Protein 4GEK (pdb70)

Nearest PDB structures (foldseek):
  4gek-assembly1_A  TM=1.004E+00  e=2.529E-47  Escherichia coli str. K-12 substr. MG1655
  4iwn-assembly1_B  TM=1.001E+00  e=1.585E-43  Escherichia coli
  1im8-assembly2_B  TM=9.968E-01  e=9.610E-35  Haemophilus influenzae Rd KW20
  9fcu-assembly4_D  TM=8.915E-01  e=2.139E-15  Kitasatospora cystarginea
  3mcz-assembly1_B  TM=7.617E-01  e=3.594E-09  Burkholderia thailandensis E264

CATH classification: 3.40.50.150

B-factor: mean 20.39, std 9.18, range [9.49, 84.5]

Foldseek 3Di:
DACALLCLVCVVVLCVLQPPCLVVVLLVLLVVLLVFVDAQAEEEEAQCQLNSSVVSSQVNDPHPNYEYEYEHQHPNSLVNNVVNVVVDDGRHYYHRDNDHLLPDAQARHREYEDAAPLLPDDPVSNLSSLLRNLVRHAAFHKYKHKHQAADPPVVLNVVLVVVSVVSSVVSVSVVDPCSVVVVVVVVPGDHYHPVVVVVSNVVSPFPDKDWPFDDRRIGMMMTHHHNPHD/DPPDDCALLCLVCVVVLCVLQPPCLVVVLQVLLVVLLVQVDAQAEEEEAQCQLNSSVVSSQVNDPHQHYEYEYEHQHPSSLVNNVVNVVVDDGNYYYHRYNDHLLPDAQARHREYEDAAPLLVDDPVSNLSSLLRNLVRHAAFHKYKHKHQEDDPPVVLNVVLVVVSVVSSVVSVSVVDPCSVVVVVVVVPGDHYHPVVVVVSNVVSPFPDKDWPFDDRRIGMMMTTHHHD

Organism: Escherichia coli (NCBI:txid562)

Solvent-accessible surface area: 19630 Å² total; per-residue (Å²): 108,83,50,38,72,147,2,5,128,32,20,63,53,0,7,115,42,0,4,0,17,34,77,46,0,22,63,5,0,2,38,0,1,90,95,30,2,90,70,36,12,32,1,8,4,0,17,7,20,10,0,38,5,1,12,3,1,23,155,33,12,134,68,107,119,4,66,0,20,0,0,15,99,10,87,23,1,23,105,83,0,81,152,58,0,96,73,113,211,36,128,5,71,12,54,27,71,103,20,31,12,121,118,34,60,13,106,70,0,2,0,0,0,0,18,18,11,0,8,74,21,104,48,106,46,1,33,68,4,0,53,53,0,18,126,14,4,43,72,19,2,0,0,0,0,0,0,18,5,43,34,154,45,85,74,0,9,92,8,0,132,46,0,5,97,12,37,38,146,86,61,29,15,100,136,17,173,12,9,133,112,9,28,122,18,17,122,111,25,105,37,17,8,18,112,52,0,75,61,31,0,139,153,9,28,5,77,40,28,37,6,0,0,3,10,2,2,4,0,0,0,1,1,5,8,16,127,129,17,147,93,69,98,40,77,57,50,122,99,2,2,127,33,24,70,54,0,10,103,43,0,4,0,16,43,64,50,0,20,67,5,0,2,39,0,1,74,97,36,3,89,72,36,13,32,0,4,4,0,17,6,20,10,0,38,6,0,10,4,1,24,154,35,6,130,62,128,86,5,70,0,14,0,0,16,97,9,86,18,1,4,74,83,0,100,159,56,7,122,72,114,207,37,109,2,69,27,52,18,60,92,22,33,13,118,120,41,55,14,105,70,0,2,0,0,1,0,19,22,12,0,9,74,20,101,48,107,48,1,34,67,4,0,52,52,0,26,132,12,4,41,72,21,2,0,0,0,0,0,0,36,5,43,38,155,51,84,69,2,22,94,7,0,130,38,0,5,70,20,36,37,168,86,61,30,15,100,137,18,155,4,13,123,108,13,28,96,3,20,120,75,28,101,39,18,10,17,112,54,0,75,62,32,0,140,156,9,27,4,80,43,28,30,8,0,0,2,9,2,10,4,0,0,0,0,1,5,30,41,110,178

Radius of gyration: 22.89 Å; Cα contacts (8 Å, |Δi|>4): 954; chains: 2; bounding box: 62×42×54 Å

Secondary structure (DSSP, 8-state):
----HHHHHHHHHHHHHHSTTHHHHHHHHHHHHHHHPPTT-EEEEET-TTTHHHHHHHHT--SSS-EEEEEES-HHHHHHHHHHHHTS--SS-EEEEES-TTT----SEEEEEEES-GGGS-HHHHHHHHHHHHHHEEEEEEEEEEEEBP-SSHHHHHHHHHHHHHHHHHTTGGGSTTHHHHHHHHHH---B-HHHHHHHHHHHT-SEEEEEEEETTEEEEEEE--TT--/-TT----HHHHHHHHHHHHHHSTTHHHHHHHHHHHHHHHPPTT-EEEEET-TTTHHHHHHHHT---SS-EEEEEES-HHHHHHHHHHHHTS--SS-EEEEES-TTT----SEEEEEEES-GGGS-HHHHHHHHHHHHHHEEEEEEEEEEEEB--SSHHHHHHHHHHHHHHHHHTTGGGSTTHHHHHHHHHH---B-HHHHHHHHHHHT-SEEEEEEEETTEEEEEEEPPP-

InterPro domains:
  IPR005271 Carboxy-S-adenosyl-L-methionine synthase [MF_01589] (3-242)
  IPR005271 Carboxy-S-adenosyl-L-methionine synthase [PIRSF006325] (1-243)
  IPR005271 Carboxy-S-adenosyl-L-methionine synthase [TIGR00740] (4-242)
  IPR029063 S-adenosyl-L-methionine-dependent methyltransferase superfamily [G3DSA:3.40.50.150] (18-247)
  IPR029063 S-adenosyl-L-methionine-dependent methyltransferase superfamily [SSF53335] (20-242)
  IPR041698 Methyltransferase domain 25 [PF13649] (60-158)

Sequence (461 aa):
WTFDERVAEVFPDDMIIQRSVPGYSNIISSMIGMLAERFVQPGTQVYDLGCSLGAATLSVRRNIHHDNCKIIAIIDNSPAMMIERCRRRHIDAYKAPTPVDVIEGDIRDIIAIENASMVVLNFTLQFLEPSERQALLDKIYQGLNPGGALVLSEKFSFEDAKVGELLFNMHHDFKRANGYSELEISQKRSMLENVMLTDSVETHKARLHKAGFEHSSELWFQCFNFGSLVALKAEDAALGDWTFDERVAEEVFPDDMIIQRSVPGYSNIISSMIGMLAERFVQPGTQVYDLGCSLGAATLSVRRNIHHDNCKIIAIDNSPAMMIERCRRRHIDAYKAPTPVDVIEGDIRDIAIENASMVVLNFTLQFLEPSERQALLDKIYQGLNPGGALVLSEKFSSFEDAKVGELLFNMHHDFKRANGYSELEISQKRRSMMLENVMLTDSVETHKARLHKAGFEHSSEELWFQCFNFGSLVALKAED

Structure (mmCIF, N/CA/C/O backbone):
data_4GEK
#
_entry.id   4GEK
#
_cell.length_a   65.314
_cell.length_b   78.677
_cell.length_c   92.372
_cell.angle_alpha   90.00
_cell.angle_beta   90.00
_cell.angle_gamma   90.00
#
_symmetry.space_group_name_H-M   'P 21 21 2'
#
loop_
_entity.id
_entity.type
_entity.pdbx_description
1 polymer 'tRNA (cmo5U34)-methyltransferase'
2 non-polymer 'SULFATE ION'
3 non-polymer '(2S)-4-[{[(2S,3S,4R,5R)-5-(6-amino-9H-purin-9-yl)-3,4-dihydroxytetrahydrofuran-2-yl]methyl}(carboxylatomethyl)sulfonio] -2-ammoniobutanoate'
4 water water
#
loop_
_atom_site.group_PDB
_atom_site.id
_atom_site.type_symbol
_atom_site.label_atom_id
_atom_site.label_alt_id
_atom_site.label_comp_id
_atom_site.label_asym_id
_atom_site.label_entity_id
_atom_site.label_seq_id
_atom_site.pdbx_PDB_ins_code
_atom_site.Cartn_x
_atom_site.Cartn_y
_atom_site.Cartn_z
_atom_site.occupancy
_atom_site.B_iso_or_equiv
_atom_site.auth_seq_id
_atom_site.auth_comp_id
_atom_site.auth_asym_id
_atom_site.auth_atom_id
_atom_site.pdbx_PDB_model_num
ATOM 1 N N . TRP A 1 32 ? -28.020 -14.642 -11.505 1.00 31.35 18 TRP A N 1
ATOM 2 C CA . TRP A 1 32 ? -27.279 -13.840 -12.576 1.00 28.05 18 TRP A CA 1
ATOM 3 C C . TRP A 1 32 ? -28.134 -13.610 -13.797 1.00 30.82 18 TRP A C 1
ATOM 4 O O . TRP A 1 32 ? -28.642 -14.553 -14.394 1.00 31.91 18 TRP A O 1
ATOM 15 N N . THR A 1 33 ? -28.191 -12.369 -14.242 1.00 29.01 19 THR A N 1
ATOM 16 C CA . THR A 1 33 ? -28.806 -12.062 -15.509 1.00 30.27 19 THR A CA 1
ATOM 17 C C . THR A 1 33 ? -27.883 -11.116 -16.289 1.00 26.38 19 THR A C 1
ATOM 18 O O . THR A 1 33 ? -27.284 -10.219 -15.707 1.00 23.99 19 THR A O 1
ATOM 22 N N . PHE A 1 34 ? -27.789 -11.289 -17.607 1.00 23.47 20 PHE A N 1
ATOM 23 C CA . PHE A 1 34 ? -27.068 -10.284 -18.415 1.00 22.68 20 PHE A CA 1
ATOM 24 C C . PHE A 1 34 ? -27.997 -9.127 -18.689 1.00 22.92 20 PHE A C 1
ATOM 25 O O . PHE A 1 34 ? -28.614 -9.025 -19.750 1.00 24.58 20 PHE A O 1
ATOM 33 N N . ASP A 1 35 ? -28.136 -8.266 -17.705 1.00 20.71 21 ASP A N 1
ATOM 34 C CA . ASP A 1 35 ? -29.049 -7.180 -17.757 1.00 20.54 21 ASP A CA 1
ATOM 35 C C . ASP A 1 35 ? -28.358 -5.887 -18.160 1.00 22.35 21 ASP A C 1
ATOM 36 O O . ASP A 1 35 ? -27.182 -5.902 -18.622 1.00 19.65 21 ASP A O 1
ATOM 41 N N . GLU A 1 36 ? -29.066 -4.766 -18.077 1.00 24.19 22 GLU A N 1
ATOM 42 C CA . GLU A 1 36 ? -28.502 -3.510 -18.510 1.00 22.23 22 GLU A CA 1
ATOM 43 C C . GLU A 1 36 ? -27.237 -3.156 -17.713 1.00 20.97 22 GLU A C 1
ATOM 44 O O . GLU A 1 36 ? -26.310 -2.542 -18.251 1.00 24.10 22 GLU A O 1
ATOM 46 N N . ARG A 1 37 ? -27.239 -3.453 -16.422 1.00 21.99 23 ARG A N 1
ATOM 47 C CA . ARG A 1 37 ? -26.095 -3.128 -15.605 1.00 22.42 23 ARG A CA 1
ATOM 48 C C . ARG A 1 37 ? -24.884 -3.885 -16.060 1.00 18.48 23 ARG A C 1
ATOM 49 O O . ARG A 1 37 ? -23.786 -3.338 -16.119 1.00 20.18 23 ARG A O 1
ATOM 57 N N . VAL A 1 38 ? -25.083 -5.144 -16.429 1.00 18.67 24 VAL A N 1
ATOM 58 C CA . VAL A 1 38 ? -23.956 -5.966 -16.857 1.00 16.44 24 VAL A CA 1
ATOM 59 C C . VAL A 1 38 ? -23.476 -5.504 -18.213 1.00 15.71 24 VAL A C 1
ATOM 60 O O . VAL A 1 38 ? -22.254 -5.310 -18.419 1.00 15.95 24 VAL A O 1
ATOM 64 N N . ALA A 1 39 ? -24.404 -5.111 -19.063 1.00 18.43 25 ALA A N 1
ATOM 65 C CA . ALA A 1 39 ? -24.014 -4.650 -20.387 1.00 15.97 25 ALA A CA 1
ATOM 66 C C . ALA A 1 39 ? -23.237 -3.328 -20.302 1.00 17.33 25 ALA A C 1
ATOM 67 O O . ALA A 1 39 ? -22.328 -3.093 -21.072 1.00 18.62 25 ALA A O 1
ATOM 69 N N . GLU A 1 40 ? -23.515 -2.523 -19.274 1.00 17.03 26 GLU A N 1
ATOM 70 C CA . GLU A 1 40 ? -22.846 -1.251 -19.134 1.00 18.09 26 GLU A CA 1
ATOM 71 C C . GLU A 1 40 ? -21.333 -1.399 -18.715 1.00 16.34 26 GLU A C 1
ATOM 72 O O . GLU A 1 40 ? -20.463 -0.764 -19.281 1.00 19.33 26 GLU A O 1
ATOM 78 N N . VAL A 1 41 ? -21.057 -2.408 -17.850 1.00 13.84 27 VAL A N 1
ATOM 79 C CA . VAL A 1 41 ? -19.752 -2.556 -17.281 1.00 15.14 27 VAL A CA 1
ATOM 80 C C . VAL A 1 41 ? -18.990 -3.731 -17.976 1.00 13.14 27 VAL A C 1
ATOM 81 O O . VAL A 1 41 ? -17.828 -3.934 -17.705 1.00 14.01 27 VAL A O 1
ATOM 85 N N . PHE A 1 42 ? -19.636 -4.398 -18.908 1.00 13.59 28 PHE A N 1
ATOM 86 C CA . PHE A 1 42 ? -19.105 -5.644 -19.400 1.00 12.87 28 PHE A CA 1
ATOM 87 C C . PHE A 1 42 ? -17.602 -5.551 -19.831 1.00 12.72 28 PHE A C 1
ATOM 88 O O . PHE A 1 42 ? -16.811 -6.430 -19.498 1.00 12.90 28 PHE A O 1
ATOM 96 N N . PRO A 1 43 ? -17.222 -4.559 -20.680 1.00 13.42 29 PRO A N 1
ATOM 97 C CA . PRO A 1 43 ? -15.817 -4.550 -21.165 1.00 13.79 29 PRO A CA 1
ATOM 98 C C . PRO A 1 43 ? -14.826 -4.467 -20.012 1.00 14.14 29 PRO A C 1
ATOM 99 O O . PRO A 1 43 ? -13.850 -5.247 -19.963 1.00 15.00 29 PRO A O 1
ATOM 103 N N A ASP A 1 44 ? -15.114 -3.628 -19.006 0.60 13.17 30 ASP A N 1
ATOM 104 N N B ASP A 1 44 ? -15.132 -3.627 -19.026 0.40 14.72 30 ASP A N 1
ATOM 105 C CA A ASP A 1 44 ? -14.210 -3.523 -17.870 0.60 13.18 30 ASP A CA 1
ATOM 106 C CA B ASP A 1 44 ? -14.285 -3.529 -17.871 0.40 15.64 30 ASP A CA 1
ATOM 107 C C A ASP A 1 44 ? -14.304 -4.779 -16.956 0.60 13.94 30 ASP A C 1
ATOM 108 C C B ASP A 1 44 ? -14.307 -4.791 -17.026 0.40 15.43 30 ASP A C 1
ATOM 109 O O A ASP A 1 44 ? -13.282 -5.279 -16.478 0.60 15.24 30 ASP A O 1
ATOM 110 O O B ASP A 1 44 ? -13.244 -5.299 -16.645 0.40 16.11 30 ASP A O 1
ATOM 119 N N . MET A 1 45 ? -15.510 -5.333 -16.793 1.00 14.50 31 MET A N 1
ATOM 120 C CA . MET A 1 45 ? -15.663 -6.550 -16.001 1.00 13.64 31 MET A CA 1
ATOM 121 C C . MET A 1 45 ? -14.824 -7.711 -16.584 1.00 12.84 31 MET A C 1
ATOM 122 O O . MET A 1 45 ? -14.131 -8.409 -15.850 1.00 16.03 31 MET A O 1
ATOM 127 N N . ILE A 1 46 ? -14.958 -7.910 -17.880 1.00 12.41 32 ILE A N 1
ATOM 128 C CA A ILE A 1 46 ? -14.262 -8.986 -18.543 0.50 13.29 32 ILE A CA 1
ATOM 129 C CA B ILE A 1 46 ? -14.216 -8.976 -18.545 0.50 13.00 32 ILE A CA 1
ATOM 130 C C . ILE A 1 46 ? -12.740 -8.757 -18.519 1.00 14.00 32 ILE A C 1
ATOM 131 O O . ILE A 1 46 ? -11.954 -9.703 -18.264 1.00 17.01 32 ILE A O 1
ATOM 140 N N . GLN A 1 47 ? -12.318 -7.490 -18.677 1.00 12.68 33 GLN A N 1
ATOM 141 C CA . GLN A 1 47 ? -10.879 -7.157 -18.628 1.00 15.70 33 GLN A CA 1
ATOM 142 C C . GLN A 1 47 ? -10.293 -7.493 -17.286 1.00 16.25 33 GLN A C 1
ATOM 143 O O . GLN A 1 47 ? -9.174 -8.034 -17.198 1.00 17.08 33 GLN A O 1
ATOM 149 N N . ARG A 1 48 ? -11.015 -7.184 -16.213 1.00 15.88 34 ARG A N 1
ATOM 150 C CA . ARG A 1 48 ? -10.456 -7.394 -14.889 1.00 14.09 34 ARG A CA 1
ATOM 151 C C . ARG A 1 48 ? -10.583 -8.827 -14.428 1.00 16.23 34 ARG A C 1
ATOM 152 O O . ARG A 1 48 ? -10.060 -9.161 -13.371 1.00 19.32 34 ARG A O 1
ATOM 160 N N . SER A 1 49 ? -11.392 -9.636 -15.123 1.00 15.16 35 SER A N 1
ATOM 161 C CA . SER A 1 49 ? -11.620 -11.008 -14.610 1.00 16.59 35 SER A CA 1
ATOM 162 C C . SER A 1 49 ? -11.211 -12.163 -15.483 1.00 16.91 35 SER A C 1
ATOM 163 O O . SER A 1 49 ? -11.197 -13.302 -14.985 1.00 20.68 35 SER A O 1
ATOM 166 N N . VAL A 1 50 ? -10.921 -11.923 -16.766 1.00 15.37 36 VAL A N 1
ATOM 167 C CA . VAL A 1 50 ? -10.503 -12.993 -17.665 1.00 14.92 36 VAL A CA 1
ATOM 168 C C . VAL A 1 50 ? -9.077 -12.758 -18.130 1.00 15.29 36 VAL A C 1
ATOM 169 O O . VAL A 1 50 ? -8.818 -12.009 -19.016 1.00 13.31 36 VAL A O 1
ATOM 173 N N . PRO A 1 51 ? -8.112 -13.445 -17.503 1.00 14.00 37 PRO A N 1
ATOM 174 C CA . PRO A 1 51 ? -6.701 -13.280 -17.900 1.00 14.48 37 PRO A CA 1
ATOM 175 C C . PRO A 1 51 ? -6.558 -13.652 -19.381 1.00 13.66 37 PRO A C 1
ATOM 176 O O . PRO A 1 51 ? -7.037 -14.733 -19.803 1.00 16.63 37 PRO A O 1
ATOM 180 N N . GLY A 1 52 ? -5.923 -12.776 -20.123 1.00 13.29 38 GLY A N 1
ATOM 181 C CA . GLY A 1 52 ? -5.583 -13.041 -21.511 1.00 14.35 38 GLY A CA 1
ATOM 182 C C . GLY A 1 52 ? -6.739 -12.729 -22.482 1.00 12.71 38 GLY A C 1
ATOM 183 O O . GLY A 1 52 ? -6.585 -12.962 -23.698 1.00 14.67 38 GLY A O 1
ATOM 184 N N . TYR A 1 53 ? -7.840 -12.137 -22.005 1.00 13.07 39 TYR A N 1
ATOM 185 C CA . TYR A 1 53 ? -8.970 -11.847 -22.899 1.00 12.34 39 TYR A CA 1
ATOM 186 C C . TYR A 1 53 ? -8.582 -11.038 -24.110 1.00 13.01 39 TYR A C 1
ATOM 187 O O . TYR A 1 53 ? -8.931 -11.410 -25.295 1.00 13.43 39 TYR A O 1
ATOM 196 N N . SER A 1 54 ? -7.854 -9.932 -23.920 1.00 13.39 40 SER A N 1
ATOM 197 C CA . SER A 1 54 ? -7.510 -9.116 -25.066 1.00 12.99 40 SER A CA 1
ATOM 198 C C . SER A 1 54 ? -6.566 -9.859 -26.031 1.00 13.15 40 SER A C 1
ATOM 199 O O . SER A 1 54 ? -6.645 -9.641 -27.281 1.00 14.51 40 SER A O 1
ATOM 202 N N . ASN A 1 55 ? -5.651 -10.702 -25.502 1.00 14.78 41 ASN A N 1
ATOM 203 C CA . ASN A 1 55 ? -4.781 -11.517 -26.400 1.00 13.71 41 ASN A CA 1
ATOM 204 C C . ASN A 1 55 ? -5.628 -12.435 -27.274 1.00 12.86 41 ASN A C 1
ATOM 205 O O . ASN A 1 55 ? -5.395 -12.546 -28.459 1.00 12.57 41 ASN A O 1
ATOM 210 N N . ILE A 1 56 ? -6.618 -13.088 -26.678 1.00 12.37 42 ILE A N 1
ATOM 211 C CA . ILE A 1 56 ? -7.477 -13.945 -27.463 1.00 12.03 42 ILE A CA 1
ATOM 212 C C . ILE A 1 56 ? -8.308 -13.183 -28.511 1.00 11.85 42 ILE A C 1
ATOM 213 O O . ILE A 1 56 ? -8.410 -13.639 -29.672 1.00 11.68 42 ILE A O 1
ATOM 218 N N . ILE A 1 57 ? -8.766 -11.976 -28.165 1.00 10.83 43 ILE A N 1
ATOM 219 C CA . ILE A 1 57 ? -9.483 -11.146 -29.159 1.00 12.01 43 ILE A CA 1
ATOM 220 C C . ILE A 1 57 ? -8.540 -10.826 -30.344 1.00 11.71 43 ILE A C 1
ATOM 221 O O . ILE A 1 57 ? -8.911 -10.992 -31.531 1.00 12.68 43 ILE A O 1
ATOM 226 N N . SER A 1 58 ? -7.293 -10.523 -30.039 1.00 12.51 44 SER A N 1
ATOM 227 C CA A SER A 1 58 ? -6.296 -10.249 -31.072 0.50 14.06 44 SER A CA 1
ATOM 228 C CA B SER A 1 58 ? -6.324 -10.229 -31.098 0.50 12.44 44 SER A CA 1
ATOM 229 C C . SER A 1 58 ? -6.054 -11.481 -31.947 1.00 12.53 44 SER A C 1
ATOM 230 O O . SER A 1 58 ? -5.971 -11.383 -33.219 1.00 14.28 44 SER A O 1
ATOM 235 N N . MET A 1 59 ? -5.959 -12.630 -31.301 1.00 12.29 45 MET A N 1
ATOM 236 C CA . MET A 1 59 ? -5.692 -13.903 -31.996 1.00 12.92 45 MET A CA 1
ATOM 237 C C . MET A 1 59 ? -6.851 -14.253 -32.941 1.00 12.25 45 MET A C 1
ATOM 238 O O . MET A 1 59 ? -6.630 -14.702 -34.075 1.00 13.55 45 MET A O 1
ATOM 243 N N . ILE A 1 60 ? -8.087 -14.052 -32.472 1.00 10.82 46 ILE A N 1
ATOM 244 C CA . ILE A 1 60 ? -9.264 -14.225 -33.317 1.00 11.64 46 ILE A CA 1
ATOM 245 C C . ILE A 1 60 ? -9.156 -13.386 -34.591 1.00 11.62 46 ILE A C 1
ATOM 246 O O . ILE A 1 60 ? -9.464 -13.866 -35.673 1.00 12.65 46 ILE A O 1
ATOM 251 N N . GLY A 1 61 ? -8.770 -12.115 -34.471 1.00 11.44 47 GLY A N 1
ATOM 252 C CA . GLY A 1 61 ? -8.617 -11.272 -35.671 1.00 11.26 47 GLY A CA 1
ATOM 253 C C . GLY A 1 61 ? -7.543 -11.832 -36.619 1.00 11.74 47 GLY A C 1
ATOM 254 O O . GLY A 1 61 ? -7.703 -11.813 -37.847 1.00 13.33 47 GLY A O 1
ATOM 255 N N . MET A 1 62 ? -6.417 -12.278 -36.061 1.00 13.14 48 MET A N 1
ATOM 256 C CA . MET A 1 62 ? -5.327 -12.839 -36.896 1.00 11.59 48 MET A CA 1
ATOM 257 C C . MET A 1 62 ? -5.791 -14.069 -37.629 1.00 13.67 48 MET A C 1
ATOM 258 O O . MET A 1 62 ? -5.472 -14.263 -38.817 1.00 14.70 48 MET A O 1
ATOM 263 N N . LEU A 1 63 ? -6.577 -14.895 -36.944 1.00 13.13 49 LEU A N 1
ATOM 264 C CA . LEU A 1 63 ? -7.107 -16.081 -37.580 1.00 12.70 49 LEU A CA 1
ATOM 265 C C . LEU A 1 63 ? -8.107 -15.695 -38.695 1.00 13.33 49 LEU A C 1
ATOM 266 O O . LEU A 1 63 ? -8.081 -16.282 -39.797 1.00 14.26 49 LEU A O 1
ATOM 271 N N . ALA A 1 64 ? -8.919 -14.692 -38.430 1.00 12.26 50 ALA A N 1
ATOM 272 C CA . ALA A 1 64 ? -9.904 -14.272 -39.424 1.00 12.59 50 ALA A CA 1
ATOM 273 C C . ALA A 1 64 ? -9.232 -13.811 -40.733 1.00 13.87 50 ALA A C 1
ATOM 274 O O . ALA A 1 64 ? -9.740 -14.097 -41.839 1.00 15.71 50 ALA A O 1
ATOM 276 N N . GLU A 1 65 ? -8.048 -13.165 -40.646 1.00 12.52 51 GLU A N 1
ATOM 277 C CA . GLU A 1 65 ? -7.352 -12.719 -41.840 1.00 14.78 51 GLU A CA 1
ATOM 278 C C . GLU A 1 65 ? -7.017 -13.856 -42.736 1.00 16.29 51 GLU A C 1
ATOM 279 O O . GLU A 1 65 ? -7.052 -13.697 -43.985 1.00 19.09 51 GLU A O 1
ATOM 285 N N . ARG A 1 66 ? -6.708 -14.996 -42.151 1.00 15.44 52 ARG A N 1
ATOM 286 C CA . ARG A 1 66 ? -6.329 -16.202 -42.961 1.00 16.31 52 ARG A CA 1
ATOM 287 C C . ARG A 1 66 ? -7.471 -17.137 -43.246 1.00 17.89 52 ARG A C 1
ATOM 288 O O . ARG A 1 66 ? -7.389 -17.914 -44.192 1.00 21.10 52 ARG A O 1
ATOM 296 N N . PHE A 1 67 ? -8.534 -17.101 -42.456 1.00 15.30 53 PHE A N 1
ATOM 297 C CA . PHE A 1 67 ? -9.590 -18.154 -42.612 1.00 14.09 53 PHE A CA 1
ATOM 298 C C . PHE A 1 67 ? -10.928 -17.675 -43.149 1.00 16.55 53 PHE A C 1
ATOM 299 O O . PHE A 1 67 ? -11.679 -18.504 -43.692 1.00 18.04 53 PHE A O 1
ATOM 307 N N . VAL A 1 68 ? -11.252 -16.386 -43.014 1.00 15.46 54 VAL A N 1
ATOM 308 C CA . VAL A 1 68 ? -12.538 -15.921 -43.534 1.00 14.76 54 VAL A CA 1
ATOM 309 C C . VAL A 1 68 ? -12.438 -15.859 -45.046 1.00 16.37 54 VAL A C 1
ATOM 310 O O . VAL A 1 68 ? -11.548 -15.173 -45.603 1.00 20.44 54 VAL A O 1
ATOM 314 N N . GLN A 1 69 ? -13.318 -16.601 -45.704 1.00 17.28 55 GLN A N 1
ATOM 315 C CA . GLN A 1 69 ? -13.289 -16.673 -47.181 1.00 21.78 55 GLN A CA 1
ATOM 316 C C . GLN A 1 69 ? -14.293 -15.732 -47.854 1.00 19.41 55 GLN A C 1
ATOM 317 O O . GLN A 1 69 ? -15.321 -15.438 -47.314 1.00 17.56 55 GLN A O 1
ATOM 323 N N . PRO A 1 70 ? -13.980 -15.265 -49.071 1.00 20.55 56 PRO A N 1
ATOM 324 C CA . PRO A 1 70 ? -14.950 -14.411 -49.792 1.00 19.21 56 PRO A CA 1
ATOM 325 C C . PRO A 1 70 ? -16.326 -15.059 -49.932 1.00 18.51 56 PRO A C 1
ATOM 326 O O . PRO A 1 70 ? -16.431 -16.248 -50.072 1.00 16.49 56 PRO A O 1
ATOM 330 N N . GLY A 1 71 ? -17.367 -14.260 -49.774 1.00 17.93 57 GLY A N 1
ATOM 331 C CA . GLY A 1 71 ? -18.714 -14.768 -49.999 1.00 17.29 57 GLY A CA 1
ATOM 332 C C . GLY A 1 71 ? -19.227 -15.728 -48.960 1.00 17.13 57 GLY A C 1
ATOM 333 O O . GLY A 1 71 ? -20.181 -16.495 -49.223 1.00 20.20 57 GLY A O 1
ATOM 334 N N . THR A 1 72 ? -18.659 -15.676 -47.736 1.00 15.87 58 THR A N 1
ATOM 335 C CA . THR A 1 72 ? -19.083 -16.586 -46.670 1.00 15.24 58 THR A CA 1
ATOM 336 C C . THR A 1 72 ? -19.473 -15.841 -45.385 1.00 13.86 58 THR A C 1
ATOM 337 O O . THR A 1 72 ? -19.331 -14.571 -45.295 1.00 15.64 58 THR A O 1
ATOM 341 N N . GLN A 1 73 ? -19.889 -16.632 -44.415 1.00 16.12 59 GLN A N 1
ATOM 342 C CA . GLN A 1 73 ? -20.412 -16.088 -43.153 1.00 14.86 59 GLN A CA 1
ATOM 343 C C . GLN A 1 73 ? -19.529 -16.469 -42.007 1.00 14.50 59 GLN A C 1
ATOM 344 O O . GLN A 1 73 ? -18.787 -17.442 -42.045 1.00 14.39 59 GLN A O 1
ATOM 350 N N . VAL A 1 74 ? -19.540 -15.611 -40.992 1.00 13.89 60 VAL A N 1
ATOM 351 C CA . VAL A 1 74 ? -18.848 -15.883 -39.746 1.00 12.85 60 VAL A CA 1
ATOM 352 C C . VAL A 1 74 ? -19.905 -15.759 -38.641 1.00 11.92 60 VAL A C 1
ATOM 353 O O . VAL A 1 74 ? -20.713 -14.794 -38.666 1.00 12.76 60 VAL A O 1
ATOM 357 N N . TYR A 1 75 ? -19.865 -16.660 -37.664 1.00 11.92 61 TYR A N 1
ATOM 358 C CA . TYR A 1 75 ? -20.793 -16.598 -36.499 1.00 12.58 61 TYR A CA 1
ATOM 359 C C . TYR A 1 75 ? -20.102 -16.298 -35.240 1.00 11.33 61 TYR A C 1
ATOM 360 O O . TYR A 1 75 ? -19.082 -16.911 -34.952 1.00 13.56 61 TYR A O 1
ATOM 369 N N . ASP A 1 76 ? -20.608 -15.268 -34.527 1.00 11.27 62 ASP A N 1
ATOM 370 C CA . ASP A 1 76 ? -20.103 -14.930 -33.199 1.00 11.13 62 ASP A CA 1
ATOM 371 C C . ASP A 1 76 ? -21.203 -15.343 -32.229 1.00 10.62 62 ASP A C 1
ATOM 372 O O . ASP A 1 76 ? -22.235 -14.635 -32.097 1.00 12.43 62 ASP A O 1
ATOM 377 N N . LEU A 1 77 ? -21.021 -16.506 -31.637 1.00 10.86 63 LEU A N 1
ATOM 378 C CA . LEU A 1 77 ? -22.062 -17.162 -30.808 1.00 11.01 63 LEU A CA 1
ATOM 379 C C . LEU A 1 77 ? -21.922 -16.742 -29.327 1.00 10.98 63 LEU A C 1
ATOM 380 O O . LEU A 1 77 ? -20.883 -16.928 -28.702 1.00 12.31 63 LEU A O 1
ATOM 385 N N . GLY A 1 78 ? -22.967 -16.083 -28.809 1.00 11.35 64 GLY A N 1
ATOM 386 C CA . GLY A 1 78 ? -22.892 -15.456 -27.486 1.00 12.67 64 GLY A CA 1
ATOM 387 C C . GLY A 1 78 ? -22.023 -14.222 -27.619 1.00 11.44 64 GLY A C 1
ATOM 388 O O . GLY A 1 78 ? -20.981 -14.106 -26.965 1.00 11.89 64 GLY A O 1
ATOM 389 N N . CYS A 1 79 ? -22.443 -13.315 -28.468 1.00 10.71 65 CYS A N 1
ATOM 390 C CA . CYS A 1 79 ? -21.578 -12.192 -28.923 1.00 10.82 65 CYS A CA 1
ATOM 391 C C . CYS A 1 79 ? -21.367 -11.118 -27.866 1.00 10.27 65 CYS A C 1
ATOM 392 O O . CYS A 1 79 ? -20.462 -10.307 -28.008 1.00 11.65 65 CYS A O 1
ATOM 395 N N . SER A 1 80 ? -22.252 -11.047 -26.841 1.00 10.75 66 SER A N 1
ATOM 396 C CA . SER A 1 80 ? -22.192 -9.921 -25.877 1.00 10.82 66 SER A CA 1
ATOM 397 C C . SER A 1 80 ? -22.246 -8.607 -26.608 1.00 11.65 66 SER A C 1
ATOM 398 O O . SER A 1 80 ? -23.278 -8.352 -27.303 1.00 13.87 66 SER A O 1
ATOM 401 N N . LEU A 1 81 ? -21.214 -7.756 -26.485 1.00 10.45 67 LEU A N 1
ATOM 402 C CA . LEU A 1 81 ? -21.250 -6.439 -27.100 1.00 11.94 67 LEU A CA 1
ATOM 403 C C . LEU A 1 81 ? -20.561 -6.451 -28.441 1.00 12.75 67 LEU A C 1
ATOM 404 O O . LEU A 1 81 ? -20.410 -5.419 -29.069 1.00 17.31 67 LEU A O 1
ATOM 409 N N . GLY A 1 82 ? -20.159 -7.634 -28.886 1.00 12.21 68 GLY A N 1
ATOM 410 C CA . GLY A 1 82 ? -19.611 -7.799 -30.240 1.00 12.75 68 GLY A CA 1
ATOM 411 C C . GLY A 1 82 ? -18.094 -7.636 -30.308 1.00 10.96 68 GLY A C 1
ATOM 412 O O . GLY A 1 82 ? -17.549 -7.436 -31.426 1.00 12.27 68 GLY A O 1
ATOM 413 N N . ALA A 1 83 ? -17.380 -7.868 -29.198 1.00 10.35 69 ALA A N 1
ATOM 414 C CA . ALA A 1 83 ? -15.936 -7.684 -29.288 1.00 11.44 69 ALA A CA 1
ATOM 415 C C . ALA A 1 83 ? -15.304 -8.672 -30.303 1.00 11.35 69 ALA A C 1
ATOM 416 O O . ALA A 1 83 ? -14.403 -8.301 -31.071 1.00 11.63 69 ALA A O 1
ATOM 418 N N . ALA A 1 84 ? -15.722 -9.937 -30.276 1.00 10.92 70 ALA A N 1
ATOM 419 C CA . ALA A 1 84 ? -15.126 -10.892 -31.211 1.00 10.91 70 ALA A CA 1
ATOM 420 C C . ALA A 1 84 ? -15.545 -10.549 -32.648 1.00 10.44 70 ALA A C 1
ATOM 421 O O . ALA A 1 84 ? -14.729 -10.584 -33.579 1.00 11.38 70 ALA A O 1
ATOM 423 N N . THR A 1 85 ? -16.827 -10.236 -32.824 1.00 11.03 71 THR A N 1
ATOM 424 C CA . THR A 1 85 ? -17.342 -9.735 -34.139 1.00 11.55 71 THR A CA 1
ATOM 425 C C . THR A 1 85 ? -16.485 -8.622 -34.695 1.00 10.74 71 THR A C 1
ATOM 426 O O . THR A 1 85 ? -16.081 -8.663 -35.870 1.00 11.34 71 THR A O 1
ATOM 430 N N . LEU A 1 86 ? -16.196 -7.618 -33.892 1.00 11.56 72 LEU A N 1
ATOM 431 C CA . LEU A 1 86 ? -15.489 -6.468 -34.436 1.00 11.94 72 LEU A CA 1
ATOM 432 C C . LEU A 1 86 ? -14.041 -6.839 -34.744 1.00 12.24 72 LEU A C 1
ATOM 433 O O . LEU A 1 86 ? -13.454 -6.336 -35.723 1.00 11.44 72 LEU A O 1
ATOM 438 N N . SER A 1 87 ? -13.424 -7.716 -33.928 1.00 11.47 73 SER A N 1
ATOM 439 C CA . SER A 1 87 ? -12.046 -8.141 -34.220 1.00 11.59 73 SER A CA 1
ATOM 440 C C . SER A 1 87 ? -11.988 -8.970 -35.540 1.00 12.85 73 SER A C 1
ATOM 441 O O . SER A 1 87 ? -11.120 -8.744 -36.410 1.00 12.19 73 SER A O 1
ATOM 444 N N . VAL A 1 88 ? -12.982 -9.856 -35.761 1.00 11.62 74 VAL A N 1
ATOM 445 C CA . VAL A 1 88 ? -13.063 -10.511 -37.058 1.00 12.08 74 VAL A CA 1
ATOM 446 C C . VAL A 1 88 ? -13.269 -9.450 -38.179 1.00 14.04 74 VAL A C 1
ATOM 447 O O . VAL A 1 88 ? -12.599 -9.483 -39.253 1.00 12.71 74 VAL A O 1
ATOM 451 N N . ARG A 1 89 ? -14.224 -8.559 -37.962 1.00 12.24 75 ARG A N 1
ATOM 452 C CA . ARG A 1 89 ? -14.641 -7.620 -39.042 1.00 13.53 75 ARG A CA 1
ATOM 453 C C . ARG A 1 89 ? -13.480 -6.705 -39.524 1.00 15.63 75 ARG A C 1
ATOM 454 O O . ARG A 1 89 ? -13.295 -6.474 -40.746 1.00 16.98 75 ARG A O 1
ATOM 462 N N . ARG A 1 90 ? -12.634 -6.280 -38.593 1.00 13.46 76 ARG A N 1
ATOM 463 C CA . ARG A 1 90 ? -11.475 -5.460 -38.950 1.00 15.20 76 ARG A CA 1
ATOM 464 C C . ARG A 1 90 ? -10.462 -6.205 -39.775 1.00 16.37 76 ARG A C 1
ATOM 465 O O . ARG A 1 90 ? -9.629 -5.571 -40.433 1.00 18.76 76 ARG A O 1
ATOM 473 N N . ASN A 1 91 ? -10.571 -7.556 -39.792 1.00 13.85 77 ASN A N 1
ATOM 474 C CA . ASN A 1 91 ? -9.626 -8.446 -40.486 1.00 14.79 77 ASN A CA 1
ATOM 475 C C . ASN A 1 91 ? -10.174 -9.142 -41.713 1.00 15.89 77 ASN A C 1
ATOM 476 O O . ASN A 1 91 ? -9.570 -10.059 -42.224 1.00 19.81 77 ASN A O 1
ATOM 481 N N . ILE A 1 92 ? -11.317 -8.686 -42.189 1.00 15.99 78 ILE A N 1
ATOM 482 C CA . ILE A 1 92 ? -11.899 -9.248 -43.415 1.00 18.57 78 ILE A CA 1
ATOM 483 C C . ILE A 1 92 ? -11.606 -8.258 -44.512 1.00 22.26 78 ILE A C 1
ATOM 484 O O . ILE A 1 92 ? -12.024 -7.101 -44.435 1.00 24.77 78 ILE A O 1
ATOM 489 N N . HIS A 1 93 ? -10.902 -8.740 -45.530 1.00 24.38 79 HIS A N 1
ATOM 490 C CA . HIS A 1 93 ? -10.559 -7.911 -46.687 1.00 27.71 79 HIS A CA 1
ATOM 491 C C . HIS A 1 93 ? -11.115 -8.517 -47.962 1.00 33.80 79 HIS A C 1
ATOM 492 O O . HIS A 1 93 ? -10.569 -8.309 -49.060 1.00 39.67 79 HIS A O 1
ATOM 499 N N . HIS A 1 94 ? -12.223 -9.240 -47.815 1.00 25.96 80 HIS A N 1
ATOM 500 C CA . HIS A 1 94 ? -12.949 -9.807 -48.939 1.00 24.64 80 HIS A CA 1
ATOM 501 C C . HIS A 1 94 ? -14.275 -9.175 -49.071 1.00 24.82 80 HIS A C 1
ATOM 502 O O . HIS A 1 94 ? -14.760 -8.490 -48.148 1.00 30.12 80 HIS A O 1
ATOM 509 N N . ASP A 1 95 ? -14.859 -9.320 -50.276 1.00 29.23 81 ASP A N 1
ATOM 510 C CA . ASP A 1 95 ? -16.200 -8.829 -50.541 1.00 27.70 81 ASP A CA 1
ATOM 511 C C . ASP A 1 95 ? -17.218 -9.861 -50.133 1.00 22.90 81 ASP A C 1
ATOM 512 O O . ASP A 1 95 ? -16.964 -11.100 -50.201 1.00 23.62 81 ASP A O 1
ATOM 517 N N . ASN A 1 96 ? -18.419 -9.399 -49.898 1.00 20.03 82 ASN A N 1
ATOM 518 C CA . ASN A 1 96 ? -19.538 -10.234 -49.778 1.00 23.55 82 ASN A CA 1
ATOM 519 C C . ASN A 1 96 ? -19.451 -11.224 -48.693 1.00 20.90 82 ASN A C 1
ATOM 520 O O . ASN A 1 96 ? -20.107 -12.247 -48.760 1.00 23.25 82 ASN A O 1
ATOM 525 N N . CYS A 1 97 ? -18.852 -10.820 -47.567 1.00 17.77 83 CYS A N 1
ATOM 526 C CA . CYS A 1 97 ? -18.992 -11.617 -46.367 1.00 17.67 83 CYS A CA 1
ATOM 527 C C . CYS A 1 97 ? -20.096 -11.042 -45.483 1.00 14.76 83 CYS A C 1
ATOM 528 O O . CYS A 1 97 ? -20.582 -9.910 -45.717 1.00 17.88 83 CYS A O 1
ATOM 531 N N . LYS A 1 98 ? -20.489 -11.812 -44.473 1.00 14.50 84 LYS A N 1
ATOM 532 C CA . LYS A 1 98 ? -21.431 -11.332 -43.483 1.00 14.45 84 LYS A CA 1
ATOM 533 C C . LYS A 1 98 ? -21.104 -11.970 -42.136 1.00 16.00 84 LYS A C 1
ATOM 534 O O . LYS A 1 98 ? -20.759 -13.151 -42.075 1.00 14.08 84 LYS A O 1
ATOM 540 N N . ILE A 1 99 ? -21.222 -11.187 -41.044 1.00 13.79 85 ILE A N 1
ATOM 541 C CA . ILE A 1 99 ? -21.061 -11.743 -39.722 1.00 12.81 85 ILE A CA 1
ATOM 542 C C . ILE A 1 99 ? -22.418 -11.783 -39.050 1.00 12.32 85 ILE A C 1
ATOM 543 O O . ILE A 1 99 ? -23.174 -10.806 -39.149 1.00 15.42 85 ILE A O 1
ATOM 548 N N . ILE A 1 100 ? -22.716 -12.904 -38.420 1.00 12.69 86 ILE A N 1
ATOM 549 C CA . ILE A 1 100 ? -23.967 -13.068 -37.664 1.00 13.44 86 ILE A CA 1
ATOM 550 C C . ILE A 1 100 ? -23.588 -13.196 -36.194 1.00 12.43 86 ILE A C 1
ATOM 551 O O . ILE A 1 100 ? -22.845 -14.098 -35.818 1.00 13.04 86 ILE A O 1
ATOM 556 N N . ALA A 1 101 ? -24.047 -12.224 -35.400 1.00 13.77 87 ALA A N 1
ATOM 557 C CA . ALA A 1 101 ? -23.682 -12.076 -33.990 1.00 12.33 87 ALA A CA 1
ATOM 558 C C . ALA A 1 101 ? -24.974 -12.373 -33.198 1.00 12.93 87 ALA A C 1
ATOM 559 O O . ALA A 1 101 ? -25.982 -11.640 -33.358 1.00 14.66 87 ALA A O 1
ATOM 561 N N . ILE A 1 102 ? -24.942 -13.390 -32.367 1.00 12.76 88 ILE A N 1
ATOM 562 C CA A ILE A 1 102 ? -26.172 -13.791 -31.678 0.50 12.39 88 ILE A CA 1
ATOM 563 C CA B ILE A 1 102 ? -26.158 -13.916 -31.685 0.50 12.79 88 ILE A CA 1
ATOM 564 C C . ILE A 1 102 ? -25.987 -13.882 -30.165 1.00 11.82 88 ILE A C 1
ATOM 565 O O . ILE A 1 102 ? -24.957 -14.317 -29.662 1.00 11.19 88 ILE A O 1
ATOM 574 N N . ASP A 1 103 ? -27.013 -13.437 -29.423 1.00 12.87 89 ASP A N 1
ATOM 575 C CA . ASP A 1 103 ? -26.977 -13.462 -27.988 1.00 11.72 89 ASP A CA 1
ATOM 576 C C . ASP A 1 103 ? -28.434 -13.466 -27.558 1.00 11.41 89 ASP A C 1
ATOM 577 O O . ASP A 1 103 ? -29.259 -12.941 -28.303 1.00 14.51 89 ASP A O 1
ATOM 582 N N . ASN A 1 104 ? -28.706 -14.137 -26.464 1.00 13.28 90 ASN A N 1
ATOM 583 C CA . ASN A 1 104 ? -30.101 -14.232 -26.022 1.00 13.61 90 ASN A CA 1
ATOM 584 C C . ASN A 1 104 ? -30.438 -13.240 -24.935 1.00 16.37 90 ASN A C 1
ATOM 585 O O . ASN A 1 104 ? -31.556 -13.225 -24.449 1.00 17.47 90 ASN A O 1
ATOM 590 N N . SER A 1 105 ? -29.513 -12.318 -24.610 1.00 13.89 91 SER A N 1
ATOM 591 C CA . SER A 1 105 ? -29.822 -11.266 -23.668 1.00 16.79 91 SER A CA 1
ATOM 592 C C . SER A 1 105 ? -30.258 -10.022 -24.402 1.00 15.51 91 SER A C 1
ATOM 593 O O . SER A 1 105 ? -29.478 -9.422 -25.105 1.00 14.29 91 SER A O 1
ATOM 596 N N . PRO A 1 106 ? -31.511 -9.577 -24.225 1.00 16.70 92 PRO A N 1
ATOM 597 C CA . PRO A 1 106 ? -31.905 -8.363 -24.892 1.00 16.04 92 PRO A CA 1
ATOM 598 C C . PRO A 1 106 ? -31.006 -7.131 -24.562 1.00 13.61 92 PRO A C 1
ATOM 599 O O . PRO A 1 106 ? -30.824 -6.301 -25.443 1.00 14.83 92 PRO A O 1
ATOM 603 N N . ALA A 1 107 ? -30.549 -6.994 -23.323 1.00 15.30 93 ALA A N 1
ATOM 604 C CA . ALA A 1 107 ? -29.713 -5.856 -22.975 1.00 15.10 93 ALA A CA 1
ATOM 605 C C . ALA A 1 107 ? -28.412 -5.902 -23.718 1.00 16.76 93 ALA A C 1
ATOM 606 O O . ALA A 1 107 ? -27.913 -4.868 -24.154 1.00 17.76 93 ALA A O 1
ATOM 608 N N . MET A 1 108 ? -27.827 -7.095 -23.826 1.00 14.34 94 MET A N 1
ATOM 609 C CA A MET A 1 108 ? -26.585 -7.234 -24.609 0.50 13.62 94 MET A CA 1
ATOM 610 C CA B MET A 1 108 ? -26.586 -7.171 -24.537 0.50 13.58 94 MET A CA 1
ATOM 611 C C . MET A 1 108 ? -26.831 -6.869 -26.025 1.00 15.36 94 MET A C 1
ATOM 612 O O . MET A 1 108 ? -26.053 -6.154 -26.648 1.00 15.88 94 MET A O 1
ATOM 621 N N . ILE A 1 109 ? -27.927 -7.382 -26.601 1.00 14.42 95 ILE A N 1
ATOM 622 C CA . ILE A 1 109 ? -28.197 -7.138 -28.024 1.00 15.31 95 ILE A CA 1
ATOM 623 C C . ILE A 1 109 ? -28.396 -5.662 -28.324 1.00 15.49 95 ILE A C 1
ATOM 624 O O . ILE A 1 109 ? -27.893 -5.153 -29.336 1.00 16.45 95 ILE A O 1
ATOM 629 N N . GLU A 1 110 ? -29.162 -4.976 -27.488 1.00 16.81 96 GLU A N 1
ATOM 630 C CA . GLU A 1 110 ? -29.391 -3.559 -27.707 1.00 18.63 96 GLU A CA 1
ATOM 631 C C . GLU A 1 110 ? -28.083 -2.773 -27.721 1.00 17.95 96 GLU A C 1
ATOM 632 O O . GLU A 1 110 ? -27.839 -2.026 -28.687 1.00 18.95 96 GLU A O 1
ATOM 638 N N . ARG A 1 111 ? -27.206 -3.028 -26.740 1.00 15.04 97 ARG A N 1
ATOM 639 C CA . ARG A 1 111 ? -25.909 -2.331 -26.726 1.00 13.92 97 ARG A CA 1
ATOM 640 C C . ARG A 1 111 ? -25.013 -2.801 -27.881 1.00 14.02 97 ARG A C 1
ATOM 641 O O . ARG A 1 111 ? -24.323 -1.989 -28.490 1.00 14.02 97 ARG A O 1
ATOM 649 N N . CYS A 1 112 ? -25.034 -4.116 -28.183 1.00 13.23 98 CYS A N 1
ATOM 650 C CA . CYS A 1 112 ? -24.222 -4.655 -29.223 1.00 12.17 98 CYS A CA 1
ATOM 651 C C . CYS A 1 112 ? -24.538 -3.980 -30.585 1.00 12.97 98 CYS A C 1
ATOM 652 O O . CYS A 1 112 ? -23.635 -3.558 -31.339 1.00 12.59 98 CYS A O 1
ATOM 655 N N . ARG A 1 113 ? -25.846 -3.835 -30.920 1.00 14.54 99 ARG A N 1
ATOM 656 C CA A ARG A 1 113 ? -26.220 -3.272 -32.224 0.50 15.13 99 ARG A CA 1
ATOM 657 C CA B ARG A 1 113 ? -26.163 -3.292 -32.227 0.50 14.49 99 ARG A CA 1
ATOM 658 C C . ARG A 1 113 ? -25.713 -1.837 -32.322 1.00 12.95 99 ARG A C 1
ATOM 659 O O . ARG A 1 113 ? -25.129 -1.450 -33.324 1.00 14.57 99 ARG A O 1
ATOM 674 N N . ARG A 1 114 ? -25.874 -1.097 -31.224 1.00 14.21 100 ARG A N 1
ATOM 675 C CA . ARG A 1 114 ? -25.429 0.315 -31.207 1.00 15.87 100 ARG A CA 1
ATOM 676 C C . ARG A 1 114 ? -23.882 0.385 -31.308 1.00 15.50 100 ARG A C 1
ATOM 677 O O . ARG A 1 114 ? -23.316 1.294 -31.984 1.00 16.88 100 ARG A O 1
ATOM 685 N N . HIS A 1 115 ? -23.221 -0.484 -30.586 1.00 13.81 101 HIS A N 1
ATOM 686 C CA . HIS A 1 115 ? -21.767 -0.509 -30.568 1.00 13.90 101 HIS A CA 1
ATOM 687 C C . HIS A 1 115 ? -21.211 -0.850 -31.983 1.00 14.02 101 HIS A C 1
ATOM 688 O O . HIS A 1 115 ? -20.256 -0.168 -32.471 1.00 15.78 101 HIS A O 1
ATOM 695 N N . ILE A 1 116 ? -21.697 -1.944 -32.611 1.00 13.24 102 ILE A N 1
ATOM 696 C CA . ILE A 1 116 ? -21.242 -2.251 -33.933 1.00 15.12 102 ILE A CA 1
ATOM 697 C C . ILE A 1 116 ? -21.562 -1.144 -34.958 1.00 15.66 102 ILE A C 1
ATOM 698 O O . ILE A 1 116 ? -20.718 -0.789 -35.820 1.00 15.02 102 ILE A O 1
ATOM 703 N N . ASP A 1 117 ? -22.667 -0.464 -34.743 1.00 15.15 103 ASP A N 1
ATOM 704 C CA . ASP A 1 117 ? -23.049 0.621 -35.678 1.00 14.62 103 ASP A CA 1
ATOM 705 C C . ASP A 1 117 ? -22.083 1.809 -35.603 1.00 14.08 103 ASP A C 1
ATOM 706 O O . ASP A 1 117 ? -22.071 2.637 -36.496 1.00 16.17 103 ASP A O 1
ATOM 711 N N . ALA A 1 118 ? -21.284 1.878 -34.536 1.00 14.46 104 ALA A N 1
ATOM 712 C CA . ALA A 1 118 ? -20.338 3.003 -34.348 1.00 12.98 104 ALA A CA 1
ATOM 713 C C . ALA A 1 118 ? -19.117 2.897 -35.255 1.00 14.64 104 ALA A C 1
ATOM 714 O O . ALA A 1 118 ? -18.356 3.849 -35.374 1.00 15.25 104 ALA A O 1
ATOM 716 N N . TYR A 1 119 ? -18.907 1.735 -35.863 1.00 14.17 105 TYR A N 1
ATOM 717 C CA . TYR A 1 119 ? -17.652 1.483 -36.655 1.00 13.62 105 TYR A CA 1
ATOM 718 C C . TYR A 1 119 ? -17.969 1.105 -38.078 1.00 14.66 105 TYR A C 1
ATOM 719 O O . TYR A 1 119 ? -18.838 0.270 -38.320 1.00 15.93 105 TYR A O 1
ATOM 728 N N . LYS A 1 120 ? -17.313 1.764 -39.027 1.00 16.29 106 LYS A N 1
ATOM 729 C CA . LYS A 1 120 ? -17.509 1.514 -40.469 1.00 17.10 106 LYS A CA 1
ATOM 730 C C . LYS A 1 120 ? -16.693 0.313 -40.912 1.00 16.50 106 LYS A C 1
ATOM 731 O O . LYS A 1 120 ? -15.494 0.224 -40.622 1.00 16.83 106 LYS A O 1
ATOM 737 N N . ALA A 1 121 ? -17.307 -0.541 -41.748 1.00 15.75 107 ALA A N 1
ATOM 738 C CA . ALA A 1 121 ? -16.569 -1.592 -42.477 1.00 16.66 107 ALA A CA 1
ATOM 739 C C . ALA A 1 121 ? -17.438 -2.056 -43.609 1.00 17.26 107 ALA A C 1
ATOM 740 O O . ALA A 1 121 ? -18.638 -1.963 -43.544 1.00 16.59 107 ALA A O 1
ATOM 742 N N . PRO A 1 122 ? -16.826 -2.687 -44.613 1.00 20.24 108 PRO A N 1
ATOM 743 C CA . PRO A 1 122 ? -17.686 -3.124 -45.698 1.00 21.16 108 PRO A CA 1
ATOM 744 C C . PRO A 1 122 ? -18.511 -4.362 -45.367 1.00 19.75 108 PRO A C 1
ATOM 745 O O . PRO A 1 122 ? -19.554 -4.539 -45.939 1.00 24.24 108 PRO A O 1
ATOM 749 N N . THR A 1 123 ? -18.087 -5.152 -44.376 1.00 16.59 109 THR A N 1
ATOM 750 C CA . THR A 1 123 ? -18.839 -6.400 -44.034 1.00 15.89 109 THR A CA 1
ATOM 751 C C . THR A 1 123 ? -20.017 -6.071 -43.099 1.00 15.57 109 THR A C 1
ATOM 752 O O . THR A 1 123 ? -19.803 -5.524 -42.003 1.00 16.22 109 THR A O 1
ATOM 756 N N . PRO A 1 124 ? -21.254 -6.362 -43.523 1.00 16.20 110 PRO A N 1
ATOM 757 C CA . PRO A 1 124 ? -22.391 -6.123 -42.682 1.00 16.18 110 PRO A CA 1
ATOM 758 C C . PRO A 1 124 ? -22.449 -7.140 -41.528 1.00 15.97 110 PRO A C 1
ATOM 759 O O . PRO A 1 124 ? -21.927 -8.279 -41.648 1.00 15.58 110 PRO A O 1
ATOM 763 N N . VAL A 1 125 ? -23.065 -6.732 -40.428 1.00 14.92 111 VAL A N 1
ATOM 764 C CA . VAL A 1 125 ? -23.347 -7.602 -39.296 1.00 16.19 111 VAL A CA 1
ATOM 765 C C . VAL A 1 125 ? -24.847 -7.728 -39.064 1.00 15.08 111 VAL A C 1
ATOM 766 O O . VAL A 1 125 ? -25.550 -6.710 -38.948 1.00 17.84 111 VAL A O 1
ATOM 770 N N . ASP A 1 126 ? -25.334 -8.956 -38.963 1.00 14.79 112 ASP A N 1
ATOM 771 C CA . ASP A 1 126 ? -26.735 -9.210 -38.521 1.00 16.61 112 ASP A CA 1
ATOM 772 C C . ASP A 1 126 ? -26.598 -9.487 -37.024 1.00 16.70 112 ASP A C 1
ATOM 773 O O . ASP A 1 126 ? -26.025 -10.527 -36.645 1.00 15.94 112 ASP A O 1
ATOM 778 N N . VAL A 1 127 ? -27.148 -8.614 -36.189 1.00 14.66 113 VAL A N 1
ATOM 779 C CA . VAL A 1 127 ? -27.171 -8.806 -34.732 1.00 14.30 113 V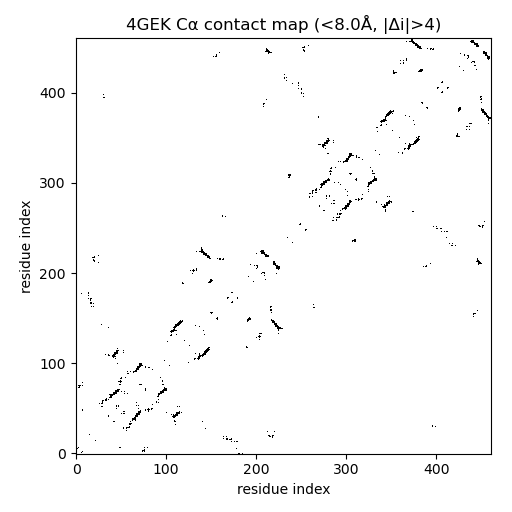AL A CA 1
ATOM 780 C C . VAL A 1 127 ? -28.528 -9.381 -34.366 1.00 15.76 113 VAL A C 1
ATOM 781 O O . VAL A 1 127 ? -29.567 -8.765 -34.648 1.00 18.39 113 VAL A O 1
ATOM 785 N N . ILE A 1 128 ? -28.531 -10.611 -33.914 1.00 14.30 114 ILE A N 1
ATOM 786 C CA . ILE A 1 128 ? -29.792 -11.374 -33.690 1.00 14.61 114 ILE A CA 1
ATOM 787 C C . ILE A 1 128 ? -29.968 -11.732 -32.248 1.00 15.01 114 ILE A C 1
ATOM 788 O O . ILE A 1 128 ? -29.108 -12.362 -31.629 1.00 16.03 114 ILE A O 1
ATOM 793 N N . GLU A 1 129 ? -31.117 -11.347 -31.663 1.00 15.08 115 GLU A N 1
ATOM 794 C CA . GLU A 1 129 ? -31.509 -11.823 -30.336 1.00 15.99 115 GLU A CA 1
ATOM 795 C C . GLU A 1 129 ? -32.073 -13.248 -30.470 1.00 18.61 115 GLU A C 1
ATOM 796 O O . GLU A 1 129 ? -33.110 -13.480 -31.138 1.00 22.07 115 GLU A O 1
ATOM 802 N N . GLY A 1 130 ? -31.357 -14.209 -29.956 1.00 16.41 116 GLY A N 1
ATOM 803 C CA . GLY A 1 130 ? -31.783 -15.569 -30.080 1.00 18.32 116 GLY A CA 1
ATOM 804 C C . GLY A 1 130 ? -30.866 -16.533 -29.376 1.00 14.76 116 GLY A C 1
ATOM 805 O O . GLY A 1 130 ? -29.825 -16.140 -28.749 1.00 15.73 116 GLY A O 1
ATOM 806 N N . ASP A 1 131 ? -31.253 -17.795 -29.403 1.00 16.97 117 ASP A N 1
ATOM 807 C CA . ASP A 1 131 ? -30.556 -18.799 -28.671 1.00 15.85 117 ASP A CA 1
ATOM 808 C C . ASP A 1 131 ? -29.640 -19.604 -29.579 1.00 18.67 117 ASP A C 1
ATOM 809 O O . ASP A 1 131 ? -30.053 -20.086 -30.640 1.00 17.68 117 ASP A O 1
ATOM 814 N N . ILE A 1 132 ? -28.373 -19.703 -29.193 1.00 15.61 118 ILE A N 1
ATOM 815 C CA . ILE A 1 132 ? -27.394 -20.407 -30.054 1.00 16.25 118 ILE A CA 1
ATOM 816 C C . ILE A 1 132 ? -27.754 -21.878 -30.200 1.00 16.80 118 ILE A C 1
ATOM 817 O O . ILE A 1 132 ? -27.287 -22.518 -31.155 1.00 19.12 118 ILE A O 1
ATOM 822 N N . ARG A 1 133 ? -28.569 -22.423 -29.282 1.00 17.04 119 ARG A N 1
ATOM 823 C CA . ARG A 1 133 ? -28.966 -23.856 -29.387 1.00 20.25 119 ARG A CA 1
ATOM 824 C C . ARG A 1 133 ? -29.906 -24.047 -30.559 1.00 23.86 119 ARG A C 1
ATOM 825 O O . ARG A 1 133 ? -30.007 -25.156 -31.075 1.00 24.80 119 ARG A O 1
ATOM 833 N N . ASP A 1 134 ? -30.541 -22.981 -31.011 1.00 19.19 120 ASP A N 1
ATOM 834 C CA . ASP A 1 134 ? -31.581 -23.040 -32.069 1.00 22.39 120 ASP A CA 1
ATOM 835 C C . ASP A 1 134 ? -31.161 -22.564 -33.440 1.00 25.23 120 ASP A C 1
ATOM 836 O O . ASP A 1 134 ? -31.848 -22.831 -34.403 1.00 28.32 120 ASP A O 1
ATOM 841 N N . ILE A 1 135 ? -30.071 -21.804 -33.546 1.00 20.09 121 ILE A N 1
ATOM 842 C CA A ILE A 1 135 ? -29.762 -21.114 -34.801 0.50 21.64 121 ILE A CA 1
ATOM 843 C CA B ILE A 1 135 ? -29.800 -21.130 -34.791 0.50 20.65 121 ILE A CA 1
ATOM 844 C C . ILE A 1 135 ? -28.983 -22.016 -35.732 1.00 21.91 121 ILE A C 1
ATOM 845 O O . ILE A 1 135 ? -28.160 -22.781 -35.295 1.00 23.80 121 ILE A O 1
ATOM 854 N N . ALA A 1 136 ? -29.332 -21.992 -37.007 1.00 20.54 122 ALA A N 1
ATOM 855 C CA . ALA A 1 136 ? -28.614 -22.747 -38.015 1.00 19.02 122 ALA A CA 1
ATOM 856 C C . ALA A 1 136 ? -27.234 -22.116 -38.264 1.00 19.34 122 ALA A C 1
ATOM 857 O O . ALA A 1 136 ? -27.087 -20.889 -38.186 1.00 21.99 122 ALA A O 1
ATOM 859 N N . ILE A 1 137 ? -26.290 -22.946 -38.660 1.00 16.91 123 ILE A N 1
ATOM 860 C CA . ILE A 1 137 ? -24.937 -22.519 -39.057 1.00 18.35 123 ILE A CA 1
ATOM 861 C C . ILE A 1 137 ? -24.803 -22.867 -40.535 1.00 18.40 123 ILE A C 1
ATOM 862 O O . ILE A 1 137 ? -24.775 -24.056 -40.878 1.00 20.11 123 ILE A O 1
ATOM 867 N N . GLU A 1 138 ? -24.736 -21.857 -41.395 1.00 15.99 124 GLU A N 1
ATOM 868 C CA . GLU A 1 138 ? -24.732 -22.025 -42.854 1.00 18.34 124 GLU A CA 1
ATOM 869 C C . GLU A 1 138 ? -23.577 -21.290 -43.490 1.00 17.41 124 GLU A C 1
ATOM 870 O O . GLU A 1 138 ? -23.294 -20.112 -43.155 1.00 16.67 124 GLU A O 1
ATOM 876 N N . ASN A 1 139 ? -22.933 -21.946 -44.447 1.00 16.45 125 ASN A N 1
ATOM 877 C CA . ASN A 1 139 ? -21.931 -21.324 -45.318 1.00 14.66 125 ASN A CA 1
ATOM 878 C C . ASN A 1 139 ? -20.871 -20.565 -44.475 1.00 14.54 125 ASN A C 1
ATOM 879 O O . ASN A 1 139 ? -20.552 -19.404 -44.805 1.00 16.15 125 ASN A O 1
ATOM 884 N N . ALA A 1 140 ? -20.389 -21.238 -43.416 1.00 15.43 126 ALA A N 1
ATOM 885 C CA . ALA A 1 140 ? -19.542 -20.545 -42.436 1.00 13.37 126 ALA A CA 1
ATOM 886 C C . ALA A 1 140 ? -18.069 -20.828 -42.695 1.00 15.27 126 ALA A C 1
ATOM 887 O O . ALA A 1 140 ? -17.668 -21.983 -42.702 1.00 15.20 126 ALA A O 1
ATOM 889 N N . SER A 1 141 ? -17.246 -19.772 -42.816 1.00 13.41 127 SER A N 1
ATOM 890 C CA . SER A 1 141 ? -15.803 -19.993 -42.844 1.00 14.79 127 SER A CA 1
ATOM 891 C C . SER A 1 141 ? -15.202 -19.956 -41.451 1.00 14.68 127 SER A C 1
ATOM 892 O O . SER A 1 141 ? -14.100 -20.465 -41.253 1.00 14.27 127 SER A O 1
ATOM 895 N N . MET A 1 142 ? -15.925 -19.367 -40.484 1.00 13.08 128 MET A N 1
ATOM 896 C CA . MET A 1 142 ? -15.363 -19.258 -39.116 1.00 13.65 128 MET A CA 1
ATOM 897 C C . MET A 1 142 ? -16.534 -19.150 -38.154 1.00 11.98 128 MET A C 1
ATOM 898 O O . MET A 1 142 ? -17.551 -18.458 -38.468 1.00 11.94 128 MET A O 1
ATOM 903 N N . VAL A 1 143 ? -16.379 -19.771 -37.004 1.00 11.94 129 VAL A N 1
ATOM 904 C CA . VAL A 1 143 ? -17.344 -19.660 -35.925 1.00 10.88 129 VAL A CA 1
ATOM 905 C C . VAL A 1 143 ? -16.547 -19.408 -34.637 1.00 11.78 129 VAL A C 1
ATOM 906 O O . VAL A 1 143 ? -15.439 -19.950 -34.453 1.00 11.68 129 VAL A O 1
ATOM 910 N N . VAL A 1 144 ? -17.069 -18.500 -33.803 1.00 11.36 130 VAL A N 1
ATOM 911 C CA . VAL A 1 144 ? -16.423 -18.164 -32.532 1.00 10.54 130 VAL A CA 1
ATOM 912 C C . VAL A 1 144 ? -17.336 -18.411 -31.377 1.00 11.45 130 VAL A C 1
ATOM 913 O O . VAL A 1 144 ? -18.477 -17.924 -31.364 1.00 11.63 130 VAL A O 1
ATOM 917 N N . LEU A 1 145 ? -16.840 -19.165 -30.405 1.00 11.90 131 LEU A N 1
ATOM 918 C CA . LEU A 1 145 ? -17.495 -19.321 -29.118 1.00 11.10 131 LEU A CA 1
ATOM 919 C C . LEU A 1 145 ? -16.508 -18.777 -28.094 1.00 11.06 131 LEU A C 1
ATOM 920 O O . LEU A 1 145 ? -15.723 -19.502 -27.488 1.00 11.78 131 LEU A O 1
ATOM 925 N N . ASN A 1 146 ? -16.551 -17.452 -27.915 1.00 10.43 132 ASN A N 1
ATOM 926 C CA . ASN A 1 146 ? -15.563 -16.799 -27.047 1.00 11.65 132 ASN A CA 1
ATOM 927 C C . ASN A 1 146 ? -16.165 -16.595 -25.658 1.00 11.23 132 ASN A C 1
ATOM 928 O O . ASN A 1 146 ? -16.910 -15.618 -25.434 1.00 11.80 132 ASN A O 1
ATOM 933 N N . PHE A 1 147 ? -15.997 -17.625 -24.820 1.00 10.92 133 PHE A N 1
ATOM 934 C CA . PHE A 1 147 ? -16.554 -17.679 -23.462 1.00 10.43 133 PHE A CA 1
ATOM 935 C C . PHE A 1 147 ? -18.075 -17.755 -23.432 1.00 12.57 133 PHE A C 1
ATOM 936 O O . PHE A 1 147 ? -18.742 -16.994 -22.722 1.00 14.30 133 PHE A O 1
ATOM 944 N N . THR A 1 148 ? -18.611 -18.721 -24.185 1.00 12.22 134 THR A N 1
ATOM 945 C CA . THR A 1 148 ? -20.055 -18.880 -24.346 1.00 11.20 134 THR A CA 1
ATOM 946 C C . THR A 1 148 ? -20.514 -20.296 -24.044 1.00 12.49 134 THR A C 1
ATOM 947 O O . THR A 1 148 ? -21.549 -20.437 -23.382 1.00 13.66 134 THR A O 1
ATOM 951 N N . LEU A 1 149 ? -19.784 -21.308 -24.475 1.00 11.82 135 LEU A N 1
ATOM 952 C CA . LEU A 1 149 ? -20.248 -22.708 -24.309 1.00 13.15 135 LEU A CA 1
ATOM 953 C C . LEU A 1 149 ? -20.460 -23.052 -22.863 1.00 13.81 135 LEU A C 1
ATOM 954 O O . LEU A 1 149 ? -21.426 -23.782 -22.552 1.00 14.09 135 LEU A O 1
ATOM 959 N N . GLN A 1 150 ? -19.598 -22.524 -21.957 1.00 14.76 136 GLN A N 1
ATOM 960 C CA . GLN A 1 150 ? -19.733 -22.654 -20.507 1.00 15.61 136 GLN A CA 1
ATOM 961 C C . GLN A 1 150 ? -21.078 -22.237 -19.955 1.00 15.80 136 GLN A C 1
ATOM 962 O O . GLN A 1 150 ? -21.403 -22.596 -18.833 1.00 19.69 136 GLN A O 1
ATOM 968 N N . PHE A 1 151 ? -21.842 -21.462 -20.712 1.00 15.40 137 PHE A N 1
ATOM 969 C CA . PHE A 1 151 ? -23.170 -21.023 -20.236 1.00 16.80 137 PHE A CA 1
ATOM 970 C C . PHE A 1 151 ? -24.292 -21.957 -20.562 1.00 19.28 137 PHE A C 1
ATOM 971 O O . PHE A 1 151 ? -25.415 -21.777 -20.066 1.00 20.46 137 PHE A O 1
ATOM 979 N N . LEU A 1 152 ? -24.035 -22.879 -21.458 1.00 15.33 138 LEU A N 1
ATOM 980 C CA . LEU A 1 152 ? -25.016 -23.936 -21.763 1.00 16.73 138 LEU A CA 1
ATOM 981 C C . LEU A 1 152 ? -24.956 -25.005 -20.701 1.00 19.22 138 LEU A C 1
ATOM 982 O O . LEU A 1 152 ? -23.952 -25.173 -19.990 1.00 19.16 138 LEU A O 1
ATOM 987 N N . GLU A 1 153 ? -26.042 -25.774 -20.596 1.00 18.68 139 GLU A N 1
ATOM 988 C CA . GLU A 1 153 ? -25.970 -26.993 -19.783 1.00 21.18 139 GLU A CA 1
ATOM 989 C C . GLU A 1 153 ? -24.945 -27.953 -20.450 1.00 18.83 139 GLU A C 1
ATOM 990 O O . GLU A 1 153 ? -24.894 -28.050 -21.666 1.00 18.70 139 GLU A O 1
ATOM 996 N N . PRO A 1 154 ? -24.165 -28.680 -19.639 1.00 19.76 140 PRO A N 1
ATOM 997 C CA . PRO A 1 154 ? -23.131 -29.567 -20.160 1.00 20.26 140 PRO A CA 1
ATOM 998 C C . PRO A 1 154 ? -23.703 -30.561 -21.197 1.00 19.36 140 PRO A C 1
ATOM 999 O O . PRO A 1 154 ? -23.133 -30.709 -22.279 1.00 21.58 140 PRO A O 1
ATOM 1003 N N . SER A 1 155 ? -24.938 -31.030 -20.957 1.00 21.26 141 SER A N 1
ATOM 1004 C CA . SER A 1 155 ? -25.571 -31.964 -21.851 1.00 20.73 141 SER A CA 1
ATOM 1005 C C . SER A 1 155 ? -25.964 -31.413 -23.218 1.00 21.09 141 SER A C 1
ATOM 1006 O O . SER A 1 155 ? -26.219 -32.191 -24.150 1.00 25.08 141 SER A O 1
ATOM 1009 N N . GLU A 1 156 ? -25.904 -30.063 -23.384 1.00 18.82 142 GLU A N 1
ATOM 1010 C CA . GLU A 1 156 ? -26.254 -29.422 -24.643 1.00 19.57 142 GLU A CA 1
ATOM 1011 C C . GLU A 1 156 ? -25.042 -29.080 -25.522 1.00 16.65 142 GLU A C 1
ATOM 1012 O O . GLU A 1 156 ? -25.195 -28.651 -26.676 1.00 18.08 142 GLU A O 1
ATOM 1018 N N . ARG A 1 157 ? -23.869 -29.276 -24.950 1.00 16.57 143 ARG A N 1
ATOM 1019 C CA . ARG A 1 157 ? -22.626 -28.759 -25.560 1.00 16.37 143 ARG A CA 1
ATOM 1020 C C . ARG A 1 157 ? -22.241 -29.520 -26.797 1.00 16.20 143 ARG A C 1
ATOM 1021 O O . ARG A 1 157 ? -21.860 -28.927 -27.859 1.00 16.10 143 ARG A O 1
ATOM 1029 N N . GLN A 1 158 ? -22.387 -30.864 -26.748 1.00 17.38 144 GLN A N 1
ATOM 1030 C CA . GLN A 1 158 ? -22.027 -31.630 -27.896 1.00 18.02 144 GLN A CA 1
ATOM 1031 C C . GLN A 1 158 ? -22.852 -31.316 -29.162 1.00 14.73 144 GLN A C 1
ATOM 1032 O O . GLN A 1 158 ? -22.305 -31.237 -30.289 1.00 17.46 144 GLN A O 1
ATOM 1038 N N . ALA A 1 159 ? -24.194 -31.176 -28.981 1.00 17.58 145 ALA A N 1
ATOM 1039 C CA . ALA A 1 159 ? -25.048 -30.902 -30.104 1.00 16.66 145 ALA A CA 1
ATOM 1040 C C . ALA A 1 159 ? -24.676 -29.597 -30.772 1.00 15.88 145 ALA A C 1
ATOM 1041 O O . ALA A 1 159 ? -24.685 -29.483 -31.995 1.00 19.32 145 ALA A O 1
ATOM 1043 N N . LEU A 1 160 ? -24.300 -28.607 -29.955 1.00 16.61 146 LEU A N 1
ATOM 1044 C CA . LEU A 1 160 ? -23.906 -27.337 -30.575 1.00 16.48 146 LEU A CA 1
ATOM 1045 C C . LEU A 1 160 ? -22.586 -27.477 -31.413 1.00 13.36 146 LEU A C 1
ATOM 1046 O O . LEU A 1 160 ? -22.495 -26.983 -32.527 1.00 16.04 146 LEU A O 1
ATOM 1051 N N . LEU A 1 161 ? -21.601 -28.162 -30.853 1.00 14.65 147 LEU A N 1
ATOM 1052 C CA . LEU A 1 161 ? -20.332 -28.373 -31.546 1.00 15.71 147 LEU A CA 1
ATOM 1053 C C . LEU A 1 161 ? -20.504 -29.261 -32.808 1.00 14.55 147 LEU A C 1
ATOM 1054 O O . LEU A 1 161 ? -19.937 -28.976 -33.855 1.00 16.05 147 LEU A O 1
ATOM 1059 N N . ASP A 1 162 ? -21.465 -30.228 -32.726 1.00 17.79 148 ASP A N 1
ATOM 1060 C CA . ASP A 1 162 ? -21.766 -31.043 -33.893 1.00 17.85 148 ASP A CA 1
ATOM 1061 C C . ASP A 1 162 ? -22.350 -30.189 -35.015 1.00 14.99 148 ASP A C 1
ATOM 1062 O O . ASP A 1 162 ? -21.950 -30.308 -36.207 1.00 16.54 148 ASP A O 1
ATOM 1067 N N . LYS A 1 163 ? -23.268 -29.286 -34.618 1.00 17.27 149 LYS A N 1
ATOM 1068 C CA . LYS A 1 163 ? -23.938 -28.378 -35.561 1.00 17.66 149 LYS A CA 1
ATOM 1069 C C . LYS A 1 163 ? -22.932 -27.422 -36.230 1.00 17.13 149 LYS A C 1
ATOM 1070 O O . LYS A 1 163 ? -22.938 -27.188 -37.464 1.00 17.36 149 LYS A O 1
ATOM 1076 N N . ILE A 1 164 ? -21.992 -26.942 -35.415 1.00 15.33 150 ILE A N 1
ATOM 1077 C CA . ILE A 1 164 ? -20.942 -26.039 -35.934 1.00 16.11 150 ILE A CA 1
ATOM 1078 C C . ILE A 1 164 ? -20.004 -26.738 -36.916 1.00 14.76 150 ILE A C 1
ATOM 1079 O O . ILE A 1 164 ? -19.727 -26.209 -37.995 1.00 15.52 150 ILE A O 1
ATOM 1084 N N . TYR A 1 165 ? -19.612 -27.948 -36.602 1.00 16.12 151 TYR A N 1
ATOM 1085 C CA . TYR A 1 165 ? -18.713 -28.655 -37.493 1.00 14.73 151 TYR A CA 1
ATOM 1086 C C . TYR A 1 165 ? -19.409 -28.879 -38.837 1.00 16.19 151 TYR A C 1
ATOM 1087 O O . TYR A 1 165 ? -18.822 -28.655 -39.906 1.00 16.65 151 TYR A O 1
ATOM 1096 N N . GLN A 1 166 ? -20.681 -29.331 -38.761 1.00 17.07 152 GLN A N 1
ATOM 1097 C CA . GLN A 1 166 ? -21.459 -29.577 -40.002 1.00 18.58 152 GLN A CA 1
ATOM 1098 C C . GLN A 1 166 ? -21.652 -28.340 -40.841 1.00 19.36 152 GLN A C 1
ATOM 1099 O O . GLN A 1 166 ? -21.570 -28.407 -42.081 1.00 20.22 152 GLN A O 1
ATOM 1105 N N . GLY A 1 167 ? -21.850 -27.172 -40.178 1.00 16.24 153 GLY A N 1
ATOM 1106 C CA . GLY A 1 167 ? -22.165 -25.918 -40.887 1.00 16.24 153 GLY A CA 1
ATOM 1107 C C . GLY A 1 167 ? -20.958 -25.152 -41.414 1.00 15.97 153 GLY A C 1
ATOM 1108 O O . GLY A 1 167 ? -21.078 -24.301 -42.296 1.00 18.55 153 GLY A O 1
ATOM 1109 N N . LEU A 1 168 ? -19.790 -25.509 -40.917 1.00 16.97 154 LEU A N 1
ATOM 1110 C CA . LEU A 1 168 ? -18.567 -24.899 -41.439 1.00 15.11 154 LEU A CA 1
ATOM 1111 C C . LEU A 1 168 ? -18.299 -25.430 -42.827 1.00 17.88 154 LEU A C 1
ATOM 1112 O O . LEU A 1 168 ? -18.503 -26.612 -43.085 1.00 19.49 154 LEU A O 1
ATOM 1117 N N . ASN A 1 169 ? -17.809 -24.582 -43.713 1.00 15.86 155 ASN A N 1
ATOM 1118 C CA . ASN A 1 169 ? -17.295 -25.059 -44.984 1.00 15.29 155 ASN A CA 1
ATOM 1119 C C . ASN A 1 169 ? -15.998 -25.809 -44.775 1.00 16.04 155 ASN A C 1
ATOM 1120 O O . ASN A 1 169 ? -15.280 -25.559 -43.832 1.00 16.64 155 ASN A O 1
ATOM 1125 N N . PRO A 1 170 ? -15.640 -26.676 -45.716 1.00 16.61 156 PRO A N 1
ATOM 1126 C CA . PRO A 1 170 ? -14.320 -27.261 -45.667 1.00 17.79 156 PRO A CA 1
ATOM 1127 C C . PRO A 1 170 ? -13.263 -26.170 -45.549 1.00 16.52 156 PRO A C 1
ATOM 1128 O O . PRO A 1 170 ? -13.376 -25.098 -46.222 1.00 18.79 156 PRO A O 1
ATOM 1132 N N . GLY A 1 171 ? -12.262 -26.398 -44.730 1.00 17.70 157 GLY A N 1
ATOM 1133 C CA . GLY A 1 171 ? -11.212 -25.372 -44.505 1.00 17.90 157 GLY A CA 1
ATOM 1134 C C . GLY A 1 171 ? -11.582 -24.384 -43.384 1.00 17.85 157 GLY A C 1
ATOM 1135 O O . GLY A 1 171 ? -10.775 -23.509 -43.063 1.00 18.26 157 GLY A O 1
ATOM 1136 N N . GLY A 1 172 ? -12.809 -24.444 -42.887 1.00 16.32 158 GLY A N 1
ATOM 1137 C CA . GLY A 1 172 ? -13.290 -23.479 -41.887 1.00 16.32 158 GLY A CA 1
ATOM 1138 C C . GLY A 1 172 ? -12.692 -23.712 -40.522 1.00 16.94 158 GLY A C 1
ATOM 1139 O O . GLY A 1 172 ? -12.208 -24.790 -40.202 1.00 15.96 158 GLY A O 1
ATOM 1140 N N . ALA A 1 173 ? -12.844 -22.726 -39.650 1.00 13.73 159 ALA A N 1
ATOM 1141 C CA . ALA A 1 173 ? -12.281 -22.832 -38.268 1.00 14.62 159 ALA A CA 1
ATOM 1142 C C . ALA A 1 173 ? -13.272 -22.426 -37.192 1.00 13.42 159 ALA A C 1
ATOM 1143 O O . ALA A 1 173 ? -14.090 -21.533 -37.384 1.00 15.01 159 ALA A O 1
ATOM 1145 N N . LEU A 1 174 ? -13.158 -23.077 -36.060 1.00 12.14 160 LEU A N 1
ATOM 1146 C CA . LEU A 1 174 ? -13.890 -22.728 -34.814 1.00 12.06 160 LEU A CA 1
ATOM 1147 C C . LEU A 1 174 ? -12.867 -22.274 -33.798 1.00 12.78 160 LEU A C 1
ATOM 1148 O O . LEU A 1 174 ? -11.842 -22.956 -33.590 1.00 13.37 160 LEU A O 1
ATOM 1153 N N . VAL A 1 175 ? -13.173 -21.146 -33.113 1.00 10.93 161 VAL A N 1
ATOM 1154 C CA . VAL A 1 175 ? -12.399 -20.767 -31.912 1.00 10.44 161 VAL A CA 1
ATOM 1155 C C . VAL A 1 175 ? -13.266 -20.952 -30.701 1.00 11.39 161 VAL A C 1
ATOM 1156 O O . VAL A 1 175 ? -14.404 -20.464 -30.693 1.00 12.70 161 VAL A O 1
ATOM 1160 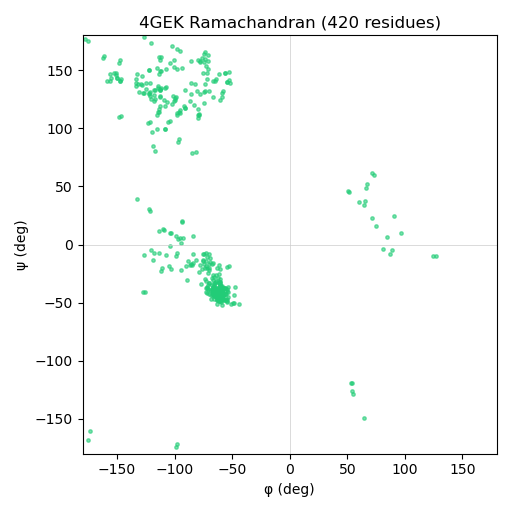N N . LEU A 1 176 ? -12.788 -21.740 -29.741 1.00 10.45 162 LEU A N 1
ATOM 1161 C CA . LEU A 1 176 ? -13.541 -22.097 -28.546 1.00 10.81 162 LEU A CA 1
ATOM 1162 C C . LEU A 1 176 ? -12.757 -21.686 -27.314 1.00 11.68 162 LEU A C 1
ATOM 1163 O O . LEU A 1 176 ? -11.741 -22.299 -26.978 1.00 12.40 162 LEU A O 1
ATOM 1168 N N . SER A 1 177 ? -13.192 -20.582 -26.671 1.00 11.68 163 SER A N 1
ATOM 1169 C CA . SER A 1 177 ? -12.450 -20.035 -25.519 1.00 11.38 163 SER A CA 1
ATOM 1170 C C . SER A 1 177 ? -13.317 -20.240 -24.295 1.00 12.03 163 SER A C 1
ATOM 1171 O O . SER A 1 177 ? -14.521 -19.926 -24.309 1.00 11.97 163 SER A O 1
ATOM 1174 N N . GLU A 1 178 ? -12.697 -20.722 -23.223 1.00 12.92 164 GLU A N 1
ATOM 1175 C CA . GLU A 1 178 ? -13.416 -21.100 -22.016 1.00 12.29 164 GLU A CA 1
ATOM 1176 C C . GLU A 1 178 ? -12.603 -20.865 -20.787 1.00 11.92 164 GLU A C 1
ATOM 1177 O O . GLU A 1 178 ? -11.386 -20.877 -20.853 1.00 13.24 164 GLU A O 1
ATOM 1183 N N . LYS A 1 179 ? -13.269 -20.750 -19.658 1.00 12.51 165 LYS A N 1
ATOM 1184 C CA . LYS A 1 179 ? -12.644 -21.002 -18.352 1.00 13.10 165 LYS A CA 1
ATOM 1185 C C . LYS A 1 179 ? -12.568 -22.513 -18.171 1.00 14.68 165 LYS A C 1
ATOM 1186 O O . LYS A 1 179 ? -13.592 -23.221 -18.423 1.00 16.02 165 LYS A O 1
ATOM 1192 N N . PHE A 1 180 ? -11.409 -23.049 -17.826 1.00 14.77 166 PHE A N 1
ATOM 1193 C CA . PHE A 1 180 ? -11.245 -24.500 -17.710 1.00 13.75 166 PHE A CA 1
ATOM 1194 C C . PHE A 1 180 ? -11.297 -24.945 -16.264 1.00 16.11 166 PHE A C 1
ATOM 1195 O O . PHE A 1 180 ? -10.810 -24.266 -15.366 1.00 16.84 166 PHE A O 1
ATOM 1203 N N . SER A 1 181 ? -11.722 -26.185 -16.070 1.00 17.28 167 SER A N 1
ATOM 1204 C CA . SER A 1 181 ? -11.397 -26.895 -14.844 1.00 18.13 167 SER A CA 1
ATOM 1205 C C . SER A 1 181 ? -10.168 -27.769 -15.040 1.00 17.50 167 SER A C 1
ATOM 1206 O O . SER A 1 181 ? -9.720 -28.012 -16.168 1.00 18.20 167 SER A O 1
ATOM 1209 N N . PHE A 1 182 ? -9.618 -28.251 -13.917 1.00 19.35 168 PHE A N 1
ATOM 1210 C CA . PHE A 1 182 ? -8.419 -29.100 -13.955 1.00 18.27 168 PHE A CA 1
ATOM 1211 C C . PHE A 1 182 ? -8.609 -30.350 -13.119 1.00 19.79 168 PHE A C 1
ATOM 1212 O O . PHE A 1 182 ? -9.044 -30.279 -11.992 1.00 22.92 168 PHE A O 1
ATOM 1220 N N . GLU A 1 183 ? -8.282 -31.471 -13.735 1.00 21.79 169 GLU A N 1
ATOM 1221 C CA . GLU A 1 183 ? -8.329 -32.790 -13.080 1.00 23.84 169 GLU A CA 1
ATOM 1222 C C . GLU A 1 183 ? -7.438 -32.871 -11.848 1.00 26.66 169 GLU A C 1
ATOM 1223 O O . GLU A 1 183 ? -7.827 -33.422 -10.821 1.00 27.67 169 GLU A O 1
ATOM 1229 N N . ASP A 1 184 ? -6.238 -32.312 -11.942 1.00 23.65 170 ASP A N 1
ATOM 1230 C CA . ASP A 1 184 ? -5.330 -32.302 -10.813 1.00 25.13 170 ASP A CA 1
ATOM 1231 C C . ASP A 1 184 ? -5.730 -31.199 -9.852 1.00 26.65 170 ASP A C 1
ATOM 1232 O O . ASP A 1 184 ? -5.582 -29.993 -10.149 1.00 24.58 170 ASP A O 1
ATOM 1237 N N . ALA A 1 185 ? -6.268 -31.595 -8.705 1.00 25.49 171 ALA A N 1
ATOM 1238 C CA . ALA A 1 185 ? -6.785 -30.668 -7.753 1.00 22.70 171 ALA A CA 1
ATOM 1239 C C . ALA A 1 185 ? -5.732 -29.661 -7.214 1.00 25.52 171 ALA A C 1
ATOM 1240 O O . ALA A 1 185 ? -6.073 -28.520 -6.893 1.00 26.44 171 ALA A O 1
ATOM 1242 N N . LYS A 1 186 ? -4.457 -30.064 -7.162 1.00 24.15 172 LYS A N 1
ATOM 1243 C CA . LYS A 1 186 ? -3.408 -29.188 -6.682 1.00 23.31 172 LYS A CA 1
ATOM 1244 C C . LYS A 1 186 ? -3.128 -28.096 -7.731 1.00 19.25 172 LYS A C 1
ATOM 1245 O O . LYS A 1 186 ? -2.862 -26.907 -7.399 1.00 19.72 172 LYS A O 1
ATOM 1251 N N . VAL A 1 187 ? -3.197 -28.503 -8.977 1.00 20.56 173 VAL A N 1
ATOM 1252 C CA . VAL A 1 187 ? -3.025 -27.552 -10.075 1.00 18.44 173 VAL A CA 1
ATOM 1253 C C . VAL A 1 187 ? -4.229 -26.629 -10.137 1.00 17.20 173 VAL A C 1
ATOM 1254 O O . VAL A 1 187 ? -4.079 -25.388 -10.223 1.00 17.44 173 VAL A O 1
ATOM 1258 N N . GLY A 1 188 ? -5.412 -27.192 -9.978 1.00 18.31 174 GLY A N 1
ATOM 1259 C CA . GLY A 1 188 ? -6.646 -26.342 -9.938 1.00 17.88 174 GLY A CA 1
ATOM 1260 C C . GLY A 1 188 ? -6.568 -25.284 -8.872 1.00 18.64 174 GLY A C 1
ATOM 1261 O O . GLY A 1 188 ? -6.949 -24.124 -9.105 1.00 19.96 174 GLY A O 1
ATOM 1262 N N . GLU A 1 189 ? -6.071 -25.642 -7.671 1.00 18.04 175 GLU A N 1
ATOM 1263 C CA . GLU A 1 189 ? -5.949 -24.736 -6.578 1.00 20.40 175 GLU A CA 1
ATOM 1264 C C . GLU A 1 189 ? -4.945 -23.620 -6.889 1.00 17.80 175 GLU A C 1
ATOM 1265 O O . GLU A 1 189 ? -5.215 -22.413 -6.616 1.00 18.15 175 GLU A O 1
ATOM 1271 N N . LEU A 1 190 ? -3.802 -23.987 -7.453 1.00 17.37 176 LEU A N 1
ATOM 1272 C CA . LEU A 1 190 ? -2.804 -22.996 -7.829 1.00 16.94 176 LEU A CA 1
ATOM 1273 C C . LEU A 1 190 ? -3.412 -22.008 -8.827 1.00 14.90 176 LEU A C 1
ATOM 1274 O O . LEU A 1 190 ? -3.248 -20.810 -8.673 1.00 14.43 176 LEU A O 1
ATOM 1279 N N . LEU A 1 191 ? -4.124 -22.519 -9.812 1.00 16.77 177 LEU A N 1
ATOM 1280 C CA . LEU A 1 191 ? -4.665 -21.629 -10.837 1.00 15.42 177 LEU A CA 1
ATOM 1281 C C . LEU A 1 191 ? -5.828 -20.823 -10.337 1.00 16.15 177 LEU A C 1
ATOM 1282 O O . LEU A 1 191 ? -5.951 -19.639 -10.715 1.00 15.32 177 LEU A O 1
ATOM 1287 N N . PHE A 1 192 ? -6.598 -21.348 -9.374 1.00 15.94 178 PHE A N 1
ATOM 1288 C CA . PHE A 1 192 ? -7.612 -20.491 -8.702 1.00 18.13 178 PHE A CA 1
ATOM 1289 C C . PHE A 1 192 ? -6.907 -19.337 -7.981 1.00 15.95 178 PHE A C 1
ATOM 1290 O O . PHE A 1 192 ? -7.370 -18.177 -7.993 1.00 17.00 178 PHE A O 1
ATOM 1298 N N . ASN A 1 193 ? -5.821 -19.636 -7.264 1.00 15.73 179 ASN A N 1
ATOM 1299 C CA . ASN A 1 193 ? -5.114 -18.629 -6.517 1.00 15.39 179 ASN A CA 1
ATOM 1300 C C . ASN A 1 193 ? -4.517 -17.564 -7.462 1.00 16.51 179 ASN A C 1
ATOM 1301 O O . ASN A 1 193 ? -4.456 -16.376 -7.125 1.00 16.20 179 ASN A O 1
ATOM 1306 N N . MET A 1 194 ? -3.963 -18.024 -8.590 1.00 14.05 180 MET A N 1
ATOM 1307 C CA . MET A 1 194 ? -3.400 -17.096 -9.531 1.00 14.66 180 MET A CA 1
ATOM 1308 C C . MET A 1 194 ? -4.510 -16.189 -10.080 1.00 13.02 180 MET A C 1
ATOM 1309 O O . MET A 1 194 ? -4.315 -14.959 -10.266 1.00 14.42 180 MET A O 1
ATOM 1314 N N . HIS A 1 195 ? -5.657 -16.798 -10.380 1.00 13.90 181 HIS A N 1
ATOM 1315 C CA . HIS A 1 195 ? -6.821 -15.994 -10.865 1.00 13.76 181 HIS A CA 1
ATOM 1316 C C . HIS A 1 195 ? -7.229 -14.986 -9.801 1.00 13.70 181 HIS A C 1
ATOM 1317 O O . HIS A 1 195 ? -7.460 -13.812 -10.119 1.00 13.80 181 HIS A O 1
ATOM 1324 N N . HIS A 1 196 ? -7.321 -15.443 -8.534 1.00 15.38 182 HIS A N 1
ATOM 1325 C CA . HIS A 1 196 ? -7.592 -14.541 -7.424 1.00 16.72 182 HIS A CA 1
ATOM 1326 C C . HIS A 1 196 ? -6.583 -13.366 -7.387 1.00 16.11 182 HIS A C 1
ATOM 1327 O O . HIS A 1 196 ? -6.978 -12.180 -7.290 1.00 16.04 182 HIS A O 1
ATOM 1334 N N . ASP A 1 197 ? -5.290 -13.649 -7.553 1.00 14.89 183 ASP A N 1
ATOM 1335 C CA . ASP A 1 197 ? -4.300 -12.583 -7.503 1.00 16.12 183 ASP A CA 1
ATOM 1336 C C . ASP A 1 197 ? -4.379 -11.658 -8.699 1.00 16.48 183 ASP A C 1
ATOM 1337 O O . ASP A 1 197 ? -4.129 -10.450 -8.587 1.00 17.56 183 ASP A O 1
ATOM 1342 N N . PHE A 1 198 ? -4.737 -12.214 -9.846 1.00 16.16 184 PHE A N 1
ATOM 1343 C CA . PHE A 1 198 ? -4.927 -11.411 -11.045 1.00 15.06 184 PHE A CA 1
ATOM 1344 C C . PHE A 1 198 ? -6.049 -10.417 -10.830 1.00 15.98 184 PHE A C 1
ATOM 1345 O O . PHE A 1 198 ? -5.899 -9.243 -11.148 1.00 16.66 184 PHE A O 1
ATOM 1353 N N . LYS A 1 199 ? -7.171 -10.903 -10.309 1.00 15.40 185 LYS A N 1
ATOM 1354 C CA . LYS A 1 199 ? -8.327 -10.004 -10.049 1.00 14.67 185 LYS A CA 1
ATOM 1355 C C . LYS A 1 199 ? -7.970 -8.907 -9.046 1.00 17.34 185 LYS A C 1
ATOM 1356 O O . LYS A 1 199 ? -8.271 -7.740 -9.301 1.00 17.46 185 LYS A O 1
ATOM 1362 N N . ARG A 1 200 ? -7.154 -9.247 -8.039 1.00 16.70 186 ARG A N 1
ATOM 1363 C CA . ARG A 1 200 ? -6.735 -8.294 -7.034 1.00 21.07 186 ARG A CA 1
ATOM 1364 C C . ARG A 1 200 ? -5.860 -7.240 -7.655 1.00 20.50 186 ARG A C 1
ATOM 1365 O O . ARG A 1 200 ? -6.052 -6.015 -7.420 1.00 21.59 186 ARG A O 1
ATOM 1373 N N . ALA A 1 201 ? -4.955 -7.657 -8.512 1.00 18.83 187 ALA A N 1
ATOM 1374 C CA . ALA A 1 201 ? -4.028 -6.760 -9.134 1.00 20.19 187 ALA A CA 1
ATOM 1375 C C . ALA A 1 201 ? -4.717 -5.782 -10.080 1.00 22.94 187 ALA A C 1
ATOM 1376 O O . ALA A 1 201 ? -4.200 -4.720 -10.341 1.00 25.43 187 ALA A O 1
ATOM 1378 N N . ASN A 1 202 ? -5.884 -6.166 -10.624 1.00 17.92 188 ASN A N 1
ATOM 1379 C CA . ASN A 1 202 ? -6.547 -5.342 -11.605 1.00 21.35 188 ASN A CA 1
ATOM 1380 C C . ASN A 1 202 ? -7.735 -4.580 -11.031 1.00 20.82 188 ASN A C 1
ATOM 1381 O O . ASN A 1 202 ? -8.535 -4.040 -11.783 1.00 23.17 188 ASN A O 1
ATOM 1386 N N . GLY A 1 203 ? -7.868 -4.601 -9.715 1.00 19.27 189 GLY A N 1
ATOM 1387 C CA . GLY A 1 203 ? -8.920 -3.859 -9.032 1.00 22.80 189 GLY A CA 1
ATOM 1388 C C . GLY A 1 203 ? -10.323 -4.357 -9.378 1.00 20.75 189 GLY A C 1
ATOM 1389 O O . GLY A 1 203 ? -11.259 -3.603 -9.440 1.00 20.20 189 GLY A O 1
ATOM 1390 N N . TYR A 1 204 ? -10.465 -5.643 -9.606 1.00 17.06 190 TYR A N 1
ATOM 1391 C CA . TYR A 1 204 ? -11.783 -6.254 -9.811 1.00 15.68 190 TYR A CA 1
ATOM 1392 C C . TYR A 1 204 ? -12.814 -5.847 -8.761 1.00 15.76 190 TYR A C 1
ATOM 1393 O O . TYR A 1 204 ? -13.969 -5.641 -9.083 1.00 16.04 190 TYR A O 1
ATOM 1402 N N . SER A 1 205 ? -12.425 -5.833 -7.503 1.00 17.28 191 SER A N 1
ATOM 1403 C CA . SER A 1 205 ? -13.408 -5.553 -6.451 1.00 16.17 191 SER A CA 1
ATOM 1404 C C . SER A 1 205 ? -13.898 -4.105 -6.421 1.00 16.96 191 SER A C 1
ATOM 1405 O O . SER A 1 205 ? -14.895 -3.825 -5.733 1.00 18.47 191 SER A O 1
ATOM 1408 N N . GLU A 1 206 ? -13.264 -3.215 -7.222 1.00 15.74 192 GLU A N 1
ATOM 1409 C CA . GLU A 1 206 ? -13.788 -1.852 -7.397 1.00 14.07 192 GLU A CA 1
ATOM 1410 C C . GLU A 1 206 ? -15.145 -1.924 -8.074 1.00 15.09 192 GLU A C 1
ATOM 1411 O O . GLU A 1 206 ? -15.965 -1.030 -7.919 1.00 15.07 192 GLU A O 1
ATOM 1417 N N . LEU A 1 207 ? -15.401 -2.973 -8.848 1.00 13.52 193 LEU A N 1
ATOM 1418 C CA . LEU A 1 207 ? -16.627 -3.004 -9.613 1.00 16.40 193 LEU A CA 1
ATOM 1419 C C . LEU A 1 207 ? -17.781 -3.429 -8.737 1.00 14.53 193 LEU A C 1
ATOM 1420 O O . LEU A 1 207 ? -17.715 -4.490 -8.088 1.00 14.86 193 LEU A O 1
ATOM 1425 N N . GLU A 1 208 ? -18.874 -2.697 -8.802 1.00 14.71 194 GLU A N 1
ATOM 1426 C CA . GLU A 1 208 ? -20.091 -3.056 -8.095 1.00 16.92 194 GLU A CA 1
ATOM 1427 C C . GLU A 1 208 ? -20.549 -4.480 -8.433 1.00 15.93 194 GLU A C 1
ATOM 1428 O O . GLU A 1 208 ? -20.995 -5.237 -7.551 1.00 16.27 194 GLU A O 1
ATOM 1434 N N . ILE A 1 209 ? -20.399 -4.863 -9.709 1.00 14.45 195 ILE A N 1
ATOM 1435 C CA . ILE A 1 209 ? -20.906 -6.149 -10.149 1.00 14.64 195 ILE A CA 1
ATOM 1436 C C . ILE A 1 209 ? -20.043 -7.311 -9.667 1.00 15.88 195 ILE A C 1
ATOM 1437 O O . ILE A 1 209 ? -20.415 -8.445 -9.887 1.00 15.26 195 ILE A O 1
ATOM 1442 N N . SER A 1 210 ? -18.884 -7.042 -9.079 1.00 15.10 196 SER A N 1
ATOM 1443 C CA . SER A 1 210 ? -17.878 -8.129 -8.846 1.00 14.40 196 SER A CA 1
ATOM 1444 C C . SER A 1 210 ? -18.376 -9.262 -7.948 1.00 15.98 196 SER A C 1
ATOM 1445 O O . SER A 1 210 ? -18.132 -10.429 -8.289 1.00 15.84 196 SER A O 1
ATOM 1448 N N . GLN A 1 211 ? -19.148 -8.969 -6.891 1.00 15.57 197 GLN A N 1
ATOM 1449 C CA . GLN A 1 211 ? -19.626 -10.123 -6.093 1.00 15.89 197 GLN A CA 1
ATOM 1450 C C . GLN A 1 211 ? -20.554 -10.987 -6.843 1.00 17.41 197 GLN A C 1
ATOM 1451 O O . GLN A 1 211 ? -20.470 -12.245 -6.736 1.00 19.96 197 GLN A O 1
ATOM 1457 N N . LYS A 1 212 ? -21.497 -10.386 -7.573 1.00 18.07 198 LYS A N 1
ATOM 1458 C CA . LYS A 1 212 ? -22.473 -11.166 -8.337 1.00 18.49 198 LYS A CA 1
ATOM 1459 C C . LYS A 1 212 ? -21.742 -11.950 -9.449 1.00 17.90 198 LYS A C 1
ATOM 1460 O O . LYS A 1 212 ? -22.037 -13.134 -9.701 1.00 17.25 198 LYS A O 1
ATOM 1466 N N . ARG A 1 213 ? -20.724 -11.348 -10.077 1.00 16.25 199 ARG A N 1
ATOM 1467 C CA . ARG A 1 213 ? -19.961 -12.076 -11.101 1.00 17.05 199 ARG A CA 1
ATOM 1468 C C . ARG A 1 213 ? -19.217 -13.249 -10.508 1.00 18.79 199 ARG A C 1
ATOM 1469 O O . ARG A 1 213 ? -19.119 -14.327 -11.117 1.00 17.45 199 ARG A O 1
ATOM 1477 N N . SER A 1 214 ? -18.649 -13.060 -9.314 1.00 15.97 200 SER A N 1
ATOM 1478 C CA . SER A 1 214 ? -17.968 -14.163 -8.668 1.00 17.74 200 SER A CA 1
ATOM 1479 C C . SER A 1 214 ? -18.960 -15.269 -8.356 1.00 17.46 200 SER A C 1
ATOM 1480 O O . SER A 1 214 ? -18.616 -16.463 -8.509 1.00 18.56 200 SER A O 1
ATOM 1483 N N . MET A 1 215 ? -20.145 -14.879 -7.875 1.00 17.22 201 MET A N 1
ATOM 1484 C CA . MET A 1 215 ? -21.261 -15.881 -7.618 1.00 19.06 201 MET A CA 1
ATOM 1485 C C . MET A 1 215 ? -21.599 -16.680 -8.882 1.00 21.32 201 MET A C 1
ATOM 1486 O O . MET A 1 215 ? -21.670 -17.944 -8.845 1.00 21.50 201 MET A O 1
ATOM 1491 N N . LEU A 1 216 ? -21.658 -15.988 -10.026 1.00 20.36 202 LEU A N 1
ATOM 1492 C CA . LEU A 1 216 ? -21.866 -16.669 -11.303 1.00 21.47 202 LEU A CA 1
ATOM 1493 C C . LEU A 1 216 ? -20.768 -17.691 -11.569 1.00 18.96 202 LEU A C 1
ATOM 1494 O O . LEU A 1 216 ? -21.057 -18.867 -11.927 1.00 17.96 202 LEU A O 1
ATOM 1499 N N . GLU A 1 217 ? -19.521 -17.286 -11.483 1.00 17.30 203 GLU A N 1
ATOM 1500 C CA . GLU A 1 217 ? -18.415 -18.198 -11.764 1.00 17.52 203 GLU A CA 1
ATOM 1501 C C . GLU A 1 217 ? -18.383 -19.368 -10.795 1.00 17.49 203 GLU A C 1
ATOM 1502 O O . GLU A 1 217 ? -18.026 -20.501 -11.171 1.00 19.49 203 GLU A O 1
ATOM 1508 N N . ASN A 1 218 ? -18.876 -19.149 -9.567 1.00 16.94 204 ASN A N 1
ATOM 1509 C CA . ASN A 1 218 ? -18.860 -20.216 -8.587 1.00 16.68 204 ASN A CA 1
ATOM 1510 C C . ASN A 1 218 ? -19.842 -21.323 -8.921 1.00 19.12 204 ASN A C 1
ATOM 1511 O O . ASN A 1 218 ? -19.756 -22.444 -8.326 1.00 20.77 204 ASN A O 1
ATOM 1516 N N . VAL A 1 219 ? -20.841 -21.021 -9.722 1.00 17.83 205 VAL A N 1
ATOM 1517 C CA . VAL A 1 219 ? -21.833 -22.062 -10.075 1.00 19.91 205 VAL A CA 1
ATOM 1518 C C . VAL A 1 219 ? -21.697 -22.548 -11.500 1.00 19.40 205 VAL A C 1
ATOM 1519 O O . VAL A 1 219 ? -22.375 -23.496 -11.902 1.00 20.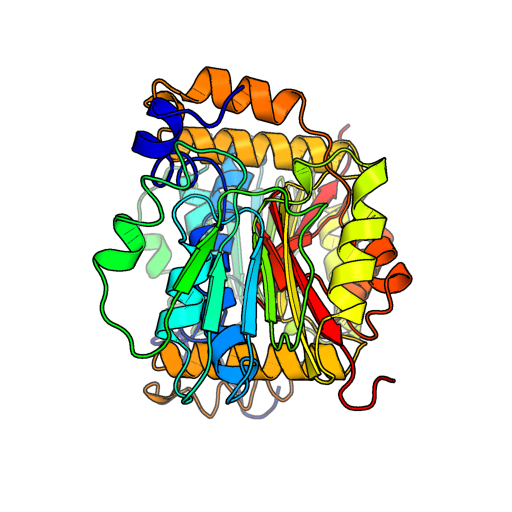35 205 VAL A O 1
ATOM 1523 N N . MET A 1 220 ? -20.865 -21.877 -12.302 1.00 19.66 206 MET A N 1
ATOM 1524 C CA . MET A 1 220 ? -20.683 -22.278 -13.710 1.00 19.91 206 MET A CA 1
ATOM 1525 C C . MET A 1 220 ? -20.131 -23.659 -13.722 1.00 17.85 206 MET A C 1
ATOM 1526 O O . MET A 1 220 ? -19.189 -23.977 -12.921 1.00 20.70 206 MET A O 1
ATOM 1531 N N . LEU A 1 221 ? -20.516 -24.434 -14.733 1.00 16.17 207 LEU A N 1
ATOM 1532 C CA . LEU A 1 221 ? -19.951 -25.796 -14.871 1.00 17.74 207 LEU A CA 1
ATOM 1533 C C . LEU A 1 221 ? -18.936 -25.823 -16.009 1.00 16.19 207 LEU A C 1
ATOM 1534 O O . LEU A 1 221 ? -19.319 -25.739 -17.196 1.00 18.66 207 LEU A O 1
ATOM 1539 N N . THR A 1 222 ? -17.654 -25.872 -15.651 1.00 18.50 208 THR A N 1
ATOM 1540 C CA . THR A 1 222 ? -16.587 -25.768 -16.649 1.00 18.67 208 THR A CA 1
ATOM 1541 C C . THR A 1 222 ? -15.994 -27.158 -16.879 1.00 19.21 208 THR A C 1
ATOM 1542 O O . THR A 1 222 ? -16.296 -28.117 -16.125 1.00 22.16 208 THR A O 1
ATOM 1546 N N . ASP A 1 223 ? -15.405 -27.332 -18.041 1.00 16.18 209 ASP A N 1
ATOM 1547 C CA . ASP A 1 223 ? -14.808 -28.615 -18.452 1.00 15.66 209 ASP A CA 1
ATOM 1548 C C . ASP A 1 223 ? -13.284 -28.496 -18.530 1.00 15.91 209 ASP A C 1
ATOM 1549 O O . ASP A 1 223 ? -12.746 -27.398 -18.675 1.00 17.63 209 ASP A O 1
ATOM 1554 N N . SER A 1 224 ? -12.602 -29.629 -18.508 1.00 17.04 210 SER A N 1
ATOM 1555 C CA . SER A 1 224 ? -11.158 -29.678 -18.723 1.00 16.85 210 SER A CA 1
ATOM 1556 C C . SER A 1 224 ? -10.804 -29.512 -20.195 1.00 15.49 210 SER A C 1
ATOM 1557 O O . SER A 1 224 ? -11.634 -29.697 -21.084 1.00 17.53 210 SER A O 1
ATOM 1560 N N . VAL A 1 225 ? -9.547 -29.146 -20.452 1.00 15.12 211 VAL A N 1
ATOM 1561 C CA . VAL A 1 225 ? -9.029 -29.120 -21.797 1.00 15.01 211 VAL A CA 1
ATOM 1562 C C . VAL A 1 225 ? -9.235 -30.469 -22.504 1.00 16.20 211 VAL A C 1
ATOM 1563 O O . VAL A 1 225 ? -9.659 -30.516 -23.695 1.00 17.44 211 VAL A O 1
ATOM 1567 N N . GLU A 1 226 ? -9.008 -31.556 -21.773 1.00 20.10 212 GLU A N 1
ATOM 1568 C CA . GLU A 1 226 ? -9.161 -32.868 -22.380 1.00 19.45 212 GLU A CA 1
ATOM 1569 C C . GLU A 1 226 ? -10.592 -33.143 -22.796 1.00 18.90 212 GLU A C 1
ATOM 1570 O O . GLU A 1 226 ? -10.845 -33.654 -23.906 1.00 18.80 212 GLU A O 1
ATOM 1576 N N . THR A 1 227 ? -11.540 -32.723 -21.959 1.00 17.54 213 THR A N 1
ATOM 1577 C CA . THR A 1 227 ? -12.952 -32.810 -22.286 1.00 15.75 213 THR A CA 1
ATOM 1578 C C . THR A 1 227 ? -13.303 -32.014 -23.511 1.00 17.99 213 THR A C 1
ATOM 1579 O O . THR A 1 227 ? -14.000 -32.500 -24.425 1.00 16.34 213 THR A O 1
ATOM 1583 N N . HIS A 1 228 ? -12.842 -30.753 -23.556 1.00 16.31 214 HIS A N 1
ATOM 1584 C CA . HIS A 1 228 ? -13.073 -29.971 -24.775 1.00 17.68 214 HIS A CA 1
ATOM 1585 C C . HIS A 1 228 ? -12.505 -30.616 -26.029 1.00 15.70 214 HIS A C 1
ATOM 1586 O O . HIS A 1 228 ? -13.173 -30.643 -27.088 1.00 16.79 214 HIS A O 1
ATOM 1593 N N . LYS A 1 229 ? -11.260 -31.077 -25.958 1.00 16.57 215 LYS A N 1
ATOM 1594 C CA . LYS A 1 229 ? -10.669 -31.750 -27.129 1.00 16.64 215 LYS A CA 1
ATOM 1595 C C . LYS A 1 229 ? -11.486 -32.987 -27.565 1.00 18.28 215 LYS A C 1
ATOM 1596 O O . LYS A 1 229 ? -11.678 -33.231 -28.779 1.00 18.51 215 LYS A O 1
ATOM 1602 N N . ALA A 1 230 ? -11.964 -33.734 -26.591 1.00 17.43 216 ALA A N 1
ATOM 1603 C CA . ALA A 1 230 ? -12.759 -34.919 -26.898 1.00 19.15 216 ALA A CA 1
ATOM 1604 C C . ALA A 1 230 ? -14.053 -34.550 -27.591 1.00 17.76 216 ALA A C 1
ATOM 1605 O O . ALA A 1 230 ? -14.427 -35.182 -28.590 1.00 18.62 216 ALA A O 1
ATOM 1607 N N . ARG A 1 231 ? -14.754 -33.510 -27.111 1.00 17.54 217 ARG A N 1
ATOM 1608 C CA . ARG A 1 231 ? -15.979 -33.104 -27.783 1.00 17.02 217 ARG A CA 1
ATOM 1609 C C . ARG A 1 231 ? -15.706 -32.640 -29.227 1.00 17.49 217 ARG A C 1
ATOM 1610 O O . ARG A 1 231 ? -16.553 -32.817 -30.108 1.00 17.27 217 ARG A O 1
ATOM 1618 N N . LEU A 1 232 ? -14.639 -31.860 -29.415 1.00 16.04 218 LEU A N 1
ATOM 1619 C CA . LEU A 1 232 ? -14.275 -31.373 -30.740 1.00 15.62 218 LEU A CA 1
ATOM 1620 C C . LEU A 1 232 ? -14.010 -32.529 -31.702 1.00 17.95 218 LEU A C 1
ATOM 1621 O O . LEU A 1 232 ? -14.525 -32.541 -32.812 1.00 18.01 218 LEU A O 1
ATOM 1626 N N . HIS A 1 233 ? -13.307 -33.543 -31.209 1.00 19.48 219 HIS A N 1
ATOM 1627 C CA . HIS A 1 233 ? -13.073 -34.747 -32.007 1.00 22.50 219 HIS A CA 1
ATOM 1628 C C . HIS A 1 233 ? -14.381 -35.445 -32.345 1.00 22.44 219 HIS A C 1
ATOM 1629 O O . HIS A 1 233 ? -14.618 -35.833 -33.525 1.00 21.67 219 HIS A O 1
ATOM 1636 N N . LYS A 1 234 ? -15.217 -35.588 -31.344 1.00 19.32 220 LYS A N 1
ATOM 1637 C CA . LYS A 1 234 ? -16.521 -36.244 -31.498 1.00 18.32 220 LYS A CA 1
ATOM 1638 C C . LYS A 1 234 ? -17.413 -35.522 -32.494 1.00 20.47 220 LYS A C 1
ATOM 1639 O O . LYS A 1 234 ? -18.104 -36.162 -33.303 1.00 22.40 220 LYS A O 1
ATOM 1645 N N . ALA A 1 235 ? -17.317 -34.181 -32.555 1.00 19.62 221 ALA A N 1
ATOM 1646 C CA . ALA A 1 235 ? -18.118 -33.436 -33.496 1.00 16.86 221 ALA A CA 1
ATOM 1647 C C . ALA A 1 235 ? -17.650 -33.628 -34.925 1.00 17.20 221 ALA A C 1
ATOM 1648 O O . ALA A 1 235 ? -18.363 -33.267 -35.873 1.00 18.68 221 ALA A O 1
ATOM 1650 N N . GLY A 1 236 ? -16.380 -34.064 -35.101 1.00 17.63 222 GLY A N 1
ATOM 1651 C CA . GLY A 1 236 ? -15.829 -34.321 -36.455 1.00 19.68 222 GLY A CA 1
ATOM 1652 C C . GLY A 1 236 ? -14.538 -33.576 -36.813 1.00 19.34 222 GLY A C 1
ATOM 1653 O O . GLY A 1 236 ? -13.953 -33.788 -37.904 1.00 19.28 222 GLY A O 1
ATOM 1654 N N . PHE A 1 237 ? -14.133 -32.606 -35.957 1.00 17.47 223 PHE A N 1
ATOM 1655 C CA . PHE A 1 237 ? -12.986 -31.819 -36.291 1.00 19.96 223 PHE A CA 1
ATOM 1656 C C . PHE A 1 237 ? -11.771 -32.674 -36.470 1.00 20.16 223 PHE A C 1
ATOM 1657 O O . PHE A 1 237 ? -11.424 -33.407 -35.597 1.00 21.04 223 PHE A O 1
ATOM 1665 N N . GLU A 1 238 ? -11.127 -32.51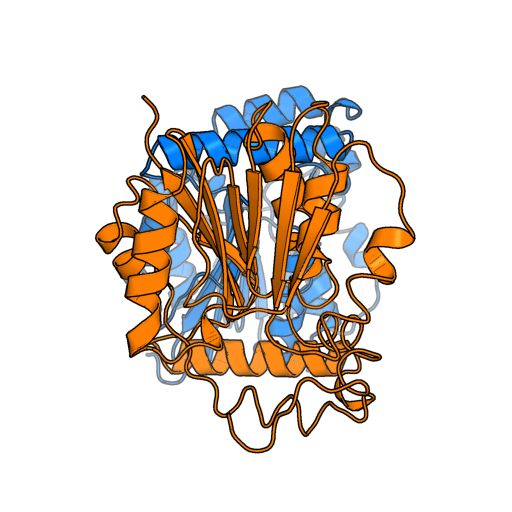7 -37.611 1.00 22.19 224 GLU A N 1
ATOM 1666 C CA . GLU A 1 238 ? -9.974 -33.337 -37.944 1.00 25.43 224 GLU A CA 1
ATOM 1667 C C . GLU A 1 238 ? -8.700 -32.852 -37.226 1.00 25.71 224 GLU A C 1
ATOM 1668 O O . GLU A 1 238 ? -7.784 -33.618 -37.003 1.00 25.81 224 GLU A O 1
ATOM 1674 N N . HIS A 1 239 ? -8.673 -31.572 -36.848 1.00 22.59 225 HIS A N 1
ATOM 1675 C CA . HIS A 1 239 ? -7.492 -31.005 -36.175 1.00 21.35 225 HIS A CA 1
ATOM 1676 C C . HIS A 1 239 ? -7.998 -30.054 -35.134 1.00 22.35 225 HIS A C 1
ATOM 1677 O O . HIS A 1 239 ? -8.887 -29.263 -35.406 1.00 25.85 225 HIS A O 1
ATOM 1684 N N A SER A 1 240 ? -7.469 -30.155 -33.934 0.50 18.03 226 SER A N 1
ATOM 1685 N N B SER A 1 240 ? -7.520 -30.193 -33.899 0.50 19.70 226 SER A N 1
ATOM 1686 C CA A SER A 1 240 ? -7.758 -29.163 -32.907 0.50 17.09 226 SER A CA 1
ATOM 1687 C CA B SER A 1 240 ? -7.857 -29.208 -32.835 0.50 19.00 226 SER A CA 1
ATOM 1688 C C A SER A 1 240 ? -6.549 -29.073 -32.042 0.50 17.21 226 SER A C 1
ATOM 1689 C C B SER A 1 240 ? -6.796 -29.182 -31.740 0.50 19.06 226 SER A C 1
ATOM 1690 O O A SER A 1 240 ? -5.740 -30.001 -32.000 0.50 15.98 226 SER A O 1
ATOM 1691 O O B SER A 1 240 ? -6.244 -30.197 -31.374 0.50 19.08 226 SER A O 1
ATOM 1696 N N . GLU A 1 241 ? -6.472 -27.981 -31.278 1.00 16.68 227 GLU A N 1
ATOM 1697 C CA . GLU A 1 241 ? -5.411 -27.785 -30.342 1.00 16.14 227 GLU A CA 1
ATOM 1698 C C . GLU A 1 241 ? -5.703 -26.565 -29.460 1.00 14.17 227 GLU A C 1
ATOM 1699 O O . GLU A 1 241 ? -6.362 -25.614 -29.884 1.00 15.64 227 GLU A O 1
ATOM 1705 N N . LEU A 1 242 ? -5.234 -26.639 -28.236 1.00 15.79 228 LEU A N 1
ATOM 1706 C CA . LEU A 1 242 ? -5.182 -25.489 -27.406 1.00 16.35 228 LEU A CA 1
ATOM 1707 C C . LEU A 1 242 ? -4.171 -24.551 -28.031 1.00 17.79 228 LEU A C 1
ATOM 1708 O O . LEU A 1 242 ? -3.026 -24.979 -28.303 1.00 19.30 228 LEU A O 1
ATOM 1713 N N . TRP A 1 243 ? -4.570 -23.285 -28.281 1.00 13.95 229 TRP A N 1
ATOM 1714 C CA . TRP A 1 243 ? -3.660 -22.268 -28.837 1.00 12.90 229 TRP A CA 1
ATOM 1715 C C . TRP A 1 243 ? -3.447 -21.084 -27.907 1.00 13.13 229 TRP A C 1
ATOM 1716 O O . TRP A 1 243 ? -2.598 -20.223 -28.176 1.00 12.57 229 TRP A O 1
ATOM 1727 N N . PHE A 1 244 ? -4.191 -21.030 -26.812 1.00 12.70 230 PHE A N 1
ATOM 1728 C CA . PHE A 1 244 ? -3.920 -20.005 -25.820 1.00 12.42 230 PHE A CA 1
ATOM 1729 C C . PHE A 1 244 ? -4.286 -20.511 -24.479 1.00 12.43 230 PHE A C 1
ATOM 1730 O O . PHE A 1 244 ? -5.298 -21.203 -24.307 1.00 11.51 230 PHE A O 1
ATOM 1738 N N . GLN A 1 245 ? -3.488 -20.137 -23.475 1.00 11.42 231 GLN A N 1
ATOM 1739 C CA . GLN A 1 245 ? -3.902 -20.333 -22.097 1.00 10.75 231 GLN A CA 1
ATOM 1740 C C . GLN A 1 245 ? -3.270 -19.268 -21.236 1.00 10.65 231 GLN A C 1
ATOM 1741 O O . GLN A 1 245 ? -2.125 -18.914 -21.486 1.00 10.78 231 GLN A O 1
ATOM 1747 N N . CYS A 1 246 ? -3.967 -18.816 -20.188 1.00 11.98 232 CYS A N 1
ATOM 1748 C CA . CYS A 1 246 ? -3.374 -18.013 -19.170 1.00 11.89 232 CYS A CA 1
ATOM 1749 C C . CYS A 1 246 ? -4.033 -18.350 -17.851 1.00 11.21 232 CYS A C 1
ATOM 1750 O O . CYS A 1 246 ? -5.258 -18.081 -17.677 1.00 12.04 232 CYS A O 1
ATOM 1753 N N . PHE A 1 247 ? -3.273 -18.994 -16.949 1.00 12.14 233 PHE A N 1
ATOM 1754 C CA . PHE A 1 247 ? -3.887 -19.582 -15.722 1.00 11.99 233 PHE A CA 1
ATOM 1755 C C . PHE A 1 247 ? -5.041 -20.522 -16.066 1.00 13.11 233 PHE A C 1
ATOM 1756 O O . PHE A 1 247 ? -4.853 -21.449 -16.865 1.00 13.92 233 PHE A O 1
ATOM 1764 N N . ASN A 1 248 ? -6.237 -20.314 -15.486 1.00 12.67 234 ASN A N 1
ATOM 1765 C CA . ASN A 1 248 ? -7.329 -21.238 -15.730 1.00 13.90 234 ASN A CA 1
ATOM 1766 C C . ASN A 1 248 ? -8.265 -20.859 -16.878 1.00 13.41 234 ASN A C 1
ATOM 1767 O O . ASN A 1 248 ? -9.377 -21.341 -16.920 1.00 15.11 234 ASN A O 1
ATOM 1772 N N . PHE A 1 249 ? -7.827 -20.000 -17.772 1.00 12.77 235 PHE A N 1
ATOM 1773 C CA . PHE A 1 249 ? -8.631 -19.614 -18.939 1.00 12.98 235 PHE A CA 1
ATOM 1774 C C . PHE A 1 249 ? -7.856 -19.932 -20.198 1.00 13.61 235 PHE A C 1
ATOM 1775 O O . PHE A 1 249 ? -6.616 -19.817 -20.243 1.00 13.43 235 PHE A O 1
ATOM 1783 N N . GLY A 1 250 ? -8.545 -20.230 -21.280 1.00 11.95 236 GLY A N 1
ATOM 1784 C CA . GLY A 1 250 ? -7.827 -20.369 -22.506 1.00 12.09 236 GLY A CA 1
ATOM 1785 C C . GLY A 1 250 ? -8.683 -20.554 -23.721 1.00 10.48 236 GLY A C 1
ATOM 1786 O O . GLY A 1 250 ? -9.880 -20.279 -23.691 1.00 11.48 236 GLY A O 1
ATOM 1787 N N . SER A 1 251 ? -8.092 -21.068 -24.789 1.00 11.61 237 SER A N 1
ATOM 1788 C CA . SER A 1 251 ? -8.812 -21.129 -26.049 1.00 11.26 237 SER A CA 1
ATOM 1789 C C . SER A 1 251 ? -8.243 -22.206 -26.915 1.00 12.73 237 SER A C 1
ATOM 1790 O O . SER A 1 251 ? -7.021 -22.457 -26.938 1.00 13.28 237 SER A O 1
ATOM 1793 N N . LEU A 1 252 ? -9.147 -22.885 -27.590 1.00 12.02 238 LEU A N 1
ATOM 1794 C CA . LEU A 1 252 ? -8.818 -23.923 -28.584 1.00 12.98 238 LEU A CA 1
ATOM 1795 C C . LEU A 1 252 ? -9.207 -23.478 -29.962 1.00 12.90 238 LEU A C 1
ATOM 1796 O O . LEU A 1 252 ? -10.180 -22.733 -30.135 1.00 13.68 238 LEU A O 1
ATOM 1801 N N . VAL A 1 253 ? -8.446 -23.944 -30.977 1.00 12.88 239 VAL A N 1
ATOM 1802 C CA . VAL A 1 253 ? -8.790 -23.726 -32.358 1.00 13.65 239 VAL A CA 1
ATOM 1803 C C . VAL A 1 253 ? -9.013 -25.090 -33.004 1.00 14.81 239 VAL A C 1
ATOM 1804 O O . VAL A 1 253 ? -8.286 -26.020 -32.735 1.00 14.68 239 VAL A O 1
ATOM 1808 N N . ALA A 1 254 ? -10.093 -25.219 -33.734 1.00 14.74 240 ALA A N 1
ATOM 1809 C CA . ALA A 1 254 ? -10.428 -26.499 -34.371 1.00 14.76 240 ALA A CA 1
ATOM 1810 C C . ALA A 1 254 ? -10.657 -26.255 -35.846 1.00 17.52 240 ALA A C 1
ATOM 1811 O O . ALA A 1 254 ? -11.360 -25.333 -36.206 1.00 16.12 240 ALA A O 1
ATOM 1813 N N . LEU A 1 255 ? -10.004 -27.076 -36.715 1.00 16.57 241 LEU A N 1
ATOM 1814 C CA . LEU A 1 255 ? -10.065 -26.866 -38.161 1.00 15.92 241 LEU A CA 1
ATOM 1815 C C . LEU A 1 255 ? -10.830 -28.001 -38.855 1.00 17.33 241 LEU A C 1
ATOM 1816 O O . LEU A 1 255 ? -10.644 -29.175 -38.509 1.00 19.52 241 LEU A O 1
ATOM 1821 N N . LYS A 1 256 ? -11.748 -27.625 -39.735 1.00 17.47 242 LYS A N 1
ATOM 1822 C CA . LYS A 1 256 ? -12.402 -28.610 -40.610 1.00 16.36 242 LYS A CA 1
ATOM 1823 C C . LYS A 1 256 ? -11.512 -28.796 -41.819 1.00 17.47 242 LYS A C 1
ATOM 1824 O O . LYS A 1 256 ? -11.072 -27.812 -42.470 1.00 17.21 242 LYS A O 1
ATOM 1830 N N . ALA A 1 257 ? -11.223 -30.055 -42.137 1.00 18.89 243 ALA A N 1
ATOM 1831 C CA . ALA A 1 257 ? -10.337 -30.372 -43.263 1.00 21.12 243 ALA A CA 1
ATOM 1832 C C . ALA A 1 257 ? -10.810 -29.770 -44.590 1.00 19.48 243 ALA A C 1
ATOM 1833 O O . ALA A 1 257 ? -12.023 -29.690 -44.868 1.00 21.66 243 ALA A O 1
ATOM 1835 N N . GLU A 1 258 ? -9.849 -29.429 -45.438 1.00 21.43 244 GLU A N 1
ATOM 1836 C CA . GLU A 1 258 ? -10.177 -28.821 -46.717 1.00 22.36 244 GLU A CA 1
ATOM 1837 C C . GLU A 1 258 ? -10.832 -29.834 -47.637 1.00 24.38 244 GLU A C 1
ATOM 1838 O O . GLU A 1 258 ? -11.484 -29.461 -48.582 1.00 24.87 244 GLU A O 1
ATOM 1844 N N . ASP A 1 259 ? -10.692 -31.107 -47.326 1.00 25.65 245 ASP A N 1
ATOM 1845 C CA . ASP A 1 259 ? -11.293 -32.137 -48.152 1.00 30.32 245 ASP A CA 1
ATOM 1846 C C . ASP A 1 259 ? -12.473 -32.799 -47.452 1.00 29.77 245 ASP A C 1
ATOM 1847 O O . ASP A 1 259 ? -12.967 -33.859 -47.876 1.00 29.73 245 ASP A O 1
ATOM 1852 N N . ALA A 1 260 ? -12.926 -32.193 -46.347 1.00 23.57 246 ALA A N 1
ATOM 1853 C CA . ALA A 1 260 ? -14.040 -32.752 -45.598 1.00 25.12 246 ALA A CA 1
ATOM 1854 C C . ALA A 1 260 ? -15.286 -32.944 -46.471 1.00 23.86 246 ALA A C 1
ATOM 1855 O O . ALA A 1 260 ? -15.557 -32.151 -47.382 1.00 27.81 246 ALA A O 1
ATOM 1857 N N . ALA A 1 261 ? -16.064 -33.987 -46.138 1.00 26.92 247 ALA A N 1
ATOM 1858 C CA . ALA A 1 261 ? -17.355 -34.244 -46.791 1.00 32.29 247 ALA A CA 1
ATOM 1859 C C . ALA A 1 261 ? -18.340 -33.167 -46.415 1.00 41.40 247 ALA A C 1
ATOM 1860 O O . ALA A 1 261 ? -19.203 -32.819 -47.200 1.00 47.25 247 ALA A O 1
ATOM 1863 N N . LEU B 1 29 ? 22.586 -23.859 -31.882 1.00 47.60 15 LEU G N 1
ATOM 1864 C CA . LEU B 1 29 ? 23.714 -24.287 -32.763 1.00 47.11 15 LEU G CA 1
ATOM 1865 C C . LEU B 1 29 ? 23.799 -23.410 -34.022 1.00 48.30 15 LEU G C 1
ATOM 1866 O O . LEU B 1 29 ? 23.312 -22.260 -34.039 1.00 40.70 15 LEU G O 1
ATOM 1868 N N . GLY B 1 30 ? 24.412 -23.950 -35.075 1.00 41.92 16 GLY G N 1
ATOM 1869 C CA . GLY B 1 30 ? 24.740 -23.146 -36.269 1.00 45.41 16 GLY G CA 1
ATOM 1870 C C . GLY B 1 30 ? 25.764 -22.042 -35.977 1.00 41.59 16 GLY G C 1
ATOM 1871 O O . GLY B 1 30 ? 26.580 -22.164 -35.064 1.00 44.51 16 GLY G O 1
ATOM 1872 N N . ASP B 1 31 ? 25.664 -20.937 -36.716 1.00 45.99 17 ASP G N 1
ATOM 1873 C CA . ASP B 1 31 ? 26.569 -19.790 -36.541 1.00 42.90 17 ASP G CA 1
ATOM 1874 C C . ASP B 1 31 ? 26.129 -18.835 -35.403 1.00 41.27 17 ASP G C 1
ATOM 1875 O O . ASP B 1 31 ? 26.700 -17.766 -35.231 1.00 43.00 17 ASP G O 1
ATOM 1877 N N . TRP B 1 32 ? 25.106 -19.224 -34.644 1.00 35.59 18 TRP G N 1
ATOM 1878 C CA . TRP B 1 32 ? 24.591 -18.334 -33.589 1.00 29.99 18 TRP G CA 1
ATOM 1879 C C . TRP B 1 32 ? 25.515 -18.155 -32.398 1.00 34.63 18 TRP G C 1
ATOM 1880 O O . TRP B 1 32 ? 25.901 -19.118 -31.748 1.00 36.57 18 TRP G O 1
ATOM 1891 N N . THR B 1 33 ? 25.712 -16.906 -32.010 1.00 28.99 19 THR G N 1
ATOM 1892 C CA . THR B 1 33 ? 26.501 -16.610 -30.839 1.00 33.64 19 THR G CA 1
ATOM 1893 C C . THR B 1 33 ? 25.749 -15.568 -29.986 1.00 26.01 19 THR G C 1
ATOM 1894 O O . THR B 1 33 ? 25.287 -14.542 -30.530 1.00 24.36 19 THR G O 1
ATOM 1898 N N . PHE B 1 34 ? 25.704 -15.769 -28.649 1.00 22.01 20 PHE G N 1
ATOM 1899 C CA . PHE B 1 34 ? 25.136 -14.747 -27.762 1.00 21.18 20 PHE G CA 1
ATOM 1900 C C . PHE B 1 34 ? 26.228 -13.728 -27.438 1.00 23.25 20 PHE G C 1
ATOM 1901 O O . PHE B 1 34 ? 26.876 -13.809 -26.395 1.00 24.95 20 PHE G O 1
ATOM 1909 N N . ASP B 1 35 ? 26.486 -12.824 -28.375 1.00 17.22 21 ASP G N 1
ATOM 1910 C CA . ASP B 1 35 ? 27.541 -11.841 -28.238 1.00 17.49 21 ASP G CA 1
ATOM 1911 C C . ASP B 1 35 ? 27.002 -10.471 -27.775 1.00 17.84 21 ASP G C 1
ATOM 1912 O O . ASP B 1 35 ? 25.809 -10.359 -27.420 1.00 16.04 21 ASP G O 1
ATOM 1917 N N . GLU B 1 36 ? 27.832 -9.460 -27.716 1.00 17.73 22 GLU G N 1
ATOM 1918 C CA . GLU B 1 36 ? 27.399 -8.145 -27.227 1.00 17.77 22 GLU G CA 1
ATOM 1919 C C . GLU B 1 36 ? 26.298 -7.577 -28.115 1.00 18.36 22 GLU G C 1
ATOM 1920 O O . GLU B 1 36 ? 25.405 -6.893 -27.620 1.00 19.24 22 GLU G O 1
ATOM 1926 N N . ARG B 1 37 ? 26.334 -7.885 -29.396 1.00 16.95 23 ARG G N 1
ATOM 1927 C CA . ARG B 1 37 ? 25.297 -7.418 -30.326 1.00 18.94 23 ARG G CA 1
ATOM 1928 C C . ARG B 1 37 ? 23.957 -8.015 -29.918 1.00 16.90 23 ARG G C 1
ATOM 1929 O O . ARG B 1 37 ? 22.893 -7.303 -29.897 1.00 17.09 23 ARG G O 1
ATOM 1937 N N . VAL B 1 38 ? 23.947 -9.300 -29.680 1.00 14.61 24 VAL G N 1
ATOM 1938 C CA . VAL B 1 38 ? 22.683 -9.936 -29.270 1.00 14.41 24 VAL G CA 1
ATOM 1939 C C . VAL B 1 38 ? 22.259 -9.381 -27.897 1.00 16.08 24 VAL G C 1
ATOM 1940 O O . VAL B 1 38 ? 21.056 -9.131 -27.676 1.00 15.87 24 VAL G O 1
ATOM 1944 N N . ALA B 1 39 ? 23.197 -9.197 -26.968 1.00 14.69 25 ALA G N 1
ATOM 1945 C CA . ALA B 1 39 ? 22.835 -8.699 -25.645 1.00 14.38 25 ALA G CA 1
ATOM 1946 C C . ALA B 1 39 ? 22.206 -7.319 -25.730 1.00 15.89 25 ALA G C 1
ATOM 1947 O O . ALA B 1 39 ? 21.315 -6.975 -24.896 1.00 16.22 25 ALA G O 1
ATOM 1949 N N A GLU B 1 40 ? 22.699 -6.473 -26.660 0.50 15.28 26 GLU G N 1
ATOM 1950 N N B GLU B 1 40 ? 22.629 -6.519 -26.700 0.50 15.52 26 GLU G N 1
ATOM 1951 C CA A GLU B 1 40 ? 22.143 -5.102 -26.829 0.50 13.88 26 GLU G CA 1
ATOM 1952 C CA B GLU B 1 40 ? 22.177 -5.135 -26.797 0.50 14.32 26 GLU G CA 1
ATOM 1953 C C A GLU B 1 40 ? 20.674 -5.131 -27.191 0.50 12.54 26 GLU G C 1
ATOM 1954 C C B GLU B 1 40 ? 20.729 -5.007 -27.362 0.50 13.33 26 GLU G C 1
ATOM 1955 O O A GLU B 1 40 ? 19.861 -4.437 -26.544 0.50 12.44 26 GLU G O 1
ATOM 1956 O O B GLU B 1 40 ? 19.976 -4.085 -27.000 0.50 17.19 26 GLU G O 1
ATOM 1967 N N . VAL B 1 41 ? 20.336 -5.959 -28.198 1.00 14.15 27 VAL G N 1
ATOM 1968 C CA . VAL B 1 41 ? 19.014 -5.963 -28.813 1.00 12.52 27 VAL G CA 1
ATOM 1969 C C . VAL B 1 41 ? 18.099 -6.948 -28.136 1.00 13.07 27 VAL G C 1
ATOM 1970 O O . VAL B 1 41 ? 16.889 -6.953 -28.403 1.00 13.15 27 VAL G O 1
ATOM 1974 N N . PHE B 1 42 ? 18.640 -7.767 -27.256 1.00 12.50 28 PHE G N 1
ATOM 1975 C CA . PHE B 1 42 ? 17.829 -8.892 -26.706 1.00 13.09 28 PHE G CA 1
ATOM 1976 C C . PHE B 1 42 ? 16.402 -8.577 -26.295 1.00 12.64 28 PHE G C 1
ATOM 1977 O O . PHE B 1 42 ? 15.514 -9.305 -26.663 1.00 12.66 28 PHE G O 1
ATOM 1985 N N . PRO B 1 43 ? 16.205 -7.544 -25.477 1.00 12.16 29 PRO G N 1
ATOM 1986 C CA . PRO B 1 43 ? 14.818 -7.351 -25.021 1.00 12.99 29 PRO G CA 1
ATOM 1987 C C . PRO B 1 43 ? 13.869 -7.091 -26.183 1.00 13.13 29 PRO G C 1
ATOM 1988 O O . PRO B 1 43 ? 12.725 -7.648 -26.195 1.00 13.80 29 PRO G O 1
ATOM 1992 N N A ASP B 1 44 ? 14.299 -6.285 -27.139 0.60 12.37 30 ASP G N 1
ATOM 1993 N N B ASP B 1 44 ? 14.280 -6.296 -27.179 0.40 12.98 30 ASP G N 1
ATOM 1994 C CA A ASP B 1 44 ? 13.435 -5.987 -28.275 0.60 13.81 30 ASP G CA 1
ATOM 1995 C CA B ASP B 1 44 ? 13.389 -6.053 -28.374 0.40 13.34 30 ASP G CA 1
ATOM 1996 C C A ASP B 1 44 ? 13.263 -7.225 -29.143 0.60 13.54 30 ASP G C 1
ATOM 1997 C C B ASP B 1 44 ? 13.261 -7.277 -29.227 0.40 13.93 30 ASP G C 1
ATOM 1998 O O A ASP B 1 44 ? 12.118 -7.558 -29.516 0.60 14.18 30 ASP G O 1
ATOM 1999 O O B ASP B 1 44 ? 12.198 -7.541 -29.848 0.40 13.51 30 ASP G O 1
ATOM 2008 N N . MET B 1 45 ? 14.360 -7.984 -29.384 1.00 12.52 31 MET G N 1
ATOM 2009 C CA . MET B 1 45 ? 14.331 -9.230 -30.177 1.00 13.01 31 MET G CA 1
ATOM 2010 C C . MET B 1 45 ? 13.349 -10.220 -29.608 1.00 14.67 31 MET G C 1
ATOM 2011 O O . MET B 1 45 ? 12.529 -10.800 -30.350 1.00 15.19 31 MET G O 1
ATOM 2016 N N . ILE B 1 46 ? 13.352 -10.368 -28.308 1.00 13.17 32 ILE G N 1
ATOM 2017 C CA A ILE B 1 46 ? 12.436 -11.343 -27.676 0.50 11.99 32 ILE G CA 1
ATOM 2018 C CA B ILE B 1 46 ? 12.491 -11.382 -27.689 0.50 13.93 32 ILE G CA 1
ATOM 2019 C C . ILE B 1 46 ? 11.034 -10.833 -27.719 1.00 14.49 32 ILE G C 1
ATOM 2020 O O . ILE B 1 46 ? 10.067 -11.569 -28.041 1.00 14.92 32 ILE G O 1
ATOM 2029 N N . GLN B 1 47 ? 10.855 -9.543 -27.472 1.00 13.18 33 GLN G N 1
ATOM 2030 C CA . GLN B 1 47 ? 9.486 -9.003 -27.512 1.00 14.71 33 GLN G CA 1
ATOM 2031 C C . GLN B 1 47 ? 8.859 -9.182 -28.892 1.00 16.15 33 GLN G C 1
ATOM 2032 O O . GLN B 1 47 ? 7.636 -9.481 -29.017 1.00 15.26 33 GLN G O 1
ATOM 2038 N N . ARG B 1 48 ? 9.648 -9.021 -29.954 1.00 13.69 34 ARG G N 1
ATOM 2039 C CA . ARG B 1 48 ? 9.088 -9.092 -31.292 1.00 13.15 34 ARG G CA 1
ATOM 2040 C C . ARG B 1 48 ? 8.980 -10.527 -31.795 1.00 14.72 34 ARG G C 1
ATOM 2041 O O . ARG B 1 48 ? 8.391 -10.752 -32.878 1.00 19.12 34 ARG G O 1
ATOM 2049 N N . SER B 1 49 ? 9.531 -11.479 -31.073 1.00 14.43 35 SER G N 1
ATOM 2050 C CA . SER B 1 49 ? 9.537 -12.850 -31.606 1.00 15.60 35 SER G CA 1
ATOM 2051 C C . SER B 1 49 ? 8.980 -13.919 -30.729 1.00 16.64 35 SER G C 1
ATOM 2052 O O . SER B 1 49 ? 8.706 -14.998 -31.223 1.00 17.03 35 SER G O 1
ATOM 2055 N N . VAL B 1 50 ? 8.687 -13.618 -29.464 1.00 13.33 36 VAL G N 1
ATOM 2056 C CA . VAL B 1 50 ? 8.163 -14.646 -28.573 1.00 15.69 36 VAL G CA 1
ATOM 2057 C C . VAL B 1 50 ? 6.797 -14.212 -28.091 1.00 14.33 36 VAL G C 1
ATOM 2058 O O . VAL B 1 50 ? 6.678 -13.417 -27.205 1.00 14.10 36 VAL G O 1
ATOM 2062 N N . PRO B 1 51 ? 5.722 -14.696 -28.741 1.00 13.23 37 PRO G N 1
ATOM 2063 C CA . PRO B 1 51 ? 4.358 -14.281 -28.288 1.00 12.67 37 PRO G CA 1
ATOM 2064 C C . PRO B 1 51 ? 4.098 -14.628 -26.849 1.00 13.51 37 PRO G C 1
ATOM 2065 O O . PRO B 1 51 ? 4.350 -15.767 -26.419 1.00 17.20 37 PRO G O 1
ATOM 2069 N N . GLY B 1 52 ? 3.595 -13.677 -26.110 1.00 13.83 38 GLY G N 1
ATOM 2070 C CA . GLY B 1 52 ? 3.325 -13.955 -24.713 1.00 13.74 38 GLY G CA 1
ATOM 2071 C C . GLY B 1 52 ? 4.438 -13.710 -23.755 1.00 14.61 38 GLY G C 1
ATOM 2072 O O . GLY B 1 52 ? 4.240 -13.941 -22.541 1.00 14.35 38 GLY G O 1
ATOM 2073 N N . TYR B 1 53 ? 5.638 -13.343 -24.233 1.00 13.95 3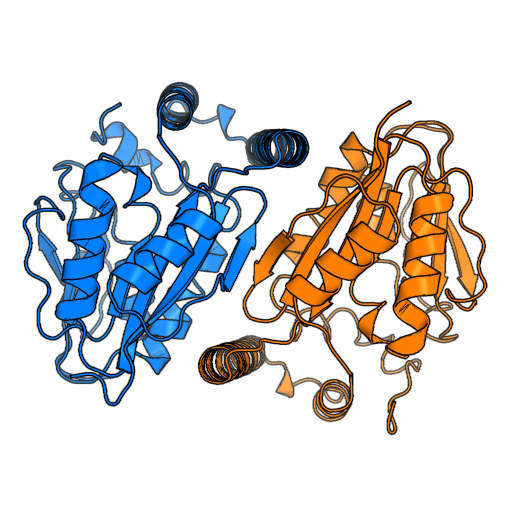9 TYR G N 1
ATOM 2074 C CA . TYR B 1 53 ? 6.775 -13.311 -23.333 1.00 13.42 39 TYR G CA 1
ATOM 2075 C C . TYR B 1 53 ? 6.526 -12.434 -22.107 1.00 14.08 39 TYR G C 1
ATOM 2076 O O . TYR B 1 53 ? 6.807 -12.856 -20.966 1.00 13.16 39 TYR G O 1
ATOM 2085 N N . SER B 1 54 ? 6.005 -11.201 -22.301 1.00 12.95 40 SER G N 1
ATOM 2086 C CA . SER B 1 54 ? 5.794 -10.321 -21.162 1.00 15.04 40 SER G CA 1
ATOM 2087 C C . SER B 1 54 ? 4.743 -10.874 -20.199 1.00 14.01 40 SER G C 1
ATOM 2088 O O . SER B 1 54 ? 4.870 -10.688 -18.976 1.00 15.75 40 SER G O 1
ATOM 2091 N N . ASN B 1 55 ? 3.750 -11.570 -20.714 1.00 13.96 41 ASN G N 1
ATOM 2092 C CA . ASN B 1 55 ? 2.736 -12.195 -19.846 1.00 14.67 41 ASN G CA 1
ATOM 2093 C C . ASN B 1 55 ? 3.406 -13.245 -18.972 1.00 12.28 41 ASN G C 1
ATOM 2094 O O . ASN B 1 55 ? 3.147 -13.317 -17.760 1.00 13.66 41 ASN G O 1
ATOM 2099 N N . ILE B 1 56 ? 4.266 -14.051 -19.579 1.00 12.78 42 ILE G N 1
ATOM 2100 C CA . ILE B 1 56 ? 4.956 -15.108 -18.807 1.00 11.97 42 ILE G CA 1
ATOM 2101 C C . ILE B 1 56 ? 5.869 -14.463 -17.744 1.00 12.32 42 ILE G C 1
ATOM 2102 O O . ILE B 1 56 ? 5.885 -14.915 -16.584 1.00 11.59 42 ILE G O 1
ATOM 2107 N N . ILE B 1 57 ? 6.612 -13.397 -18.083 1.00 12.28 43 ILE G N 1
ATOM 2108 C CA . ILE B 1 57 ? 7.412 -12.701 -17.072 1.00 12.22 43 ILE G CA 1
ATOM 2109 C C . ILE B 1 57 ? 6.528 -12.202 -15.891 1.00 12.21 43 ILE G C 1
ATOM 2110 O O . ILE B 1 57 ? 6.916 -12.366 -14.712 1.00 12.62 43 ILE G O 1
ATOM 2115 N N A SER B 1 58 ? 5.321 -11.705 -16.169 0.50 12.78 44 SER G N 1
ATOM 2116 N N B SER B 1 58 ? 5.358 -11.666 -16.231 0.50 14.03 44 SER G N 1
ATOM 2117 C CA A SER B 1 58 ? 4.398 -11.250 -15.072 0.50 13.16 44 SER G CA 1
ATOM 2118 C CA B SER B 1 58 ? 4.425 -11.219 -15.233 0.50 15.60 44 SER G CA 1
ATOM 2119 C C A SER B 1 58 ? 3.877 -12.438 -14.261 0.50 13.13 44 SER G C 1
ATOM 2120 C C B SER B 1 58 ? 4.046 -12.364 -14.330 0.50 14.81 44 SER G C 1
ATOM 2121 O O A SER B 1 58 ? 3.646 -12.370 -13.026 0.50 11.93 44 SER G O 1
ATOM 2122 O O B SER B 1 58 ? 4.187 -12.217 -13.105 0.50 15.80 44 SER G O 1
ATOM 2127 N N . MET B 1 59 ? 3.631 -13.516 -14.925 1.00 14.04 45 MET G N 1
ATOM 2128 C CA . MET B 1 59 ? 3.128 -14.660 -14.202 1.00 13.72 45 MET G CA 1
ATOM 2129 C C . MET B 1 59 ? 4.203 -15.238 -13.273 1.00 13.34 45 MET G C 1
ATOM 2130 O O . MET B 1 59 ? 3.898 -15.644 -12.157 1.00 14.32 45 MET G O 1
ATOM 2135 N N . ILE B 1 60 ? 5.470 -15.230 -13.730 1.00 12.63 46 ILE G N 1
ATOM 2136 C CA . ILE B 1 60 ? 6.570 -15.665 -12.904 1.00 13.52 46 ILE G CA 1
ATOM 2137 C C . ILE B 1 60 ? 6.664 -14.846 -11.621 1.00 13.79 46 ILE G C 1
ATOM 2138 O O . ILE B 1 60 ? 6.876 -15.385 -10.522 1.00 13.48 46 ILE G O 1
ATOM 2143 N N . GLY B 1 61 ? 6.427 -13.528 -11.739 1.00 12.54 47 GLY G N 1
ATOM 2144 C CA . GLY B 1 61 ? 6.439 -12.628 -10.551 1.00 11.61 47 GLY G CA 1
ATOM 2145 C C . GLY B 1 61 ? 5.306 -12.994 -9.623 1.00 12.20 47 GLY G C 1
ATOM 2146 O O . GLY B 1 61 ? 5.482 -13.041 -8.406 1.00 13.27 47 GLY G O 1
ATOM 2147 N N . MET B 1 62 ? 4.126 -13.224 -10.181 1.00 12.26 48 MET G N 1
ATOM 2148 C CA . MET B 1 62 ? 2.955 -13.633 -9.364 1.00 13.45 48 MET G CA 1
ATOM 2149 C C . MET B 1 62 ? 3.203 -14.925 -8.630 1.00 13.53 48 MET G C 1
ATOM 2150 O O . MET B 1 62 ? 2.850 -15.049 -7.432 1.00 14.38 48 MET G O 1
ATOM 2155 N N . LEU B 1 63 ? 3.810 -15.892 -9.296 1.00 14.14 49 LEU G N 1
ATOM 2156 C CA . LEU B 1 63 ? 4.095 -17.174 -8.666 1.00 14.60 49 LEU G CA 1
ATOM 2157 C C . LEU B 1 63 ? 5.095 -16.961 -7.559 1.00 14.32 49 LEU G C 1
ATOM 2158 O O . LEU B 1 63 ? 4.974 -17.547 -6.491 1.00 14.62 49 LEU G O 1
ATOM 2163 N N . ALA B 1 64 ? 6.111 -16.144 -7.810 1.00 12.72 50 ALA G N 1
ATOM 2164 C CA . ALA B 1 64 ? 7.146 -15.908 -6.795 1.00 12.69 50 ALA G CA 1
ATOM 2165 C C . ALA B 1 64 ? 6.534 -15.382 -5.509 1.00 15.41 50 ALA G C 1
ATOM 2166 O O . ALA B 1 64 ? 6.981 -15.702 -4.416 1.00 17.33 50 ALA G O 1
ATOM 2168 N N . GLU B 1 65 ? 5.507 -14.530 -5.611 1.00 13.91 51 GLU G N 1
ATOM 2169 C CA . GLU B 1 65 ? 4.926 -13.984 -4.387 1.00 16.45 51 GLU G CA 1
ATOM 2170 C C . GLU B 1 65 ? 4.368 -15.060 -3.508 1.00 18.59 51 GLU G C 1
ATOM 2171 O O . GLU B 1 65 ? 4.474 -14.954 -2.271 1.00 20.87 51 GLU G O 1
ATOM 2177 N N . ARG B 1 66 ? 3.843 -16.121 -4.097 1.00 17.09 52 ARG G N 1
ATOM 2178 C CA . ARG B 1 66 ? 3.331 -17.242 -3.308 1.00 21.78 52 ARG G CA 1
ATOM 2179 C C . ARG B 1 66 ? 4.314 -18.314 -2.980 1.00 19.53 52 ARG G C 1
ATOM 2180 O O . ARG B 1 66 ? 4.113 -19.063 -1.982 1.00 22.31 52 ARG G O 1
ATOM 2188 N N . PHE B 1 67 ? 5.287 -18.528 -3.832 1.00 15.52 53 PHE G N 1
ATOM 2189 C CA . PHE B 1 67 ? 6.159 -19.720 -3.684 1.00 15.24 53 PHE G CA 1
ATOM 2190 C C . PHE B 1 67 ? 7.504 -19.472 -3.123 1.00 16.30 53 PHE G C 1
ATOM 2191 O O . PHE B 1 67 ? 8.126 -20.416 -2.626 1.00 19.92 53 PHE G O 1
ATOM 2199 N N . VAL B 1 68 ? 8.010 -18.244 -3.189 1.00 14.52 54 VAL G N 1
ATOM 2200 C CA . VAL B 1 68 ? 9.346 -18.025 -2.673 1.00 14.00 54 VAL G CA 1
ATOM 2201 C C . VAL B 1 68 ? 9.282 -17.909 -1.161 1.00 17.02 54 VAL G C 1
ATOM 2202 O O . VAL B 1 68 ? 8.636 -17.032 -0.625 1.00 19.16 54 VAL G O 1
ATOM 2206 N N . GLN B 1 69 ? 9.922 -18.856 -0.486 1.00 17.99 55 GLN G N 1
ATOM 2207 C CA . GLN B 1 69 ? 9.819 -18.918 0.978 1.00 18.17 55 GLN G CA 1
ATOM 2208 C C . GLN B 1 69 ? 10.986 -18.146 1.652 1.00 17.17 55 GLN G C 1
ATOM 2209 O O . GLN B 1 69 ? 12.063 -18.056 1.127 1.00 16.19 55 GLN G O 1
ATOM 2215 N N . PRO B 1 70 ? 10.750 -17.630 2.862 1.00 17.27 56 PRO G N 1
ATOM 2216 C CA . PRO B 1 70 ? 11.831 -16.974 3.601 1.00 18.10 56 PRO G CA 1
ATOM 2217 C C . PRO B 1 70 ? 13.044 -17.895 3.756 1.00 16.03 56 PRO G C 1
ATOM 2218 O O . PRO B 1 70 ? 12.866 -19.124 3.925 1.00 16.65 56 PRO G O 1
ATOM 2222 N N . GLY B 1 71 ? 14.246 -17.346 3.609 1.00 16.75 57 GLY G N 1
ATOM 2223 C CA . GLY B 1 71 ? 15.464 -18.113 3.857 1.00 16.30 57 GLY G CA 1
ATOM 2224 C C . GLY B 1 71 ? 15.818 -19.112 2.768 1.00 16.88 57 GLY G C 1
ATOM 2225 O O . GLY B 1 71 ? 16.622 -20.044 3.003 1.00 18.62 57 GLY G O 1
ATOM 2226 N N . THR B 1 72 ? 15.202 -18.962 1.585 1.00 16.67 58 THR G N 1
ATOM 2227 C CA . THR B 1 72 ? 15.458 -19.924 0.465 1.00 16.13 58 THR G CA 1
ATOM 2228 C C . THR B 1 72 ? 16.006 -19.231 -0.763 1.00 16.00 58 THR G C 1
ATOM 2229 O O . THR B 1 72 ? 16.136 -17.975 -0.803 1.00 16.40 58 THR G O 1
ATOM 2233 N N . GLN B 1 73 ? 16.372 -20.047 -1.721 1.00 16.03 59 GLN G N 1
ATOM 2234 C CA . GLN B 1 73 ? 17.009 -19.582 -3.004 1.00 14.28 59 GLN G CA 1
ATOM 2235 C C . GLN B 1 73 ? 16.075 -19.800 -4.171 1.00 15.30 59 GLN G C 1
ATOM 2236 O O . GLN B 1 73 ? 15.162 -20.664 -4.154 1.00 15.10 59 GLN G O 1
ATOM 2242 N N . VAL B 1 74 ? 16.213 -18.913 -5.148 1.00 14.38 60 VAL G N 1
ATOM 2243 C CA . VAL B 1 74 ? 15.549 -19.065 -6.415 1.00 12.97 60 VAL G CA 1
ATOM 2244 C C . VAL B 1 74 ? 16.633 -19.091 -7.489 1.00 12.11 60 VAL G C 1
ATOM 2245 O O . VAL B 1 74 ? 17.616 -18.340 -7.410 1.00 13.28 60 VAL G O 1
ATOM 2249 N N . TYR B 1 75 ? 16.482 -19.968 -8.478 1.00 12.73 61 TYR G N 1
ATOM 2250 C CA . TYR B 1 75 ? 17.440 -20.069 -9.590 1.00 12.53 61 TYR G CA 1
ATOM 2251 C C . TYR B 1 75 ? 16.833 -19.647 -10.897 1.00 12.72 61 TYR G C 1
ATOM 2252 O O . TYR B 1 75 ? 15.716 -20.102 -11.236 1.00 13.21 61 TYR G O 1
ATOM 2261 N N . ASP B 1 76 ? 17.516 -18.704 -11.575 1.00 10.43 62 ASP G N 1
ATOM 2262 C CA . ASP B 1 76 ? 17.083 -18.267 -12.928 1.00 11.55 62 ASP G CA 1
ATOM 2263 C C . ASP B 1 76 ? 18.126 -18.839 -13.896 1.00 10.99 62 ASP G C 1
ATOM 2264 O O . ASP B 1 76 ? 19.278 -18.346 -13.964 1.00 12.38 62 ASP G O 1
ATOM 2269 N N . LEU B 1 77 ? 17.758 -19.964 -14.526 1.00 11.13 63 LEU G N 1
ATOM 2270 C CA . LEU B 1 77 ? 18.690 -20.735 -15.318 1.00 10.16 63 LEU G CA 1
ATOM 2271 C C . LEU B 1 77 ? 18.693 -20.341 -16.795 1.00 12.14 63 LEU G C 1
ATOM 2272 O O . LEU B 1 77 ? 17.663 -20.346 -17.464 1.00 12.13 63 LEU G O 1
ATOM 2277 N N . GLY B 1 78 ? 19.839 -19.886 -17.262 1.00 12.49 64 GLY G N 1
ATOM 2278 C CA . GLY B 1 78 ? 19.920 -19.213 -18.568 1.00 13.40 64 GLY G CA 1
ATOM 2279 C C . GLY B 1 78 ? 19.252 -17.847 -18.431 1.00 12.22 64 GLY G C 1
ATOM 2280 O O . GLY B 1 78 ? 18.202 -17.572 -19.082 1.00 12.69 64 GLY G O 1
ATOM 2281 N N . CYS B 1 79 ? 19.802 -17.006 -17.551 1.00 10.72 65 CYS G N 1
ATOM 2282 C CA . CYS B 1 79 ? 19.120 -15.791 -17.142 1.00 10.74 65 CYS G CA 1
ATOM 2283 C C . CYS B 1 79 ? 19.133 -14.714 -18.180 1.00 11.15 65 CYS G C 1
ATOM 2284 O O . CYS B 1 79 ? 18.314 -13.794 -18.088 1.00 11.89 65 CYS G O 1
ATOM 2287 N N . SER B 1 80 ? 20.010 -14.808 -19.175 1.00 10.50 66 SER G N 1
ATOM 2288 C CA . SER B 1 80 ? 20.190 -13.710 -20.169 1.00 11.57 66 SER G CA 1
ATOM 2289 C C . SER B 1 80 ? 20.452 -12.388 -19.436 1.00 12.15 66 SER G C 1
ATOM 2290 O O . SER B 1 80 ? 21.445 -12.283 -18.700 1.00 12.30 66 SER G O 1
ATOM 2293 N N . LEU B 1 81 ? 19.582 -11.374 -19.608 1.00 11.16 67 LEU G N 1
ATOM 2294 C CA . LEU B 1 81 ? 19.828 -10.097 -18.977 1.00 12.25 67 LEU G CA 1
ATOM 2295 C C . LEU B 1 81 ? 19.159 -10.001 -17.628 1.00 14.59 67 LEU G C 1
ATOM 2296 O O . LEU B 1 81 ? 19.167 -8.919 -16.999 1.00 16.95 67 LEU G O 1
ATOM 2301 N N . GLY B 1 82 ? 18.558 -11.069 -17.160 1.00 11.67 68 GLY G N 1
ATOM 2302 C CA . GLY B 1 82 ? 17.951 -11.029 -15.858 1.00 11.96 68 GLY G CA 1
ATOM 2303 C C . GLY B 1 82 ? 16.461 -10.741 -15.790 1.00 11.42 68 GLY G C 1
ATOM 2304 O O . GLY B 1 82 ? 15.961 -10.409 -14.683 1.00 11.87 68 GLY G O 1
ATOM 2305 N N . ALA B 1 83 ? 15.763 -10.745 -16.919 1.00 11.78 69 ALA G N 1
ATOM 2306 C CA . ALA B 1 83 ? 14.351 -10.382 -16.866 1.00 11.72 69 ALA G CA 1
ATOM 2307 C C . ALA B 1 83 ? 13.511 -11.231 -15.879 1.00 10.66 69 ALA G C 1
ATOM 2308 O O . ALA B 1 83 ? 12.702 -10.687 -15.083 1.00 12.61 69 ALA G O 1
ATOM 2310 N N . ALA B 1 84 ? 13.740 -12.566 -15.865 1.00 11.41 70 ALA G N 1
ATOM 2311 C CA . ALA B 1 84 ? 12.951 -13.387 -14.967 1.00 11.18 70 ALA G CA 1
ATOM 2312 C C . ALA B 1 84 ? 13.396 -13.157 -13.513 1.00 12.08 70 ALA G C 1
ATOM 2313 O O . ALA B 1 84 ? 12.577 -13.055 -12.606 1.00 12.46 70 ALA G O 1
ATOM 2315 N N . THR B 1 85 ? 14.721 -13.054 -13.318 1.00 10.73 71 THR G N 1
ATOM 2316 C CA . THR B 1 85 ? 15.280 -12.688 -12.016 1.00 12.35 71 THR G CA 1
ATOM 2317 C C . THR B 1 85 ? 14.620 -11.443 -11.425 1.00 11.16 71 THR G C 1
ATOM 2318 O O . THR B 1 85 ? 14.244 -11.421 -10.272 1.00 11.36 71 THR G O 1
ATOM 2322 N N . LEU B 1 86 ? 14.539 -10.379 -12.226 1.00 12.63 72 LEU G N 1
ATOM 2323 C CA . LEU B 1 86 ? 14.027 -9.141 -11.690 1.00 11.87 72 LEU G CA 1
ATOM 2324 C C . LEU B 1 86 ? 12.532 -9.220 -11.402 1.00 11.96 72 LEU G C 1
ATOM 2325 O O . LEU B 1 86 ? 12.051 -8.624 -10.425 1.00 12.70 72 LEU G O 1
ATOM 2330 N N . SER B 1 87 ? 11.799 -9.986 -12.218 1.00 11.77 73 SER G N 1
ATOM 2331 C CA . SER B 1 87 ? 10.392 -10.157 -11.952 1.00 11.74 73 SER G CA 1
ATOM 2332 C C . SER B 1 87 ? 10.196 -10.941 -10.621 1.00 11.68 73 SER G C 1
ATOM 2333 O O . SER B 1 87 ? 9.376 -10.581 -9.791 1.00 13.28 73 SER G O 1
ATOM 2336 N N . VAL B 1 88 ? 10.981 -11.989 -10.397 1.00 12.48 74 VAL G N 1
ATOM 2337 C CA . VAL B 1 88 ? 10.945 -12.645 -9.094 1.00 11.49 74 VAL G CA 1
ATOM 2338 C C . VAL B 1 88 ? 11.307 -11.682 -7.988 1.00 11.57 74 VAL G C 1
ATOM 2339 O O . VAL B 1 88 ? 10.605 -11.649 -6.904 1.00 12.79 74 VAL G O 1
ATOM 2343 N N . ARG B 1 89 ? 12.402 -10.944 -8.180 1.00 11.96 75 ARG G N 1
ATOM 2344 C CA . ARG B 1 89 ? 12.987 -10.107 -7.126 1.00 12.76 75 ARG G CA 1
ATOM 2345 C C . ARG B 1 89 ? 11.997 -9.025 -6.655 1.00 15.18 75 ARG G C 1
ATOM 2346 O O . ARG B 1 89 ? 11.877 -8.764 -5.443 1.00 15.97 75 ARG G O 1
ATOM 2354 N N . ARG B 1 90 ? 11.246 -8.484 -7.582 1.00 14.06 76 ARG G N 1
ATOM 2355 C CA . ARG B 1 90 ? 10.251 -7.441 -7.241 1.00 14.85 76 ARG G CA 1
ATOM 2356 C C . ARG B 1 90 ? 9.081 -8.001 -6.438 1.00 14.66 76 ARG G C 1
ATOM 2357 O O . ARG B 1 90 ? 8.325 -7.231 -5.827 1.00 19.37 76 ARG G O 1
ATOM 2365 N N . ASN B 1 91 ? 8.938 -9.339 -6.412 1.00 14.21 77 ASN G N 1
ATOM 2366 C CA . ASN B 1 91 ? 7.813 -10.039 -5.758 1.00 14.66 77 ASN G CA 1
ATOM 2367 C C . ASN B 1 91 ? 8.215 -10.867 -4.550 1.00 14.38 77 ASN G C 1
ATOM 2368 O O . ASN B 1 91 ? 7.401 -11.600 -3.986 1.00 19.98 77 ASN G O 1
ATOM 2373 N N . ILE B 1 92 ? 9.447 -10.669 -4.095 1.00 13.79 78 ILE G N 1
ATOM 2374 C CA . ILE B 1 92 ? 9.885 -11.224 -2.801 1.00 16.28 78 ILE G CA 1
ATOM 2375 C C . ILE B 1 92 ? 9.837 -10.136 -1.737 1.00 19.96 78 ILE G C 1
ATOM 2376 O O . ILE B 1 92 ? 10.534 -9.143 -1.831 1.00 20.56 78 ILE G O 1
ATOM 2381 N N . HIS B 1 93 ? 9.092 -10.402 -0.687 1.00 20.74 79 HIS G N 1
ATOM 2382 C CA . HIS B 1 93 ? 8.959 -9.471 0.433 1.00 24.83 79 HIS G CA 1
ATOM 2383 C C . HIS B 1 93 ? 9.402 -10.162 1.721 1.00 27.43 79 HIS G C 1
ATOM 2384 O O . HIS B 1 93 ? 8.804 -9.967 2.792 1.00 31.68 79 HIS G O 1
ATOM 2391 N N . HIS B 1 94 ? 10.341 -11.082 1.590 1.00 23.08 80 HIS G N 1
ATOM 2392 C CA . HIS B 1 94 ? 11.024 -11.652 2.744 1.00 20.59 80 HIS G CA 1
ATOM 2393 C C . HIS B 1 94 ? 12.426 -11.098 2.781 1.00 26.06 80 HIS G C 1
ATOM 2394 O O . HIS B 1 94 ? 12.947 -10.699 1.794 1.00 28.09 80 HIS G O 1
ATOM 2401 N N . ASP B 1 95 ? 13.024 -10.980 3.952 1.00 28.36 81 ASP G N 1
ATOM 2402 C CA . ASP B 1 95 ? 14.300 -10.281 3.978 1.00 31.53 81 ASP G CA 1
ATOM 2403 C C . ASP B 1 95 ? 15.540 -11.230 3.869 1.00 32.09 81 ASP G C 1
ATOM 2404 O O . ASP B 1 95 ? 16.617 -10.779 3.819 1.00 37.93 81 ASP G O 1
ATOM 2409 N N . ASN B 1 96 ? 15.358 -12.541 3.740 1.00 24.60 82 ASN G N 1
ATOM 2410 C CA . ASN B 1 96 ? 16.506 -13.403 3.796 1.00 19.96 82 ASN G CA 1
ATOM 2411 C C . ASN B 1 96 ? 16.540 -14.476 2.638 1.00 20.82 82 ASN G C 1
ATOM 2412 O O . ASN B 1 96 ? 17.034 -15.637 2.787 1.00 22.34 82 ASN G O 1
ATOM 2417 N N . CYS B 1 97 ? 16.142 -14.039 1.460 1.00 17.43 83 CYS G N 1
ATOM 2418 C CA . CYS B 1 97 ? 16.241 -14.890 0.229 1.00 15.46 83 CYS G CA 1
ATOM 2419 C C . CYS B 1 97 ? 17.409 -14.513 -0.633 1.00 15.27 83 CYS G C 1
ATOM 2420 O O . CYS B 1 97 ? 18.072 -13.489 -0.399 1.00 17.62 83 CYS G O 1
ATOM 2423 N N . LYS B 1 98 ? 17.699 -15.330 -1.648 1.00 14.54 84 LYS G N 1
ATOM 2424 C CA . LYS B 1 98 ? 18.782 -15.006 -2.588 1.00 15.50 84 LYS G CA 1
ATOM 2425 C C . LYS B 1 98 ? 18.375 -15.568 -3.943 1.00 16.31 84 LYS G C 1
ATOM 2426 O O . LYS B 1 98 ? 17.802 -16.673 -4.007 1.00 15.62 84 LYS G O 1
ATOM 2432 N N . ILE B 1 99 ? 18.660 -14.805 -5.006 1.00 14.66 85 ILE G N 1
ATOM 2433 C CA . ILE B 1 99 ? 18.436 -15.301 -6.335 1.00 15.25 85 ILE G CA 1
ATOM 2434 C C . ILE B 1 99 ? 19.773 -15.614 -6.971 1.00 14.70 85 ILE G C 1
ATOM 2435 O O . ILE B 1 99 ? 20.719 -14.862 -6.826 1.00 14.49 85 ILE G O 1
ATOM 2440 N N . ILE B 1 100 ? 19.881 -16.760 -7.627 1.00 12.88 86 ILE G N 1
ATOM 2441 C CA . ILE B 1 100 ? 21.098 -17.122 -8.350 1.00 13.76 86 ILE G CA 1
ATOM 2442 C C . ILE B 1 100 ? 20.779 -17.180 -9.842 1.00 13.94 86 ILE G C 1
ATOM 2443 O O . ILE B 1 100 ? 19.881 -17.912 -10.262 1.00 13.74 86 ILE G O 1
ATOM 2448 N N . ALA B 1 101 ? 21.395 -16.260 -10.586 1.00 12.81 87 ALA G N 1
ATOM 2449 C CA . ALA B 1 101 ? 21.140 -16.072 -12.003 1.00 12.50 87 ALA G CA 1
ATOM 2450 C C . ALA B 1 101 ? 22.330 -16.575 -12.777 1.00 12.62 87 ALA G C 1
ATOM 2451 O O . ALA B 1 101 ? 23.470 -16.088 -12.574 1.00 13.38 87 ALA G O 1
ATOM 2453 N N . ILE B 1 102 ? 22.134 -17.572 -13.630 1.00 12.96 88 ILE G N 1
ATOM 2454 C CA . ILE B 1 102 ? 23.260 -18.235 -14.279 1.00 13.85 88 ILE G CA 1
ATOM 2455 C C . ILE B 1 102 ? 23.134 -18.214 -15.815 1.00 13.54 88 ILE G C 1
ATOM 2456 O O . ILE B 1 102 ? 22.073 -18.502 -16.343 1.00 12.32 88 ILE G O 1
ATOM 2461 N N . ASP B 1 103 ? 24.223 -17.871 -16.510 1.00 12.68 89 ASP G N 1
ATOM 2462 C CA . ASP B 1 103 ? 24.262 -17.955 -17.952 1.00 11.19 89 ASP G CA 1
ATOM 2463 C C . ASP B 1 103 ? 25.683 -18.216 -18.376 1.00 13.40 89 ASP G C 1
ATOM 2464 O O . ASP B 1 103 ? 26.601 -17.798 -17.688 1.00 13.45 89 ASP G O 1
ATOM 2469 N N . ASN B 1 104 ? 25.845 -18.940 -19.469 1.00 12.97 90 ASN G N 1
ATOM 2470 C CA . ASN B 1 104 ? 27.202 -19.251 -19.938 1.00 13.59 90 ASN G CA 1
ATOM 2471 C C . ASN B 1 104 ? 27.704 -18.322 -21.018 1.00 14.22 90 ASN G C 1
ATOM 2472 O O . ASN B 1 104 ? 28.837 -18.507 -21.519 1.00 14.62 90 ASN G O 1
ATOM 2477 N N . SER B 1 105 ? 26.924 -17.282 -21.365 1.00 13.54 91 SER G N 1
ATOM 2478 C CA . SER B 1 105 ? 27.418 -16.289 -22.310 1.00 14.88 91 SER G CA 1
ATOM 2479 C C . SER B 1 105 ? 28.107 -15.137 -21.618 1.00 13.77 91 SER G C 1
ATOM 2480 O O . SER B 1 105 ? 27.488 -14.459 -20.814 1.00 12.74 91 SER G O 1
ATOM 2483 N N . PRO B 1 106 ? 29.415 -14.923 -21.864 1.00 13.23 92 PRO G N 1
ATOM 2484 C CA . PRO B 1 106 ? 30.038 -13.753 -21.232 1.00 14.32 92 PRO G CA 1
ATOM 2485 C C . PRO B 1 106 ? 29.337 -12.442 -21.520 1.00 14.50 92 PRO G C 1
ATOM 2486 O O . PRO B 1 106 ? 29.271 -11.610 -20.606 1.00 15.26 92 PRO G O 1
ATOM 2490 N N . ALA B 1 107 ? 28.858 -12.212 -22.763 1.00 13.15 93 ALA G N 1
ATOM 2491 C CA . ALA B 1 107 ? 28.191 -10.946 -23.051 1.00 12.98 93 ALA G CA 1
ATOM 2492 C C . ALA B 1 107 ? 26.897 -10.803 -22.243 1.00 13.37 93 ALA G C 1
ATOM 2493 O O . ALA B 1 107 ? 26.618 -9.749 -21.697 1.00 14.81 93 ALA G O 1
ATOM 2495 N N A MET B 1 108 ? 26.142 -11.881 -22.147 0.50 13.09 94 MET G N 1
ATOM 2496 N N B MET B 1 108 ? 26.108 -11.882 -22.178 0.50 12.52 94 MET G N 1
ATOM 2497 C CA A MET B 1 108 ? 24.886 -11.801 -21.441 0.50 12.56 94 MET G CA 1
ATOM 2498 C CA B MET B 1 108 ? 24.879 -11.844 -21.363 0.50 11.71 94 MET G CA 1
ATOM 2499 C C A MET B 1 108 ? 25.090 -11.640 -19.928 0.50 13.07 94 MET G C 1
ATOM 2500 C C B MET B 1 108 ? 25.196 -11.531 -19.946 0.50 12.50 94 MET G C 1
ATOM 2501 O O A MET B 1 108 ? 24.407 -10.816 -19.288 0.50 14.30 94 MET G O 1
ATOM 2502 O O B MET B 1 108 ? 24.605 -10.614 -19.349 0.50 12.42 94 MET G O 1
ATOM 2511 N N . ILE B 1 109 ? 26.121 -12.295 -19.377 1.00 14.11 95 ILE G N 1
ATOM 2512 C CA . ILE B 1 109 ? 26.479 -12.124 -17.947 1.00 16.80 95 ILE G CA 1
ATOM 2513 C C . ILE B 1 109 ? 26.936 -10.732 -17.642 1.00 17.56 95 ILE G C 1
ATOM 2514 O O . ILE B 1 109 ? 26.549 -10.159 -16.594 1.00 20.35 95 ILE G O 1
ATOM 2519 N N . GLU B 1 110 ? 27.820 -10.211 -18.457 1.00 17.94 96 GLU G N 1
ATOM 2520 C CA . GLU B 1 110 ? 28.367 -8.850 -18.217 1.00 21.77 96 GLU G CA 1
ATOM 2521 C C . GLU B 1 110 ? 27.243 -7.834 -18.186 1.00 19.36 96 GLU G C 1
ATOM 2522 O O . GLU B 1 110 ? 27.155 -7.013 -17.240 1.00 20.66 96 GLU G O 1
ATOM 2528 N N . ARG B 1 111 ? 26.288 -7.950 -19.120 1.00 16.26 97 ARG G N 1
ATOM 2529 C CA . ARG B 1 111 ? 25.219 -6.947 -19.149 1.00 14.31 97 ARG G CA 1
ATOM 2530 C C . ARG B 1 111 ? 24.215 -7.247 -18.029 1.00 15.88 97 ARG G C 1
ATOM 2531 O O . ARG B 1 111 ? 23.677 -6.335 -17.409 1.00 14.86 97 ARG G O 1
ATOM 2539 N N . CYS B 1 112 ? 24.002 -8.522 -17.718 1.00 14.30 98 CYS G N 1
ATOM 2540 C CA . CYS B 1 112 ? 23.084 -8.882 -16.655 1.00 13.84 98 CYS G CA 1
ATOM 2541 C C . CYS B 1 112 ? 23.520 -8.283 -15.292 1.00 13.91 98 CYS G C 1
ATOM 2542 O O . CYS B 1 112 ? 22.712 -7.732 -14.526 1.00 13.63 98 CYS G O 1
ATOM 2545 N N . ARG B 1 113 ? 24.798 -8.384 -14.992 1.00 14.68 99 ARG G N 1
ATOM 2546 C CA A ARG B 1 113 ? 25.364 -7.780 -13.767 0.50 16.54 99 ARG G CA 1
ATOM 2547 C CA B ARG B 1 113 ? 25.217 -7.868 -13.717 0.50 16.72 99 ARG G CA 1
ATOM 2548 C C . ARG B 1 113 ? 25.038 -6.329 -13.676 1.00 15.70 99 ARG G C 1
ATOM 2549 O O . ARG B 1 113 ? 24.521 -5.818 -12.654 1.00 17.78 99 ARG G O 1
ATOM 2564 N N . ARG B 1 114 ? 25.350 -5.647 -14.756 1.00 15.54 100 ARG G N 1
ATOM 2565 C CA . ARG B 1 114 ? 25.150 -4.202 -14.769 1.00 15.52 100 ARG G CA 1
ATOM 2566 C C . ARG B 1 114 ? 23.645 -3.868 -14.709 1.00 18.61 100 ARG G C 1
ATOM 2567 O O . ARG B 1 114 ? 23.231 -2.890 -14.064 1.00 18.66 100 ARG G O 1
ATOM 2575 N N . HIS B 1 115 ? 22.831 -4.675 -15.364 1.00 14.97 101 HIS G N 1
ATOM 2576 C CA . HIS B 1 115 ? 21.383 -4.410 -15.398 1.00 14.39 101 HIS G CA 1
ATOM 2577 C C . HIS B 1 115 ? 20.731 -4.601 -14.013 1.00 16.50 101 HIS G C 1
ATOM 2578 O O . HIS B 1 115 ? 19.971 -3.740 -13.549 1.00 16.70 101 HIS G O 1
ATOM 2585 N N . ILE B 1 116 ? 21.045 -5.704 -13.347 1.00 14.12 102 ILE G N 1
ATOM 2586 C CA . ILE B 1 116 ? 20.544 -5.942 -12.019 1.00 16.26 102 ILE G CA 1
ATOM 2587 C C . ILE B 1 116 ? 21.028 -4.879 -11.003 1.00 16.47 102 ILE G C 1
ATOM 2588 O O . ILE B 1 116 ? 20.245 -4.397 -10.141 1.00 16.03 102 ILE G O 1
ATOM 2593 N N . ASP B 1 117 ? 22.267 -4.448 -11.165 1.00 15.82 103 ASP G N 1
ATOM 2594 C CA . ASP B 1 117 ? 22.841 -3.394 -10.291 1.00 16.91 103 ASP G CA 1
ATOM 2595 C C . ASP B 1 117 ? 22.074 -2.091 -10.382 1.00 16.11 103 ASP G C 1
ATOM 2596 O O . ASP B 1 117 ? 22.136 -1.282 -9.442 1.00 18.25 103 ASP G O 1
ATOM 2601 N N . ALA B 1 118 ? 21.325 -1.904 -11.459 1.00 14.71 104 ALA G N 1
ATOM 2602 C CA . ALA B 1 118 ? 20.563 -0.637 -11.644 1.00 14.30 104 ALA G CA 1
ATOM 2603 C C . ALA B 1 118 ? 19.327 -0.534 -10.773 1.00 15.09 104 ALA G C 1
ATOM 2604 O O . ALA B 1 118 ? 18.723 0.529 -10.699 1.00 14.58 104 ALA G O 1
ATOM 2606 N N . TYR B 1 119 ? 18.871 -1.644 -10.174 1.00 14.40 105 TYR G N 1
ATOM 2607 C CA . TYR B 1 119 ? 17.610 -1.669 -9.453 1.00 13.48 105 TYR G CA 1
ATOM 2608 C C . TYR B 1 119 ? 17.838 -2.083 -8.012 1.00 13.76 105 TYR G C 1
ATOM 2609 O O . TYR B 1 119 ? 18.489 -3.134 -7.758 1.00 15.35 105 TYR G O 1
ATOM 2618 N N . LYS B 1 120 ? 17.272 -1.315 -7.061 1.00 15.24 106 LYS G N 1
ATOM 2619 C CA . LYS B 1 120 ? 17.395 -1.623 -5.640 1.00 15.04 106 LYS G CA 1
ATOM 2620 C C . LYS B 1 120 ? 16.325 -2.615 -5.201 1.00 15.17 106 LYS G C 1
ATOM 2621 O O . LYS B 1 120 ? 15.133 -2.452 -5.486 1.00 17.15 106 LYS G O 1
ATOM 2627 N N . ALA B 1 121 ? 16.740 -3.582 -4.357 1.00 17.68 107 ALA G N 1
ATOM 2628 C CA . ALA B 1 121 ? 15.787 -4.453 -3.661 1.00 18.77 107 ALA G CA 1
ATOM 2629 C C . ALA B 1 121 ? 16.481 -5.075 -2.502 1.00 16.54 107 ALA G C 1
ATOM 2630 O O . ALA B 1 121 ? 17.696 -5.230 -2.547 1.00 18.47 107 ALA G O 1
ATOM 2632 N N . PRO B 1 122 ? 15.706 -5.605 -1.549 1.00 23.51 108 PRO G N 1
ATOM 2633 C CA . PRO B 1 122 ? 16.317 -6.329 -0.411 1.00 25.45 108 PRO G CA 1
ATOM 2634 C C . PRO B 1 122 ? 17.025 -7.645 -0.789 1.00 25.06 108 PRO G C 1
ATOM 2635 O O . PRO B 1 122 ? 18.074 -7.948 -0.226 1.00 26.24 108 PRO G O 1
ATOM 2639 N N . THR B 1 123 ? 16.548 -8.329 -1.823 1.00 17.37 109 THR G N 1
ATOM 2640 C CA . THR B 1 123 ? 17.083 -9.681 -2.114 1.00 16.76 109 THR G CA 1
ATOM 2641 C C . THR B 1 123 ? 18.328 -9.555 -3.009 1.00 16.65 109 THR G C 1
ATOM 2642 O O . THR B 1 123 ? 18.237 -9.014 -4.128 1.00 18.88 109 THR G O 1
ATOM 2646 N N . PRO B 1 124 ? 19.454 -10.101 -2.568 1.00 16.78 110 PRO G N 1
ATOM 2647 C CA . PRO B 1 124 ? 20.633 -10.058 -3.410 1.00 18.06 110 PRO G CA 1
ATOM 2648 C C . PRO B 1 124 ? 20.557 -11.101 -4.509 1.00 17.31 110 PRO G C 1
ATOM 2649 O O . PRO B 1 124 ? 19.834 -12.115 -4.391 1.00 16.25 110 PRO G O 1
ATOM 2653 N N . VAL B 1 125 ? 21.305 -10.832 -5.564 1.00 14.87 111 VAL G N 1
ATOM 2654 C CA . VAL B 1 125 ? 21.422 -11.730 -6.673 1.00 14.82 111 VAL G CA 1
ATOM 2655 C C . VAL B 1 125 ? 22.897 -12.084 -6.857 1.00 15.63 111 VAL G C 1
ATOM 2656 O O . VAL B 1 125 ? 23.754 -11.206 -7.019 1.00 18.21 111 VAL G O 1
ATOM 2660 N N . ASP B 1 126 ? 23.175 -13.370 -6.954 1.00 14.86 112 ASP G N 1
ATOM 2661 C CA . ASP B 1 126 ? 24.496 -13.825 -7.382 1.00 15.97 112 ASP G CA 1
ATOM 2662 C C . ASP B 1 126 ? 24.392 -14.082 -8.877 1.00 16.30 112 ASP G C 1
ATOM 2663 O O . ASP B 1 126 ? 23.715 -15.026 -9.301 1.00 16.06 112 ASP G O 1
ATOM 2668 N N . VAL B 1 127 ? 25.094 -13.290 -9.672 1.00 15.22 113 VAL G N 1
ATOM 2669 C CA . VAL B 1 127 ? 25.093 -13.452 -11.110 1.00 13.88 113 VAL G CA 1
ATOM 2670 C C . VAL B 1 127 ? 26.341 -14.253 -11.503 1.00 17.41 113 VAL G C 1
ATOM 2671 O O . VAL B 1 127 ? 27.491 -13.811 -11.251 1.00 18.82 113 VAL G O 1
ATOM 2675 N N . ILE B 1 128 ? 26.123 -15.475 -11.956 1.00 14.85 114 ILE G N 1
ATOM 2676 C CA . ILE B 1 128 ? 27.227 -16.449 -12.125 1.00 14.99 114 ILE G CA 1
ATOM 2677 C C . ILE B 1 128 ? 27.374 -16.834 -13.542 1.00 15.91 114 ILE G C 1
ATOM 2678 O O . ILE B 1 128 ? 26.387 -17.225 -14.187 1.00 16.03 114 ILE G O 1
ATOM 2683 N N . GLU B 1 129 ? 28.581 -16.641 -14.108 1.00 16.99 115 GLU G N 1
ATOM 2684 C CA . GLU B 1 129 ? 28.890 -17.137 -15.427 1.00 16.83 115 GLU G CA 1
ATOM 2685 C C . GLU B 1 129 ? 29.212 -18.616 -15.318 1.00 18.47 115 GLU G C 1
ATOM 2686 O O . GLU B 1 129 ? 30.182 -18.994 -14.677 1.00 22.67 115 GLU G O 1
ATOM 2692 N N . GLY B 1 130 ? 28.349 -19.446 -15.863 1.00 16.22 116 GLY G N 1
ATOM 2693 C CA . GLY B 1 130 ? 28.524 -20.891 -15.751 1.00 15.73 116 GLY G CA 1
ATOM 2694 C C . GLY B 1 130 ? 27.508 -21.687 -16.533 1.00 16.10 116 GLY G C 1
ATOM 2695 O O . GLY B 1 130 ? 26.587 -21.125 -17.160 1.00 16.46 116 GLY G O 1
ATOM 2696 N N . ASP B 1 131 ? 27.690 -22.994 -16.531 1.00 17.04 117 ASP G N 1
ATOM 2697 C CA . ASP B 1 131 ? 26.858 -23.859 -17.310 1.00 16.45 117 ASP G CA 1
ATOM 2698 C C . ASP B 1 131 ? 25.775 -24.488 -16.425 1.00 17.51 117 ASP G C 1
ATOM 2699 O O . ASP B 1 131 ? 26.070 -25.059 -15.390 1.00 17.94 117 ASP G O 1
ATOM 2704 N N . ILE B 1 132 ? 24.500 -24.340 -16.818 1.00 16.46 118 ILE G N 1
ATOM 2705 C CA . ILE B 1 132 ? 23.426 -24.904 -16.048 1.00 17.70 118 ILE G CA 1
ATOM 2706 C C . ILE B 1 132 ? 23.502 -26.431 -15.930 1.00 16.72 118 ILE G C 1
ATOM 2707 O O . ILE B 1 132 ? 22.934 -26.999 -15.014 1.00 17.59 118 ILE G O 1
ATOM 2712 N N . ARG B 1 133 ? 24.278 -27.065 -16.807 1.00 18.13 119 ARG G N 1
ATOM 2713 C CA . ARG B 1 133 ? 24.418 -28.521 -16.747 1.00 22.05 119 ARG G CA 1
ATOM 2714 C C . ARG B 1 133 ? 25.259 -28.912 -15.553 1.00 22.48 119 ARG G C 1
ATOM 2715 O O . ARG B 1 133 ? 25.110 -30.036 -15.060 1.00 24.25 119 ARG G O 1
ATOM 2723 N N . ASP B 1 134 ? 26.031 -27.965 -15.006 1.00 20.86 120 ASP G N 1
ATOM 2724 C CA . ASP B 1 134 ? 27.026 -28.278 -13.944 1.00 23.22 120 ASP G CA 1
ATOM 2725 C C . ASP B 1 134 ? 26.660 -27.704 -12.587 1.00 25.15 120 ASP G C 1
ATOM 2726 O O . ASP B 1 134 ? 27.241 -28.098 -11.578 1.00 28.42 120 ASP G O 1
ATOM 2731 N N . ILE B 1 135 ? 25.790 -26.680 -12.559 1.00 21.82 121 ILE G N 1
ATOM 2732 C CA . ILE B 1 135 ? 25.507 -25.953 -11.313 1.00 21.82 121 ILE G CA 1
ATOM 2733 C C . ILE B 1 135 ? 24.644 -26.787 -10.369 1.00 24.01 121 ILE G C 1
ATOM 2734 O O . ILE B 1 135 ? 23.698 -27.435 -10.802 1.00 23.22 121 ILE G O 1
ATOM 2739 N N . ALA B 1 136 ? 24.973 -26.766 -9.082 1.00 19.18 122 ALA G N 1
ATOM 2740 C CA . ALA B 1 136 ? 24.147 -27.417 -8.078 1.00 20.01 122 ALA G CA 1
ATOM 2741 C C . ALA B 1 136 ? 22.879 -26.586 -7.792 1.00 18.87 122 ALA G C 1
ATOM 2742 O O . ALA B 1 136 ? 22.902 -25.344 -7.865 1.00 21.31 122 ALA G O 1
ATOM 2744 N N . ILE B 1 137 ? 21.814 -27.278 -7.473 1.00 16.87 123 ILE G N 1
ATOM 2745 C CA . ILE B 1 137 ? 20.554 -26.620 -7.098 1.00 17.39 123 ILE G CA 1
ATOM 2746 C C . ILE B 1 137 ? 20.334 -26.963 -5.621 1.00 16.67 123 ILE G C 1
ATOM 2747 O O . ILE B 1 137 ? 20.162 -28.160 -5.278 1.00 18.79 123 ILE G O 1
ATOM 2752 N N . GLU B 1 138 ? 20.381 -25.953 -4.748 1.00 16.48 124 GLU G N 1
ATOM 2753 C CA . GLU B 1 138 ? 20.292 -26.162 -3.288 1.00 17.93 124 GLU G CA 1
ATOM 2754 C C . GLU B 1 138 ? 19.251 -25.268 -2.669 1.00 17.77 124 GLU G C 1
ATOM 2755 O O . GLU B 1 138 ? 19.199 -24.067 -2.967 1.00 16.87 124 GLU G O 1
ATOM 2761 N N . ASN B 1 139 ? 18.470 -25.829 -1.736 1.00 15.69 125 ASN G N 1
ATOM 2762 C CA . ASN B 1 139 ? 17.574 -25.013 -0.880 1.00 15.07 125 ASN G CA 1
ATOM 2763 C C . ASN B 1 139 ? 16.701 -24.092 -1.745 1.00 15.54 125 ASN G C 1
ATOM 2764 O O . ASN B 1 139 ? 16.515 -22.900 -1.409 1.00 14.75 125 ASN G O 1
ATOM 2769 N N . ALA B 1 140 ? 16.140 -24.652 -2.806 1.00 13.56 126 ALA G N 1
ATOM 2770 C CA . ALA B 1 140 ? 15.400 -23.812 -3.778 1.00 13.42 126 ALA G CA 1
ATOM 2771 C C . ALA B 1 140 ? 13.892 -23.863 -3.564 1.00 15.37 126 ALA G C 1
ATOM 2772 O O . ALA B 1 140 ? 13.316 -24.952 -3.503 1.00 15.53 126 ALA G O 1
ATOM 2774 N N . SER B 1 141 ? 13.270 -22.705 -3.390 1.00 14.73 127 SER G N 1
ATOM 2775 C CA . SER B 1 141 ? 11.798 -22.648 -3.388 1.00 13.76 127 SER G CA 1
ATOM 2776 C C . SER B 1 141 ? 11.215 -22.491 -4.781 1.00 12.60 127 SER G C 1
ATOM 2777 O O . SER B 1 141 ? 10.075 -22.845 -5.009 1.00 13.71 127 SER G O 1
ATOM 2780 N N . MET B 1 142 ? 12.051 -22.062 -5.748 1.00 12.17 128 MET G N 1
ATOM 2781 C CA . MET B 1 142 ? 11.545 -21.833 -7.084 1.00 12.65 128 MET G CA 1
ATOM 2782 C C . MET B 1 142 ? 12.740 -21.882 -8.041 1.00 11.94 128 MET G C 1
ATOM 2783 O O . MET B 1 142 ? 13.850 -21.359 -7.725 1.00 13.01 128 MET G O 1
ATOM 2788 N N . VAL B 1 143 ? 12.510 -22.483 -9.203 1.00 10.60 129 VAL G N 1
ATOM 2789 C CA . VAL B 1 143 ? 13.505 -22.523 -10.302 1.00 11.22 129 VAL G CA 1
ATOM 2790 C C . VAL B 1 143 ? 12.797 -22.125 -11.586 1.00 11.75 129 VAL G C 1
ATOM 2791 O O . VAL B 1 143 ? 11.647 -22.476 -11.794 1.00 11.50 129 VAL G O 1
ATOM 2795 N N . VAL B 1 144 ? 13.468 -21.303 -12.385 1.00 10.61 130 VAL G N 1
ATOM 2796 C CA . VAL B 1 144 ? 12.926 -20.822 -13.669 1.00 10.81 130 VAL G CA 1
ATOM 2797 C C . VAL B 1 144 ? 13.826 -21.230 -14.822 1.00 10.73 130 VAL G C 1
ATOM 2798 O O . VAL B 1 144 ? 15.046 -21.005 -14.807 1.00 11.73 130 VAL G O 1
ATOM 2802 N N . LEU B 1 145 ? 13.215 -21.901 -15.782 1.00 10.73 131 LEU G N 1
ATOM 2803 C CA . LEU B 1 145 ? 13.806 -22.141 -17.076 1.00 10.55 131 LEU G CA 1
ATOM 2804 C C . LEU B 1 145 ? 12.989 -21.468 -18.136 1.00 11.17 131 LEU G C 1
ATOM 2805 O O . LEU B 1 145 ? 12.064 -22.045 -18.692 1.00 11.95 131 LEU G O 1
ATOM 2810 N N . ASN B 1 146 ? 13.227 -20.148 -18.276 1.00 10.94 132 ASN G N 1
ATOM 2811 C CA . ASN B 1 146 ? 12.361 -19.335 -19.154 1.00 10.59 132 ASN G CA 1
ATOM 2812 C C . ASN B 1 146 ? 13.046 -19.230 -20.520 1.00 11.72 132 ASN G C 1
ATOM 2813 O O . ASN B 1 146 ? 13.921 -18.341 -20.755 1.00 11.45 132 ASN G O 1
ATOM 2818 N N . PHE B 1 147 ? 12.707 -20.185 -21.390 1.00 10.55 133 PHE G N 1
ATOM 2819 C CA . PHE B 1 147 ? 13.278 -20.310 -22.758 1.00 10.11 133 PHE G CA 1
ATOM 2820 C C . PHE B 1 147 ? 14.740 -20.646 -22.773 1.00 12.00 133 PHE G C 1
ATOM 2821 O O . PHE B 1 147 ? 15.528 -20.084 -23.542 1.00 14.33 133 PHE G O 1
ATOM 2829 N N . THR B 1 148 ? 15.088 -21.669 -21.985 1.00 10.30 134 THR G N 1
ATOM 2830 C CA . THR B 1 148 ? 16.475 -22.066 -21.833 1.00 12.11 134 THR G CA 1
ATOM 2831 C C . THR B 1 148 ? 16.693 -23.537 -22.131 1.00 11.28 134 THR G C 1
ATOM 2832 O O . THR B 1 148 ? 17.719 -23.855 -22.744 1.00 12.75 134 THR G O 1
ATOM 2836 N N . LEU B 1 149 ? 15.786 -24.404 -21.691 1.00 12.27 135 LEU G N 1
ATOM 2837 C CA . LEU B 1 149 ? 16.008 -25.872 -21.846 1.00 13.43 135 LEU G CA 1
ATOM 2838 C C . LEU B 1 149 ? 16.183 -26.244 -23.337 1.00 15.25 135 LEU G C 1
ATOM 2839 O O . LEU B 1 149 ? 17.020 -27.140 -23.674 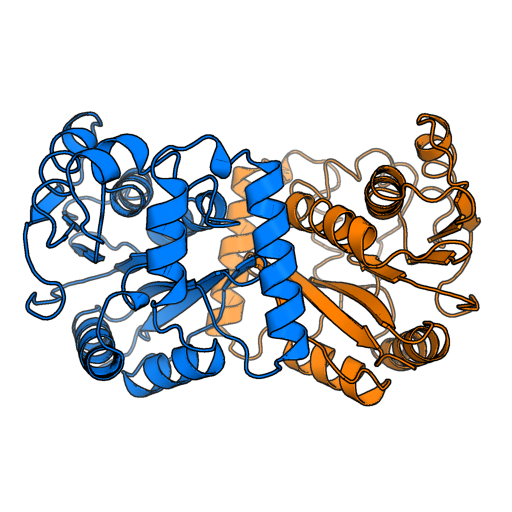1.00 14.43 135 LEU G O 1
ATOM 2844 N N . GLN B 1 150 ? 15.429 -25.564 -24.220 1.00 12.85 136 GLN G N 1
ATOM 2845 C CA . GLN B 1 150 ? 15.537 -25.749 -25.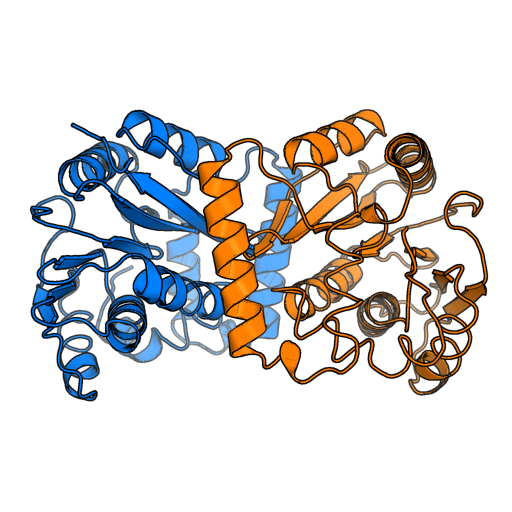667 1.00 16.20 136 GLN G CA 1
ATOM 2846 C C . GLN B 1 150 ? 16.979 -25.569 -26.209 1.00 16.45 136 GLN G C 1
ATOM 2847 O O . GLN B 1 150 ? 17.255 -25.981 -27.330 1.00 19.92 136 GLN G O 1
ATOM 2853 N N . PHE B 1 151 ? 17.871 -24.895 -25.442 1.00 14.11 137 PHE G N 1
ATOM 2854 C CA . PHE B 1 151 ? 19.255 -24.672 -25.872 1.00 15.63 137 PHE G CA 1
ATOM 2855 C C . PHE B 1 151 ? 20.178 -25.821 -25.545 1.00 19.82 137 PHE G C 1
ATOM 2856 O O . PHE B 1 151 ? 21.318 -25.856 -26.041 1.00 22.12 137 PHE G O 1
ATOM 2864 N N . LEU B 1 152 ? 19.754 -26.693 -24.616 1.00 16.74 138 LEU G N 1
ATOM 2865 C CA . LEU B 1 152 ? 20.546 -27.919 -24.328 1.00 17.68 138 LEU G CA 1
ATOM 2866 C C . LEU B 1 152 ? 20.297 -28.951 -25.403 1.00 19.30 138 LEU G C 1
ATOM 2867 O O . LEU B 1 152 ? 19.263 -28.939 -26.094 1.00 17.66 138 LEU G O 1
ATOM 2872 N N . GLU B 1 153 ? 21.230 -29.880 -25.552 1.00 18.02 139 GLU G N 1
ATOM 2873 C CA . GLU B 1 153 ? 20.919 -31.033 -26.408 1.00 19.34 139 GLU G CA 1
ATOM 2874 C C . GLU B 1 153 ? 19.790 -31.841 -25.793 1.00 17.75 139 GLU G C 1
ATOM 2875 O O . GLU B 1 153 ? 19.702 -31.931 -24.582 1.00 18.19 139 GLU G O 1
ATOM 2881 N N . PRO B 1 154 ? 18.854 -32.354 -26.630 1.00 16.71 140 PRO G N 1
ATOM 2882 C CA . PRO B 1 154 ? 17.725 -33.126 -26.086 1.00 16.92 140 PRO G CA 1
ATOM 2883 C C . PRO B 1 154 ? 18.146 -34.199 -25.057 1.00 19.04 140 PRO G C 1
ATOM 2884 O O . PRO B 1 154 ? 17.549 -34.290 -23.998 1.00 18.54 140 PRO G O 1
ATOM 2888 N N . SER B 1 155 ? 19.301 -34.821 -25.295 1.00 19.90 141 SER G N 1
ATOM 2889 C CA . SER B 1 155 ? 19.768 -35.909 -24.424 1.00 20.17 141 SER G CA 1
ATOM 2890 C C . SER B 1 155 ? 20.238 -35.451 -23.058 1.00 21.47 141 SER G C 1
ATOM 2891 O O . SER B 1 155 ? 20.383 -36.266 -22.161 1.00 22.77 141 SER G O 1
ATOM 2894 N N . GLU B 1 156 ? 20.393 -34.135 -22.871 1.00 18.47 142 GLU G N 1
ATOM 2895 C CA . GLU B 1 156 ? 20.844 -33.543 -21.592 1.00 18.30 142 GLU G CA 1
ATOM 2896 C C . GLU B 1 156 ? 19.664 -33.002 -20.735 1.00 15.77 142 GLU G C 1
ATOM 2897 O O . GLU B 1 156 ? 19.864 -32.600 -19.591 1.00 17.96 142 GLU G O 1
ATOM 2903 N N . ARG B 1 157 ? 18.492 -32.949 -21.331 1.00 16.12 143 ARG G N 1
ATOM 2904 C CA . ARG B 1 157 ? 17.347 -32.228 -20.685 1.00 15.74 143 ARG G CA 1
ATOM 2905 C C . ARG B 1 157 ? 16.810 -32.951 -19.487 1.00 15.81 143 ARG G C 1
ATOM 2906 O O . ARG B 1 157 ? 16.574 -32.371 -18.433 1.00 15.82 143 ARG G O 1
ATOM 2914 N N . GLN B 1 158 ? 16.746 -34.295 -19.556 1.00 16.58 144 GLN G N 1
ATOM 2915 C CA . GLN B 1 158 ? 16.261 -35.001 -18.378 1.00 16.47 144 GLN G CA 1
ATOM 2916 C C . GLN B 1 158 ? 17.137 -34.837 -17.144 1.00 13.72 144 GLN G C 1
ATOM 2917 O O . GLN B 1 158 ? 16.611 -34.658 -16.013 1.00 16.85 144 GLN G O 1
ATOM 2923 N N . ALA B 1 159 ? 18.466 -34.962 -17.328 1.00 15.81 145 ALA G N 1
ATOM 2924 C CA . ALA B 1 159 ? 19.376 -34.813 -16.187 1.00 16.75 145 ALA G CA 1
ATOM 2925 C C . ALA B 1 159 ? 19.195 -33.464 -15.475 1.00 13.70 145 ALA G C 1
ATOM 2926 O O . ALA B 1 159 ? 19.193 -33.401 -14.234 1.00 15.80 145 ALA G O 1
ATOM 2928 N N . LEU B 1 160 ? 19.001 -32.383 -16.258 1.00 15.33 146 LEU G N 1
ATOM 2929 C CA . LEU B 1 160 ? 18.788 -31.112 -15.623 1.00 14.45 146 LEU G CA 1
ATOM 2930 C C . LEU B 1 160 ? 17.488 -31.065 -14.839 1.00 13.59 146 LEU G C 1
ATOM 2931 O O . LEU B 1 160 ? 17.461 -30.537 -13.708 1.00 14.10 146 LEU G O 1
ATOM 2936 N N . LEU B 1 161 ? 16.407 -31.603 -15.425 1.00 14.80 147 LEU G N 1
ATOM 2937 C CA . LEU B 1 161 ? 15.144 -31.606 -14.725 1.00 14.06 147 LEU G CA 1
ATOM 2938 C C . LEU B 1 161 ? 15.219 -32.441 -13.453 1.00 14.56 147 LEU G C 1
ATOM 2939 O O . LEU B 1 161 ? 14.611 -32.104 -12.438 1.00 15.71 147 LEU G O 1
ATOM 2944 N N . ASP B 1 162 ? 15.893 -33.594 -13.550 1.00 18.12 148 ASP G N 1
ATOM 2945 C CA . ASP B 1 162 ? 16.058 -34.451 -12.362 1.00 16.77 148 ASP G CA 1
ATOM 2946 C C . ASP B 1 162 ? 16.759 -33.686 -11.244 1.00 15.29 148 ASP G C 1
ATOM 2947 O O . ASP B 1 162 ? 16.343 -33.753 -10.068 1.00 16.99 148 ASP G O 1
ATOM 2952 N N . LYS B 1 163 ? 17.817 -32.943 -11.603 1.00 15.53 149 LYS G N 1
ATOM 2953 C CA . LYS B 1 163 ? 18.609 -32.214 -10.638 1.00 15.20 149 LYS G CA 1
ATOM 2954 C C . LYS B 1 163 ? 17.740 -31.114 -10.030 1.00 16.31 149 LYS G C 1
ATOM 2955 O O . LYS B 1 163 ? 17.762 -30.879 -8.817 1.00 16.60 149 LYS G O 1
ATOM 2961 N N . ILE B 1 164 ? 16.939 -30.459 -10.871 1.00 14.94 150 ILE G N 1
ATOM 2962 C CA . ILE B 1 164 ? 16.088 -29.392 -10.334 1.00 14.50 150 ILE G CA 1
ATOM 2963 C C . ILE B 1 164 ? 15.031 -29.962 -9.349 1.00 14.66 150 ILE G C 1
ATOM 2964 O O . ILE B 1 164 ? 14.853 -29.413 -8.244 1.00 16.75 150 ILE G O 1
ATOM 2969 N N . TYR B 1 165 ? 14.427 -31.096 -9.695 1.00 15.26 151 TYR G N 1
ATOM 2970 C CA . TYR B 1 165 ? 13.424 -31.703 -8.775 1.00 15.32 151 TYR G CA 1
ATOM 2971 C C . TYR B 1 165 ? 14.088 -32.024 -7.421 1.00 16.38 151 TYR G C 1
ATOM 2972 O O . TYR B 1 165 ? 13.564 -31.728 -6.370 1.00 17.35 151 TYR G O 1
ATOM 2981 N N . GLN B 1 166 ? 15.235 -32.699 -7.487 1.00 17.71 152 GLN G N 1
ATOM 2982 C CA . GLN B 1 166 ? 15.951 -33.052 -6.269 1.00 18.02 152 GLN G CA 1
ATOM 2983 C C . GLN B 1 166 ? 16.339 -31.848 -5.425 1.00 18.73 152 GLN G C 1
ATOM 2984 O O . GLN B 1 166 ? 16.275 -31.896 -4.189 1.00 19.68 152 GLN G O 1
ATOM 2990 N N . GLY B 1 167 ? 16.690 -30.736 -6.075 1.00 15.43 153 GLY G N 1
ATOM 2991 C CA . GLY B 1 167 ? 17.173 -29.553 -5.347 1.00 17.17 153 GLY G CA 1
ATOM 2992 C C . GLY B 1 167 ? 16.091 -28.617 -4.835 1.00 14.49 153 GLY G C 1
ATOM 2993 O O . GLY B 1 167 ? 16.348 -27.773 -3.975 1.00 17.21 153 GLY G O 1
ATOM 2994 N N . LEU B 1 168 ? 14.883 -28.755 -5.381 1.00 14.33 154 LEU G N 1
ATOM 2995 C CA . LEU B 1 168 ? 13.732 -28.020 -4.849 1.00 15.02 154 LEU G CA 1
ATOM 2996 C C . LEU B 1 168 ? 13.390 -28.492 -3.463 1.00 17.14 154 LEU G C 1
ATOM 2997 O O . LEU B 1 168 ? 13.405 -29.685 -3.187 1.00 19.05 154 LEU G O 1
ATOM 3002 N N . ASN B 1 169 ? 13.027 -27.580 -2.608 1.00 15.87 155 ASN G N 1
ATOM 3003 C CA . ASN B 1 169 ? 12.464 -27.970 -1.320 1.00 16.21 155 ASN G CA 1
ATOM 3004 C C . ASN B 1 169 ? 11.047 -28.473 -1.529 1.00 17.88 155 ASN G C 1
ATOM 3005 O O . ASN B 1 169 ? 10.384 -28.131 -2.523 1.00 18.14 155 ASN G O 1
ATOM 3010 N N . PRO B 1 170 ? 10.523 -29.248 -0.575 1.00 16.90 156 PRO G N 1
ATOM 3011 C CA . PRO B 1 170 ? 9.135 -29.627 -0.679 1.00 16.17 156 PRO G CA 1
ATOM 3012 C C . PRO B 1 170 ? 8.255 -28.380 -0.864 1.00 16.02 156 PRO G C 1
ATOM 3013 O O . PRO B 1 170 ? 8.497 -27.333 -0.231 1.00 17.44 156 PRO G O 1
ATOM 3017 N N . GLY B 1 171 ? 7.229 -28.503 -1.705 1.00 16.67 157 GLY G N 1
ATOM 3018 C CA . GLY B 1 171 ? 6.348 -27.365 -2.015 1.00 17.67 157 GLY G CA 1
ATOM 3019 C C . GLY B 1 171 ? 6.943 -26.420 -3.079 1.00 19.37 157 GLY G C 1
ATOM 3020 O O . GLY B 1 171 ? 6.282 -25.436 -3.448 1.00 19.63 157 GLY G O 1
ATOM 3021 N N . GLY B 1 172 ? 8.166 -26.679 -3.525 1.00 16.43 158 GLY G N 1
ATOM 3022 C CA . GLY B 1 172 ? 8.813 -25.771 -4.524 1.00 17.53 158 GLY G CA 1
ATOM 3023 C C . GLY B 1 172 ? 8.203 -25.857 -5.893 1.00 16.35 158 GLY G C 1
ATOM 3024 O O . GLY B 1 172 ? 7.563 -26.847 -6.254 1.00 16.36 158 GLY G O 1
ATOM 3025 N N . ALA B 1 173 ? 8.489 -24.849 -6.722 1.00 14.34 159 ALA G N 1
ATOM 3026 C CA . ALA B 1 173 ? 7.949 -24.823 -8.082 1.00 13.57 159 ALA G CA 1
ATOM 3027 C C . ALA B 1 173 ? 9.020 -24.610 -9.149 1.00 13.23 159 ALA G C 1
ATOM 3028 O O . ALA B 1 173 ? 9.995 -23.850 -8.932 1.00 13.02 159 ALA G O 1
ATOM 3030 N N . LEU B 1 174 ? 8.818 -25.255 -10.291 1.00 13.20 160 LEU G N 1
ATOM 3031 C CA . LEU B 1 174 ? 9.613 -24.978 -11.517 1.00 12.08 160 LEU G CA 1
ATOM 3032 C C . LEU B 1 174 ? 8.694 -24.346 -12.558 1.00 12.96 160 LEU G C 1
ATOM 3033 O O . LEU B 1 174 ? 7.555 -24.813 -12.767 1.00 13.07 160 LEU G O 1
ATOM 3038 N N . VAL B 1 175 ? 9.189 -23.263 -13.187 1.00 12.80 161 VAL G N 1
ATOM 3039 C CA . VAL B 1 175 ? 8.535 -22.732 -14.368 1.00 10.28 161 VAL G CA 1
ATOM 3040 C C . VAL B 1 175 ? 9.372 -23.065 -15.563 1.00 10.77 161 VAL G C 1
ATOM 3041 O O . VAL B 1 175 ? 10.599 -22.794 -15.566 1.00 12.35 161 VAL G O 1
ATOM 3045 N N . LEU B 1 176 ? 8.775 -23.774 -16.539 1.00 10.87 162 LEU G N 1
ATOM 3046 C CA . LEU B 1 176 ? 9.468 -24.199 -17.703 1.00 11.01 162 LEU G CA 1
ATOM 3047 C C . LEU B 1 176 ? 8.799 -23.653 -18.952 1.00 11.50 162 LEU G C 1
ATOM 3048 O O . LEU B 1 176 ? 7.711 -24.103 -19.331 1.00 12.89 162 LEU G O 1
ATOM 3053 N N . SER B 1 177 ? 9.413 -22.633 -19.581 1.00 10.92 163 SER G N 1
ATOM 3054 C CA . SER B 1 177 ? 8.794 -21.966 -20.767 1.00 10.90 163 SER G CA 1
ATOM 3055 C C . SER B 1 177 ? 9.601 -22.233 -22.004 1.00 10.84 163 SER G C 1
ATOM 3056 O O . SER B 1 177 ? 10.841 -22.195 -21.979 1.00 11.48 163 SER G O 1
ATOM 3059 N N . GLU B 1 178 ? 8.895 -22.619 -23.071 1.00 11.11 164 GLU G N 1
ATOM 3060 C CA . GLU B 1 178 ? 9.539 -23.119 -24.265 1.00 11.16 164 GLU G CA 1
ATOM 3061 C C . GLU B 1 178 ? 8.752 -22.770 -25.478 1.00 12.29 164 GLU G C 1
ATOM 3062 O O . GLU B 1 178 ? 7.510 -22.614 -25.412 1.00 13.51 164 GLU G O 1
ATOM 3068 N N . LYS B 1 179 ? 9.431 -22.732 -26.614 1.00 13.17 165 LYS G N 1
ATOM 3069 C CA . LYS B 1 179 ? 8.766 -22.940 -27.886 1.00 12.58 165 LYS G CA 1
ATOM 3070 C C . LYS B 1 179 ? 8.432 -24.439 -28.047 1.00 12.50 165 LYS G C 1
ATOM 3071 O O . LYS B 1 179 ? 9.322 -25.292 -27.858 1.00 15.36 165 LYS G O 1
ATOM 3077 N N . PHE B 1 180 ? 7.205 -24.766 -28.419 1.00 14.97 166 PHE G N 1
ATOM 3078 C CA . PHE B 1 180 ? 6.793 -26.161 -28.530 1.00 14.39 166 PHE G CA 1
ATOM 3079 C C . PHE B 1 180 ? 6.708 -26.645 -29.956 1.00 17.05 166 PHE G C 1
ATOM 3080 O O . PHE B 1 180 ? 6.482 -25.867 -30.880 1.00 19.31 166 PHE G O 1
ATOM 3088 N N A SER B 1 181 ? 6.918 -27.934 -30.151 0.50 17.23 167 SER G N 1
ATOM 3089 N N B SER B 1 181 ? 6.908 -27.958 -30.108 0.50 17.68 167 SER G N 1
ATOM 3090 C CA A SER B 1 181 ? 6.539 -28.536 -31.435 0.50 17.83 167 SER G CA 1
ATOM 3091 C CA B SER B 1 181 ? 6.561 -28.671 -31.352 0.50 19.25 167 SER G CA 1
ATOM 3092 C C A SER B 1 181 ? 5.167 -29.190 -31.288 0.50 16.76 167 SER G C 1
ATOM 3093 C C B SER B 1 181 ? 5.143 -29.217 -31.265 0.50 17.41 167 SER G C 1
ATOM 3094 O O A SER B 1 181 ? 4.671 -29.368 -30.179 0.50 17.88 167 SER G O 1
ATOM 3095 O O B SER B 1 181 ? 4.601 -29.398 -30.169 0.50 18.46 167 SER G O 1
ATOM 3100 N N . PHE B 1 182 ? 4.556 -29.532 -32.431 1.00 18.78 168 PHE G N 1
ATOM 3101 C CA . PHE B 1 182 ? 3.224 -30.085 -32.458 1.00 18.46 168 PHE G CA 1
ATOM 3102 C C . PHE B 1 182 ? 3.215 -31.311 -33.376 1.00 22.15 168 PHE G C 1
ATOM 3103 O O . PHE B 1 182 ? 3.744 -31.251 -34.484 1.00 21.70 168 PHE G O 1
ATOM 3111 N N . GLU B 1 183 ? 2.683 -32.417 -32.865 1.00 26.43 169 GLU G N 1
ATOM 3112 C CA . GLU B 1 183 ? 2.586 -33.684 -33.640 1.00 28.12 169 GLU G CA 1
ATOM 3113 C C . GLU B 1 183 ? 1.686 -33.539 -34.877 1.00 30.90 169 GLU G C 1
ATOM 3114 O O . GLU B 1 183 ? 2.020 -34.007 -35.982 1.00 29.52 169 GLU G O 1
ATOM 3120 N N . ASP B 1 184 ? 0.597 -32.812 -34.722 1.00 28.08 170 ASP G N 1
ATOM 3121 C CA . ASP B 1 184 ? -0.331 -32.635 -35.825 1.00 23.94 170 ASP G CA 1
ATOM 3122 C C . ASP B 1 184 ? 0.211 -31.586 -36.772 1.00 29.42 170 ASP G C 1
ATOM 3123 O O . ASP B 1 184 ? 0.357 -30.406 -36.405 1.00 24.70 170 ASP G O 1
ATOM 3128 N N . ALA B 1 185 ? 0.593 -32.020 -37.976 1.00 27.87 171 ALA G N 1
ATOM 3129 C CA . ALA B 1 185 ? 1.286 -31.138 -38.895 1.00 27.58 171 ALA G CA 1
ATOM 3130 C C . ALA B 1 185 ? 0.438 -29.954 -39.343 1.00 26.31 171 ALA G C 1
ATOM 3131 O O . ALA B 1 185 ? 0.985 -28.896 -39.630 1.00 24.71 171 ALA G O 1
ATOM 3133 N N . LYS B 1 186 ? -0.879 -30.153 -39.451 1.00 25.94 172 LYS G N 1
ATOM 3134 C CA . LYS B 1 186 ? -1.776 -29.083 -39.851 1.00 24.62 172 LYS G CA 1
ATOM 3135 C C . LYS B 1 186 ? -1.853 -28.014 -38.762 1.00 24.70 172 LYS G C 1
ATOM 3136 O O . LYS B 1 186 ? -1.876 -26.813 -39.067 1.00 21.72 172 LYS G O 1
ATOM 3142 N N . VAL B 1 187 ? -1.890 -28.455 -37.512 1.00 19.51 173 VAL G N 1
ATOM 3143 C CA . VAL B 1 187 ? -1.821 -27.531 -36.379 1.00 20.63 173 VAL G CA 1
ATOM 3144 C C . VAL B 1 187 ? -0.470 -26.845 -36.335 1.00 20.69 173 VAL G C 1
ATOM 3145 O O . VAL B 1 187 ? -0.411 -25.601 -36.153 1.00 19.29 173 VAL G O 1
ATOM 3149 N N . GLY B 1 188 ? 0.610 -27.605 -36.565 1.00 20.50 174 GLY G N 1
ATOM 3150 C CA . GLY B 1 188 ? 1.966 -27.040 -36.551 1.00 20.66 174 GLY G CA 1
ATOM 3151 C C . GLY B 1 188 ? 2.087 -25.953 -37.579 1.00 19.66 174 GLY G C 1
ATOM 3152 O O . GLY B 1 188 ? 2.662 -24.856 -37.313 1.00 19.80 174 GLY G O 1
ATOM 3153 N N . GLU B 1 189 ? 1.522 -26.191 -38.753 1.00 20.03 175 GLU G N 1
ATOM 3154 C CA . GLU B 1 189 ? 1.553 -25.218 -39.821 1.00 20.81 175 GLU G CA 1
ATOM 3155 C C . GLU B 1 189 ? 0.746 -23.953 -39.461 1.00 20.74 175 GLU G C 1
ATOM 3156 O O . GLU B 1 189 ? 1.193 -22.850 -39.693 1.00 19.53 175 GLU G O 1
ATOM 3162 N N . LEU B 1 190 ? -0.472 -24.133 -38.938 1.00 18.00 176 LEU G N 1
ATOM 3163 C CA . LEU B 1 190 ? -1.265 -23.000 -38.522 1.00 17.25 176 LEU G CA 1
ATOM 3164 C C . LEU B 1 190 ? -0.467 -22.133 -37.518 1.00 15.42 176 LEU G C 1
ATOM 3165 O O . LEU B 1 190 ? -0.451 -20.874 -37.626 1.00 14.27 176 LEU G O 1
ATOM 3170 N N . LEU B 1 191 ? 0.120 -22.766 -36.520 1.00 16.35 177 LEU G N 1
ATOM 3171 C CA . LEU B 1 191 ? 0.784 -22.006 -35.463 1.00 15.12 177 LEU G CA 1
ATOM 3172 C C . LEU B 1 191 ? 2.091 -21.381 -35.956 1.00 18.61 177 LEU G C 1
ATOM 3173 O O . LEU B 1 191 ? 2.380 -20.256 -35.602 1.00 15.57 177 LEU G O 1
ATOM 3178 N N . PHE B 1 192 ? 2.767 -22.041 -36.901 1.00 17.06 178 PHE G N 1
ATOM 3179 C CA . PHE B 1 192 ? 3.837 -21.393 -37.672 1.00 15.53 178 PHE G CA 1
ATOM 3180 C C . PHE B 1 192 ? 3.384 -20.132 -38.390 1.00 16.63 178 PHE G C 1
ATOM 3181 O O . PHE B 1 192 ? 4.048 -19.086 -38.334 1.00 16.11 178 PHE G O 1
ATOM 3189 N N . ASN B 1 193 ? 2.255 -20.203 -39.076 1.00 16.07 179 ASN G N 1
ATOM 3190 C CA . ASN B 1 193 ? 1.793 -19.071 -39.793 1.00 15.76 179 ASN G CA 1
ATOM 3191 C C . ASN B 1 193 ? 1.366 -17.929 -38.836 1.00 14.37 179 ASN G C 1
ATOM 3192 O O . ASN B 1 193 ? 1.555 -16.720 -39.134 1.00 14.28 179 ASN G O 1
ATOM 3197 N N . MET B 1 194 ? 0.736 -18.308 -37.715 1.00 13.97 180 MET G N 1
ATOM 3198 C CA . MET B 1 194 ? 0.358 -17.297 -36.722 1.00 12.60 180 MET G CA 1
ATOM 3199 C C . MET B 1 194 ? 1.618 -16.632 -36.125 1.00 11.53 180 MET G C 1
ATOM 3200 O O . MET B 1 194 ? 1.658 -15.421 -36.006 1.00 12.43 180 MET G O 1
ATOM 3205 N N . HIS B 1 195 ? 2.671 -17.412 -35.911 1.00 13.75 181 HIS G N 1
ATOM 3206 C CA . HIS B 1 195 ? 3.915 -16.845 -35.384 1.00 13.26 181 HIS G CA 1
ATOM 3207 C C . HIS B 1 195 ? 4.546 -15.903 -36.416 1.00 12.86 181 HIS G C 1
ATOM 3208 O O . HIS B 1 195 ? 4.942 -14.790 -36.078 1.00 13.64 181 HIS G O 1
ATOM 3215 N N . HIS B 1 196 ? 4.500 -16.303 -37.703 1.00 13.71 182 HIS G N 1
ATOM 3216 C CA . HIS B 1 196 ? 4.936 -15.472 -38.778 1.00 13.97 182 HIS G CA 1
ATOM 3217 C C . HIS B 1 196 ? 4.172 -14.172 -38.776 1.00 15.75 182 HIS G C 1
ATOM 3218 O O . HIS B 1 196 ? 4.739 -13.090 -38.906 1.00 15.36 182 HIS G O 1
ATOM 3225 N N . ASP B 1 197 ? 2.841 -14.268 -38.656 1.00 13.11 183 ASP G N 1
ATOM 3226 C CA . ASP B 1 197 ? 2.044 -13.051 -38.694 1.00 14.03 183 ASP G CA 1
ATOM 3227 C C . ASP B 1 197 ? 2.278 -12.136 -37.461 1.00 13.08 183 ASP G C 1
ATOM 3228 O O . ASP B 1 197 ? 2.217 -10.880 -37.565 1.00 16.07 183 ASP G O 1
ATOM 3233 N N . PHE B 1 198 ? 2.506 -12.734 -36.306 1.00 12.96 184 PHE G N 1
ATOM 3234 C CA . PHE B 1 198 ? 2.856 -12.002 -35.108 1.00 15.15 184 PHE G CA 1
ATOM 3235 C C . PHE B 1 198 ? 4.161 -11.235 -35.306 1.00 14.38 184 PHE G C 1
ATOM 3236 O O . PHE B 1 198 ? 4.233 -10.040 -34.994 1.00 14.54 184 PHE G O 1
ATOM 3244 N N . LYS B 1 199 ? 5.176 -11.914 -35.822 1.00 13.91 185 LYS G N 1
ATOM 3245 C CA . LYS B 1 199 ? 6.462 -11.239 -36.109 1.00 13.99 185 LYS G CA 1
ATOM 3246 C C . LYS B 1 199 ? 6.273 -10.082 -37.091 1.00 14.37 185 LYS G C 1
ATOM 3247 O O . LYS B 1 199 ? 6.796 -8.968 -36.842 1.00 16.18 185 LYS G O 1
ATOM 3253 N N . ARG B 1 200 ? 5.425 -10.272 -38.121 1.00 14.17 186 ARG G N 1
ATOM 3254 C CA . ARG B 1 200 ? 5.173 -9.192 -39.086 1.00 16.08 186 ARG G CA 1
ATOM 3255 C C . ARG B 1 200 ? 4.512 -7.990 -38.385 1.00 17.24 186 ARG G C 1
ATOM 3256 O O . ARG B 1 200 ? 4.913 -6.808 -38.591 1.00 19.81 186 ARG G O 1
ATOM 3264 N N . ALA B 1 201 ? 3.489 -8.269 -37.600 1.00 16.49 187 ALA G N 1
ATOM 3265 C CA . ALA B 1 201 ? 2.740 -7.220 -36.946 1.00 18.75 187 ALA G CA 1
ATOM 3266 C C . ALA B 1 201 ? 3.642 -6.404 -35.983 1.00 20.44 187 ALA G C 1
ATOM 3267 O O . ALA B 1 201 ? 3.389 -5.240 -35.722 1.00 26.14 187 ALA G O 1
ATOM 3269 N N . ASN B 1 202 ? 4.720 -7.017 -35.476 1.00 16.77 188 ASN G N 1
ATOM 3270 C CA . ASN B 1 202 ? 5.525 -6.364 -34.436 1.00 17.14 188 ASN G CA 1
ATOM 3271 C C . ASN B 1 202 ? 6.819 -5.818 -34.989 1.00 17.15 188 ASN G C 1
ATOM 3272 O O . ASN B 1 202 ? 7.692 -5.396 -34.222 1.00 20.54 188 ASN G O 1
ATOM 3277 N N . GLY B 1 203 ? 6.939 -5.820 -36.316 1.00 16.59 189 GLY G N 1
ATOM 3278 C CA . GLY B 1 203 ? 8.118 -5.239 -36.959 1.00 19.03 189 GLY G CA 1
ATOM 3279 C C . GLY B 1 203 ? 9.398 -6.015 -36.631 1.00 17.55 189 GLY G C 1
ATOM 3280 O O . GLY B 1 203 ? 10.482 -5.460 -36.595 1.00 16.18 189 GLY G O 1
ATOM 3281 N N . TYR B 1 204 ? 9.291 -7.321 -36.556 1.00 15.95 190 TYR G N 1
ATOM 3282 C CA . TYR B 1 204 ? 10.464 -8.149 -36.276 1.00 14.72 190 TYR G CA 1
ATOM 3283 C C . TYR B 1 204 ? 11.564 -7.941 -37.342 1.00 14.66 190 TYR G C 1
ATOM 3284 O O . TYR B 1 204 ? 12.760 -7.887 -37.007 1.00 13.79 190 TYR G O 1
ATOM 3293 N N . SER B 1 205 ? 11.175 -7.829 -38.610 1.00 16.74 191 SER G N 1
ATOM 3294 C CA . SER B 1 205 ? 12.182 -7.783 -39.675 1.00 17.31 191 SER G CA 1
ATOM 3295 C C . SER B 1 205 ? 12.921 -6.463 -39.712 1.00 16.13 191 SER G C 1
ATOM 3296 O O . SER B 1 205 ? 13.933 -6.353 -40.443 1.00 19.57 191 SER G O 1
ATOM 3299 N N . GLU B 1 206 ? 12.486 -5.484 -38.915 1.00 15.78 192 GLU G N 1
ATOM 3300 C CA . GLU B 1 206 ? 13.253 -4.239 -38.753 1.00 15.07 192 GLU G CA 1
ATOM 3301 C C . GLU B 1 206 ? 14.565 -4.532 -38.062 1.00 16.23 192 GLU G C 1
ATOM 3302 O O . GLU B 1 206 ? 15.573 -3.794 -38.243 1.00 15.59 192 GLU G O 1
ATOM 3308 N N . LEU B 1 20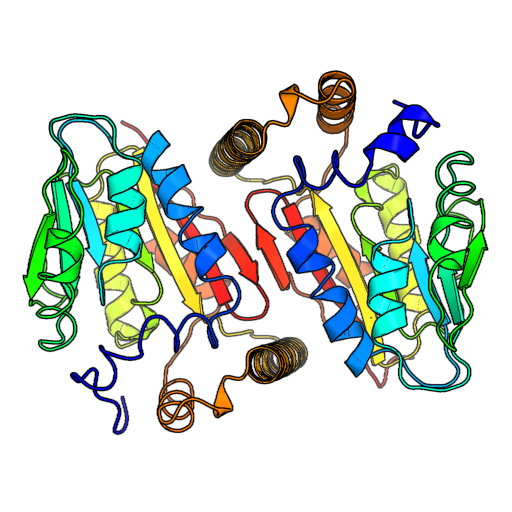7 ? 14.590 -5.586 -37.233 1.00 14.06 193 LEU G N 1
ATOM 3309 C CA . LEU B 1 207 ? 15.814 -5.861 -36.503 1.00 13.68 193 LEU G CA 1
ATOM 3310 C C . LEU B 1 207 ? 16.891 -6.448 -37.420 1.00 14.43 193 LEU G C 1
ATOM 3311 O O . LEU B 1 207 ? 16.656 -7.422 -38.137 1.00 15.01 193 LEU G O 1
ATOM 3316 N N . GLU B 1 208 ? 18.087 -5.895 -37.315 1.00 14.45 194 GLU G N 1
ATOM 3317 C CA . GLU B 1 208 ? 19.220 -6.417 -38.040 1.00 16.52 194 GLU G CA 1
ATOM 3318 C C . GLU B 1 208 ? 19.441 -7.932 -37.718 1.00 15.09 194 GLU G C 1
ATOM 3319 O O . GLU B 1 208 ? 19.802 -8.715 -38.589 1.00 17.97 194 GLU G O 1
ATOM 3325 N N . ILE B 1 209 ? 19.217 -8.304 -36.468 1.00 14.12 195 ILE G N 1
ATOM 3326 C CA . ILE B 1 209 ? 19.463 -9.703 -36.008 1.00 14.39 195 ILE G CA 1
ATOM 3327 C C . ILE B 1 209 ? 18.403 -10.667 -36.474 1.00 14.76 195 ILE G C 1
ATOM 3328 O O . ILE B 1 209 ? 18.534 -11.890 -36.246 1.00 14.83 195 ILE G O 1
ATOM 3333 N N . SER B 1 210 ? 17.329 -10.174 -37.072 1.00 14.53 196 SER G N 1
ATOM 3334 C CA . SER B 1 210 ? 16.179 -11.021 -37.326 1.00 14.16 196 SER G CA 1
ATOM 3335 C C . SER B 1 210 ? 16.479 -12.260 -38.180 1.00 14.53 196 SER G C 1
ATOM 3336 O O . SER B 1 210 ? 16.000 -13.367 -37.857 1.00 15.13 196 SER G O 1
ATOM 3339 N N . GLN B 1 211 ? 17.225 -12.106 -39.273 1.00 15.47 197 GLN G N 1
ATOM 3340 C CA . GLN B 1 211 ? 17.503 -13.263 -40.091 1.00 17.42 197 GLN G CA 1
ATOM 3341 C C . GLN B 1 211 ? 18.357 -14.307 -39.339 1.00 16.68 197 GLN G C 1
ATOM 3342 O O . GLN B 1 211 ? 18.015 -15.522 -39.350 1.00 15.88 197 GLN G O 1
ATOM 3348 N N . LYS B 1 212 ? 19.374 -13.854 -38.597 1.00 17.00 198 LYS G N 1
ATOM 3349 C CA . LYS B 1 212 ? 20.182 -14.802 -37.807 1.00 18.41 198 LYS G CA 1
ATOM 3350 C C . LYS B 1 212 ? 19.361 -15.445 -36.694 1.00 16.04 198 LYS G C 1
ATOM 3351 O O . LYS B 1 212 ? 19.506 -16.667 -36.410 1.00 18.49 198 LYS G O 1
ATOM 3357 N N . ARG B 1 213 ? 18.464 -14.694 -36.061 1.00 16.06 199 ARG G N 1
ATOM 3358 C CA A ARG B 1 213 ? 17.581 -15.263 -35.017 0.50 15.23 199 ARG G CA 1
ATOM 3359 C CA B ARG B 1 213 ? 17.640 -15.317 -35.012 0.50 16.74 199 ARG G CA 1
ATOM 3360 C C . ARG B 1 213 ? 16.648 -16.325 -35.607 1.00 16.01 199 ARG G C 1
ATOM 3361 O O . ARG B 1 213 ? 16.384 -17.377 -34.996 1.00 17.11 199 ARG G O 1
ATOM 3376 N N . SER B 1 214 ? 16.141 -16.062 -36.820 1.00 15.08 200 SER G N 1
ATOM 3377 C CA . SER B 1 214 ? 15.274 -17.031 -37.476 1.00 15.59 200 SER G CA 1
ATOM 3378 C C . SER B 1 214 ? 16.071 -18.295 -37.826 1.00 14.24 200 SER G C 1
ATOM 3379 O O . SER B 1 214 ? 15.543 -19.416 -37.652 1.00 17.32 200 SER G O 1
ATOM 3382 N N A MET B 1 215 ? 17.328 -18.113 -38.254 0.50 15.37 201 MET G N 1
ATOM 3383 N N B MET B 1 215 ? 17.345 -18.153 -38.234 0.50 16.05 201 MET G N 1
ATOM 3384 C CA A MET B 1 215 ? 18.213 -19.225 -38.541 0.50 15.81 201 MET G CA 1
ATOM 3385 C CA B MET B 1 215 ? 18.170 -19.342 -38.537 0.50 17.55 201 MET G CA 1
ATOM 3386 C C A MET B 1 215 ? 18.383 -20.107 -37.301 0.50 16.04 201 MET G C 1
ATOM 3387 C C B MET B 1 215 ? 18.491 -20.148 -37.290 0.50 17.39 201 MET G C 1
ATOM 3388 O O A MET B 1 215 ? 18.173 -21.341 -37.351 0.50 15.36 201 MET G O 1
ATOM 3389 O O B MET B 1 215 ? 18.641 -21.384 -37.344 0.50 17.99 201 MET G O 1
ATOM 3398 N N . LEU B 1 216 ? 18.624 -19.466 -36.160 1.00 16.47 202 LEU G N 1
ATOM 3399 C CA . LEU B 1 216 ? 18.722 -20.187 -34.877 1.00 18.46 202 LEU G CA 1
ATOM 3400 C C . LEU B 1 216 ? 17.465 -20.998 -34.591 1.00 16.65 202 LEU G C 1
ATOM 3401 O O . LEU B 1 216 ? 17.541 -22.197 -34.272 1.00 16.95 202 LEU G O 1
ATOM 3406 N N . GLU B 1 217 ? 16.299 -20.390 -34.692 1.00 16.88 203 GLU G N 1
ATOM 3407 C CA . GLU B 1 217 ? 15.068 -21.073 -34.421 1.00 17.40 203 GLU G CA 1
ATOM 3408 C C . GLU B 1 217 ? 14.914 -22.235 -35.361 1.00 18.94 203 GLU G C 1
ATOM 3409 O O . GLU B 1 217 ? 14.378 -23.291 -34.989 1.00 19.29 203 GLU G O 1
ATOM 3415 N N . ASN B 1 218 ? 15.439 -22.086 -36.569 1.00 16.55 204 ASN G N 1
ATOM 3416 C CA . ASN B 1 218 ? 15.267 -23.149 -37.565 1.00 18.74 204 ASN G CA 1
ATOM 3417 C C . ASN B 1 218 ? 16.123 -24.375 -37.267 1.00 20.98 204 ASN G C 1
ATOM 3418 O O . ASN B 1 218 ? 15.892 -25.421 -37.892 1.00 24.64 204 ASN G O 1
ATOM 3423 N N . VAL B 1 219 ? 17.103 -24.272 -36.375 1.00 17.64 205 VAL G N 1
ATOM 3424 C CA . VAL B 1 219 ? 17.923 -25.442 -36.035 1.00 17.35 205 VAL G CA 1
ATOM 3425 C C . VAL B 1 219 ? 17.712 -25.901 -34.601 1.00 21.05 205 VAL G C 1
ATOM 3426 O O . VAL B 1 219 ? 18.152 -26.985 -34.238 1.00 24.99 205 VAL G O 1
ATOM 3430 N N . MET B 1 220 ? 16.966 -25.146 -33.807 1.00 19.90 206 MET G N 1
ATOM 3431 C CA . MET B 1 220 ? 16.752 -25.588 -32.433 1.00 21.07 206 MET G CA 1
ATOM 3432 C C . MET B 1 220 ? 15.822 -26.780 -32.400 1.00 19.28 206 MET G C 1
ATOM 3433 O O . MET B 1 220 ? 14.930 -26.897 -33.241 1.00 22.04 206 MET G O 1
ATOM 3438 N N . LEU B 1 221 ? 16.032 -27.675 -31.434 1.00 16.32 207 LEU G N 1
ATOM 3439 C CA . LEU B 1 221 ? 15.228 -28.883 -31.329 1.00 17.81 207 LEU G CA 1
ATOM 3440 C C . LEU B 1 221 ? 14.232 -28.743 -30.208 1.00 16.32 207 LEU G C 1
ATOM 3441 O O . LEU B 1 221 ? 14.612 -28.639 -29.053 1.00 18.90 207 LEU G O 1
ATOM 3446 N N . THR B 1 222 ? 12.974 -28.549 -30.565 1.00 18.65 208 THR G N 1
ATOM 3447 C CA . THR B 1 222 ? 11.948 -28.319 -29.582 1.00 18.25 208 THR G CA 1
ATOM 3448 C C . THR B 1 222 ? 11.162 -29.562 -29.338 1.00 20.02 208 THR G C 1
ATOM 3449 O O . THR B 1 222 ? 11.310 -30.567 -30.079 1.00 21.00 208 THR G O 1
ATOM 3453 N N . ASP B 1 223 ? 10.512 -29.592 -28.185 1.00 17.35 209 ASP G N 1
ATOM 3454 C CA . ASP B 1 223 ? 9.676 -30.745 -27.779 1.00 16.83 209 ASP G CA 1
ATOM 3455 C C . ASP B 1 223 ? 8.192 -30.358 -27.723 1.00 17.23 209 ASP G C 1
ATOM 3456 O O . ASP B 1 223 ? 7.847 -29.182 -27.545 1.00 17.30 209 ASP G O 1
ATOM 3461 N N . SER B 1 224 ? 7.315 -31.371 -27.804 1.00 17.05 210 SER G N 1
ATOM 3462 C CA . SER B 1 224 ? 5.903 -31.163 -27.602 1.00 16.09 210 SER G CA 1
ATOM 3463 C C . SER B 1 224 ? 5.559 -30.960 -26.120 1.00 17.40 210 SER G C 1
ATOM 3464 O O . SER B 1 224 ? 6.336 -31.304 -25.223 1.00 15.75 210 SER G O 1
ATOM 3467 N N . VAL B 1 225 ? 4.357 -30.431 -25.870 1.00 15.28 211 VAL G N 1
ATOM 3468 C CA . VAL B 1 225 ? 3.892 -30.271 -24.499 1.00 15.12 211 VAL G CA 1
ATOM 3469 C C . VAL B 1 225 ? 3.872 -31.647 -23.813 1.00 17.37 211 VAL G C 1
ATOM 3470 O O . VAL B 1 225 ? 4.314 -31.770 -22.669 1.00 18.03 211 VAL G O 1
ATOM 3474 N N . GLU B 1 226 ? 3.442 -32.676 -24.526 1.00 19.00 212 GLU G N 1
ATOM 3475 C CA . GLU B 1 226 ? 3.361 -34.002 -23.901 1.00 18.93 212 GLU G CA 1
ATOM 3476 C C . GLU B 1 226 ? 4.757 -34.539 -23.548 1.00 18.06 212 GLU G C 1
ATOM 3477 O O . GLU B 1 226 ? 4.929 -35.189 -22.510 1.00 19.21 212 GLU G O 1
ATOM 3483 N N . THR B 1 227 ? 5.739 -34.267 -24.384 1.00 16.53 213 THR G N 1
ATOM 3484 C CA . THR B 1 227 ? 7.095 -34.652 -24.110 1.00 16.75 213 THR G CA 1
ATOM 3485 C C . THR B 1 227 ? 7.639 -33.965 -22.868 1.00 18.63 213 THR G C 1
ATOM 3486 O O . THR B 1 227 ? 8.219 -34.593 -22.000 1.00 18.95 213 THR G O 1
ATOM 3490 N N . HIS B 1 228 ? 7.374 -32.656 -22.742 1.00 15.70 214 HIS G N 1
ATOM 3491 C CA . HIS B 1 228 ? 7.788 -31.931 -21.541 1.00 17.53 214 HIS G CA 1
ATOM 3492 C C . HIS B 1 228 ? 7.129 -32.490 -20.293 1.00 17.58 214 HIS G C 1
ATOM 3493 O O . HIS B 1 228 ? 7.761 -32.664 -19.282 1.00 17.43 214 HIS G O 1
ATOM 3500 N N . LYS B 1 229 ? 5.838 -32.763 -20.370 1.00 18.03 215 LYS G N 1
ATOM 3501 C CA . LYS B 1 229 ? 5.119 -33.288 -19.201 1.00 18.65 215 LYS G CA 1
ATOM 3502 C C . LYS B 1 229 ? 5.700 -34.638 -18.783 1.00 17.47 215 LYS G C 1
ATOM 3503 O O . LYS B 1 229 ? 5.852 -34.903 -17.578 1.00 18.01 215 LYS G O 1
ATOM 3509 N N . ALA B 1 230 ? 6.053 -35.451 -19.778 1.00 20.03 216 ALA G N 1
ATOM 3510 C CA . ALA B 1 230 ? 6.629 -36.760 -19.477 1.00 18.30 216 ALA G CA 1
ATOM 3511 C C . ALA B 1 230 ? 7.977 -36.638 -18.821 1.00 18.20 216 ALA G C 1
ATOM 3512 O O . ALA B 1 230 ? 8.247 -37.356 -17.856 1.00 19.54 216 ALA G O 1
ATOM 3514 N N . ARG B 1 231 ? 8.818 -35.656 -19.244 1.00 16.91 217 ARG G N 1
ATOM 3515 C CA . ARG B 1 231 ? 10.099 -35.476 -18.558 1.00 17.38 217 ARG G CA 1
ATOM 3516 C C . ARG B 1 231 ? 9.884 -34.992 -17.110 1.00 17.51 217 ARG G C 1
ATOM 3517 O O . ARG B 1 231 ? 10.581 -35.393 -16.201 1.00 17.56 217 ARG G O 1
ATOM 3525 N N . LEU B 1 232 ? 8.930 -34.087 -16.910 1.00 16.56 218 LEU G N 1
ATOM 3526 C CA . LEU B 1 232 ? 8.701 -33.560 -15.605 1.00 16.51 218 LEU G CA 1
ATOM 3527 C C . LEU B 1 232 ? 8.219 -34.657 -14.647 1.00 17.80 218 LEU G C 1
ATOM 3528 O O . LEU B 1 232 ? 8.683 -34.728 -13.511 1.00 18.08 218 LEU G O 1
ATOM 3533 N N . HIS B 1 233 ? 7.326 -35.506 -15.147 1.00 20.66 219 HIS G N 1
ATOM 3534 C CA . HIS B 1 233 ? 6.839 -36.683 -14.336 1.00 21.04 219 HIS G CA 1
ATOM 3535 C C . HIS B 1 233 ? 7.988 -37.634 -14.022 1.00 20.06 219 HIS G C 1
ATOM 3536 O O . HIS B 1 233 ? 8.171 -38.042 -12.857 1.00 19.12 219 HIS G O 1
ATOM 3543 N N . LYS B 1 234 ? 8.815 -37.900 -15.021 1.00 19.12 220 LYS G N 1
ATOM 3544 C CA . LYS B 1 234 ? 9.974 -38.775 -14.830 1.00 21.15 220 LYS G CA 1
ATOM 3545 C C . LYS B 1 234 ? 11.004 -38.201 -13.838 1.00 20.76 220 LYS G C 1
ATOM 3546 O O . LYS B 1 234 ? 11.596 -38.931 -13.014 1.00 24.14 220 LYS G O 1
ATOM 3552 N N . ALA B 1 235 ? 11.109 -36.873 -13.780 1.00 18.54 221 ALA G N 1
ATOM 3553 C CA . ALA B 1 235 ? 12.010 -36.250 -12.838 1.00 17.07 221 ALA G CA 1
ATOM 3554 C C . ALA B 1 235 ? 11.512 -36.394 -11.414 1.00 16.52 221 ALA G C 1
ATOM 3555 O O . ALA B 1 235 ? 12.284 -36.183 -10.446 1.00 20.53 221 ALA G O 1
ATOM 3557 N N . GLY B 1 236 ? 10.203 -36.577 -11.264 1.00 18.50 222 GLY G N 1
ATOM 3558 C CA . GLY B 1 236 ? 9.612 -36.733 -9.931 1.00 19.00 222 GLY G CA 1
ATOM 3559 C C . GLY B 1 236 ? 8.461 -35.813 -9.611 1.00 19.06 222 GLY G C 1
ATOM 3560 O O . GLY B 1 236 ? 7.840 -35.932 -8.561 1.00 18.58 222 GLY G O 1
ATOM 3561 N N . PHE B 1 237 ? 8.221 -34.815 -10.473 1.00 18.15 223 PHE G N 1
ATOM 3562 C CA . PHE B 1 237 ? 7.201 -33.877 -10.165 1.00 18.47 223 PHE G CA 1
ATOM 3563 C C . PHE B 1 237 ? 5.839 -34.501 -10.033 1.00 22.41 223 PHE G C 1
ATOM 3564 O O . PHE B 1 237 ? 5.381 -35.202 -10.923 1.00 22.96 223 PHE G O 1
ATOM 3572 N N . GLU B 1 238 ? 5.232 -34.262 -8.874 1.00 23.09 224 GLU G N 1
ATOM 3573 C CA . GLU B 1 238 ? 3.929 -34.847 -8.561 1.00 26.13 224 GLU G CA 1
ATOM 3574 C C . GLU B 1 238 ? 2.779 -34.103 -9.253 1.00 24.80 224 GLU G C 1
ATOM 3575 O O . GLU B 1 238 ? 1.740 -34.686 -9.532 1.00 24.81 224 GLU G O 1
ATOM 3581 N N . HIS B 1 239 ? 3.047 -32.873 -9.703 1.00 23.35 225 HIS G N 1
ATOM 3582 C CA . HIS B 1 239 ? 2.014 -32.065 -10.362 1.00 21.71 225 HIS G CA 1
ATOM 3583 C C . HIS B 1 239 ? 2.658 -31.217 -11.423 1.00 21.26 225 HIS G C 1
ATOM 3584 O O . HIS B 1 239 ? 3.719 -30.654 -11.195 1.00 23.45 225 HIS G O 1
ATOM 3591 N N A SER B 1 240 ? 2.103 -31.242 -12.623 0.50 18.73 226 SER G N 1
ATOM 3592 N N B SER B 1 240 ? 2.063 -31.195 -12.614 0.50 19.31 226 SER G N 1
ATOM 3593 C CA A SER B 1 240 ? 2.548 -30.316 -13.683 0.50 19.41 226 SER G CA 1
ATOM 3594 C CA B SER B 1 240 ? 2.581 -30.336 -13.719 0.50 20.27 226 SER G CA 1
ATOM 3595 C C A SER B 1 240 ? 1.384 -29.942 -14.504 0.50 16.60 226 SER G C 1
ATOM 3596 C C B SER B 1 240 ? 1.593 -30.118 -14.828 0.50 18.39 226 SER G C 1
ATOM 3597 O O A SER B 1 240 ? 0.456 -30.734 -14.662 0.50 16.75 226 SER G O 1
ATOM 3598 O O B SER B 1 240 ? 1.040 -31.071 -15.401 0.50 19.74 226 SER G O 1
ATOM 3603 N N A GLU B 1 241 ? 1.480 -28.786 -15.167 0.50 16.34 227 GLU G N 1
ATOM 3604 N N B GLU B 1 241 ? 1.419 -28.859 -15.209 0.50 17.59 227 GLU G N 1
ATOM 3605 C CA A GLU B 1 241 ? 0.413 -28.334 -16.039 0.50 16.45 227 GLU G CA 1
ATOM 3606 C CA B GLU B 1 241 ? 0.491 -28.547 -16.264 0.50 15.73 227 GLU G CA 1
ATOM 3607 C C A GLU B 1 241 ? 0.957 -27.235 -16.948 0.50 14.47 227 GLU G C 1
ATOM 3608 C C B GLU B 1 241 ? 0.929 -27.293 -16.957 0.50 14.01 227 GLU G C 1
ATOM 3609 O O A GLU B 1 241 ? 1.854 -26.489 -16.551 0.50 14.94 227 GLU G O 1
ATOM 3610 O O B GLU B 1 241 ? 1.600 -26.428 -16.365 0.50 13.04 227 GLU G O 1
ATOM 3621 N N . LEU B 1 242 ? 0.434 -27.140 -18.166 1.00 16.00 228 LEU G N 1
ATOM 3622 C CA . LEU B 1 242 ? 0.612 -25.936 -18.916 1.00 16.54 228 LEU G CA 1
ATOM 3623 C C . LEU B 1 242 ? -0.172 -24.842 -18.189 1.00 19.16 228 LEU G C 1
ATOM 3624 O O . LEU B 1 242 ? -1.317 -25.065 -17.768 1.00 20.23 228 LEU G O 1
ATOM 3629 N N . TRP B 1 243 ? 0.428 -23.683 -17.946 1.00 13.57 229 TRP G N 1
ATOM 3630 C CA . TRP B 1 243 ? -0.307 -22.562 -17.355 1.00 13.95 229 TRP G CA 1
ATOM 3631 C C . TRP B 1 243 ? -0.289 -21.336 -18.268 1.00 13.24 229 TRP G C 1
ATOM 3632 O O . TRP B 1 243 ? -0.996 -20.330 -18.006 1.00 13.90 229 TRP G O 1
ATOM 3643 N N . PHE B 1 244 ? 0.460 -21.434 -19.391 1.00 12.79 230 PHE G N 1
ATOM 3644 C CA . PHE B 1 244 ? 0.390 -20.373 -20.401 1.00 12.86 230 PHE G CA 1
ATOM 3645 C C . PHE B 1 244 ? 0.641 -20.965 -21.741 1.00 11.35 230 PHE G C 1
ATOM 3646 O O . PHE B 1 244 ? 1.520 -21.851 -21.922 1.00 12.12 230 PHE G O 1
ATOM 3654 N N . GLN B 1 245 ? -0.052 -20.457 -22.755 1.00 10.74 231 GLN G N 1
ATOM 3655 C CA . GLN B 1 245 ? 0.326 -20.758 -24.133 1.00 11.07 231 GLN G CA 1
ATOM 3656 C C . GLN B 1 245 ? -0.147 -19.570 -24.998 1.00 10.94 231 GLN G C 1
ATOM 3657 O O . GLN B 1 245 ? -1.187 -18.966 -24.747 1.00 11.76 231 GLN G O 1
ATOM 3663 N N . CYS B 1 246 ? 0.615 -19.294 -26.041 1.00 11.97 232 CYS G N 1
ATOM 3664 C CA . CYS B 1 246 ? 0.182 -18.370 -27.093 1.00 11.48 232 CYS G CA 1
ATOM 3665 C C . CYS B 1 246 ? 0.777 -18.818 -28.397 1.00 11.60 232 CYS G C 1
ATOM 3666 O O . CYS B 1 246 ? 2.020 -18.776 -28.562 1.00 11.90 232 CYS G O 1
ATOM 3669 N N . PHE B 1 247 ? -0.079 -19.332 -29.309 1.00 12.70 233 PHE G N 1
ATOM 3670 C CA . PHE B 1 247 ? 0.393 -19.959 -30.515 1.00 13.93 233 PHE G CA 1
ATOM 3671 C C . PHE B 1 247 ? 1.355 -21.065 -30.158 1.00 13.85 233 PHE G C 1
ATOM 3672 O O . PHE B 1 247 ? 0.995 -21.940 -29.391 1.00 14.74 233 PHE G O 1
ATOM 3680 N N . ASN B 1 248 ? 2.560 -21.068 -30.767 1.00 14.45 234 ASN G N 1
ATOM 3681 C CA . ASN B 1 248 ? 3.477 -22.199 -30.552 1.00 14.26 234 ASN G CA 1
ATOM 3682 C C . ASN B 1 248 ? 4.493 -21.999 -29.416 1.00 14.94 234 ASN G C 1
ATOM 3683 O O . ASN B 1 248 ? 5.460 -22.742 -29.332 1.00 18.05 234 ASN G O 1
ATOM 3688 N N . PHE B 1 249 ? 4.213 -21.091 -28.507 1.00 12.47 235 PHE G N 1
ATOM 3689 C CA . PHE B 1 249 ? 5.076 -20.844 -27.312 1.00 12.02 235 PHE G CA 1
ATOM 3690 C C . PHE B 1 249 ? 4.245 -21.037 -26.062 1.00 12.73 235 PHE G C 1
ATOM 3691 O O . PHE B 1 249 ? 3.043 -20.735 -26.028 1.00 13.10 235 PHE G O 1
ATOM 3699 N N . GLY B 1 250 ? 4.868 -21.470 -24.961 1.00 11.66 236 GLY G N 1
ATOM 3700 C CA . GLY B 1 250 ? 4.115 -21.497 -23.736 1.00 12.36 236 GLY G CA 1
ATOM 3701 C C . GLY B 1 250 ? 4.946 -21.894 -22.558 1.00 11.17 236 GLY G C 1
ATOM 3702 O O . GLY B 1 250 ? 6.185 -21.810 -22.575 1.00 12.14 236 GLY G O 1
ATOM 3703 N N . SER B 1 251 ? 4.270 -22.174 -21.468 1.00 11.68 237 SER G N 1
ATOM 3704 C CA . SER B 1 251 ? 4.984 -22.357 -20.209 1.00 11.73 237 SER G CA 1
ATOM 3705 C C . SER B 1 251 ? 4.251 -23.397 -19.386 1.00 13.09 237 SER G C 1
ATOM 3706 O O . SER B 1 251 ? 3.025 -23.407 -19.338 1.00 12.49 237 SER G O 1
ATOM 3709 N N . LEU B 1 252 ? 5.041 -24.212 -18.688 1.00 12.18 238 LEU G N 1
ATOM 3710 C CA . LEU B 1 252 ? 4.542 -25.220 -17.738 1.00 13.28 238 LEU G CA 1
ATOM 3711 C C . LEU B 1 252 ? 4.948 -24.862 -16.331 1.00 11.82 238 LEU G C 1
ATOM 3712 O O . LEU B 1 252 ? 6.016 -24.270 -16.101 1.00 13.78 238 LEU G O 1
ATOM 3717 N N . VAL B 1 253 ? 4.106 -25.193 -15.367 1.00 13.00 239 VAL G N 1
ATOM 3718 C CA . VAL B 1 253 ? 4.436 -25.075 -13.959 1.00 13.03 239 VAL G CA 1
ATOM 3719 C C . VAL B 1 253 ? 4.415 -26.488 -13.370 1.00 13.96 239 VAL G C 1
ATOM 3720 O O . VAL B 1 253 ? 3.552 -27.297 -13.703 1.00 14.89 239 VAL G O 1
ATOM 3724 N N . ALA B 1 254 ? 5.451 -26.795 -12.626 1.00 15.07 240 ALA G N 1
ATOM 3725 C CA . ALA B 1 254 ? 5.592 -28.146 -12.036 1.00 14.87 240 ALA G CA 1
ATOM 3726 C C . ALA B 1 254 ? 5.835 -27.943 -10.542 1.00 14.38 240 ALA G C 1
ATOM 3727 O O . ALA B 1 254 ? 6.691 -27.144 -10.129 1.00 15.20 240 ALA G O 1
ATOM 3729 N N . LEU B 1 255 ? 5.087 -28.656 -9.718 1.00 16.28 241 LEU G N 1
ATOM 3730 C CA . LEU B 1 255 ? 5.140 -28.487 -8.283 1.00 16.27 241 LEU G CA 1
ATOM 3731 C C . LEU B 1 255 ? 5.700 -29.767 -7.620 1.00 18.53 241 LEU G C 1
ATOM 3732 O O . LEU B 1 255 ? 5.362 -30.866 -8.008 1.00 18.75 241 LEU G O 1
ATOM 3737 N N . LYS B 1 256 ? 6.577 -29.562 -6.677 1.00 16.00 242 LYS G N 1
ATOM 3738 C CA . LYS B 1 256 ? 7.065 -30.636 -5.835 1.00 15.53 242 LYS G CA 1
ATOM 3739 C C . LYS B 1 256 ? 6.194 -30.742 -4.610 1.00 17.29 242 LYS G C 1
ATOM 3740 O O . LYS B 1 256 ? 5.872 -29.757 -3.970 1.00 18.75 242 LYS G O 1
ATOM 3746 N N . ALA B 1 257 ? 5.792 -31.978 -4.292 1.00 19.10 243 ALA G N 1
ATOM 3747 C CA . ALA B 1 257 ? 4.917 -32.209 -3.147 1.00 22.57 243 ALA G CA 1
ATOM 3748 C C . ALA B 1 257 ? 5.433 -31.599 -1.832 1.00 21.48 243 ALA G C 1
ATOM 3749 O O . ALA B 1 257 ? 6.643 -31.489 -1.607 1.00 21.02 243 ALA G O 1
ATOM 3751 N N . GLU B 1 258 ? 4.522 -31.185 -0.975 1.00 23.21 244 GLU G N 1
ATOM 3752 C CA . GLU B 1 258 ? 4.873 -30.668 0.360 1.00 27.65 244 GLU G CA 1
ATOM 3753 C C . GLU B 1 258 ? 5.294 -31.774 1.363 1.00 27.87 244 GLU G C 1
ATOM 3754 O O . GLU B 1 258 ? 4.955 -32.907 1.165 1.00 31.68 244 GLU G O 1
ATOM 3760 N N . ASP B 1 259 ? 6.069 -31.379 2.402 1.00 32.48 245 ASP G N 1
ATOM 3761 C CA . ASP B 1 259 ? 6.563 -32.264 3.539 1.00 43.31 245 ASP G CA 1
ATOM 3762 C C . ASP B 1 259 ? 8.148 -32.431 3.709 1.00 37.85 245 ASP G C 1
ATOM 3763 O O . ASP B 1 259 ? 8.829 -31.697 4.547 1.00 31.70 245 ASP G O 1
#